Protein AF-A0A2D9VFM7-F1 (afdb_monomer)

Mean predicted aligned error: 14.96 Å

Structure (mmCIF, N/CA/C/O backbone):
data_AF-A0A2D9VFM7-F1
#
_entry.id   AF-A0A2D9VFM7-F1
#
loop_
_atom_site.group_PDB
_atom_site.id
_atom_site.type_symbol
_atom_site.label_atom_id
_atom_site.label_alt_id
_atom_site.label_comp_id
_atom_site.label_asym_id
_atom_site.label_entity_id
_atom_site.label_seq_id
_atom_site.pdbx_PDB_ins_code
_atom_site.Cartn_x
_atom_site.Cartn_y
_atom_site.Cartn_z
_atom_site.occupancy
_atom_site.B_iso_or_equiv
_atom_site.auth_seq_id
_atom_site.auth_comp_id
_atom_site.auth_asym_id
_atom_site.auth_atom_id
_atom_site.pdbx_PDB_model_num
ATOM 1 N N . MET A 1 1 ? 10.237 21.895 -49.133 1.00 39.94 1 MET A N 1
ATOM 2 C CA . MET A 1 1 ? 9.086 21.066 -49.578 1.00 39.94 1 MET A CA 1
ATOM 3 C C . MET A 1 1 ? 8.939 19.703 -48.883 1.00 39.94 1 MET A C 1
ATOM 5 O O . MET A 1 1 ? 8.059 19.627 -48.043 1.00 39.94 1 MET A O 1
ATOM 9 N N . LYS A 1 2 ? 9.729 18.634 -49.138 1.00 44.25 2 LYS A N 1
ATOM 10 C CA . LYS A 1 2 ? 9.473 17.294 -48.516 1.00 44.25 2 LYS A CA 1
ATOM 11 C C . LYS A 1 2 ? 9.601 17.239 -46.975 1.00 44.25 2 LYS A C 1
ATOM 13 O O . LYS A 1 2 ? 8.920 16.441 -46.334 1.00 44.25 2 LYS A O 1
ATOM 18 N N . ILE A 1 3 ? 10.465 18.066 -46.377 1.00 48.69 3 ILE A N 1
ATOM 19 C CA . ILE A 1 3 ? 10.690 18.108 -44.916 1.00 48.69 3 ILE A CA 1
ATOM 20 C C . ILE A 1 3 ? 9.579 18.901 -44.200 1.00 48.69 3 ILE A C 1
ATOM 22 O O . ILE A 1 3 ? 9.076 18.453 -43.172 1.00 48.69 3 ILE A O 1
ATOM 26 N N . GLU A 1 4 ? 9.126 20.020 -44.778 1.00 44.84 4 GLU A N 1
ATOM 27 C CA . GLU A 1 4 ? 8.030 20.842 -44.231 1.00 44.84 4 GLU A CA 1
ATOM 28 C C . GLU A 1 4 ? 6.695 20.091 -44.225 1.00 44.84 4 GLU A C 1
ATOM 30 O O . GLU A 1 4 ? 5.994 20.101 -43.215 1.00 44.84 4 GLU A O 1
ATOM 35 N N . SER A 1 5 ? 6.384 19.343 -45.293 1.00 57.31 5 SER A N 1
ATOM 36 C CA . SER A 1 5 ? 5.177 18.510 -45.335 1.00 57.31 5 SER A CA 1
ATOM 37 C C . SER A 1 5 ? 5.210 17.402 -44.273 1.00 57.31 5 SER A C 1
ATOM 39 O O . SER A 1 5 ? 4.208 17.148 -43.617 1.00 57.31 5 SER A O 1
ATOM 41 N N . SER A 1 6 ? 6.371 16.775 -44.036 1.00 69.75 6 SER A N 1
ATOM 42 C CA . SER A 1 6 ? 6.540 15.713 -43.026 1.00 69.75 6 SER A CA 1
ATOM 43 C C . SER A 1 6 ? 6.332 16.208 -41.589 1.00 69.75 6 SER A C 1
ATOM 45 O O . SER A 1 6 ? 5.852 15.452 -40.738 1.00 69.75 6 SER A O 1
ATOM 47 N N . ASN A 1 7 ? 6.703 17.455 -41.290 1.00 76.69 7 ASN A N 1
ATOM 48 C CA . ASN A 1 7 ? 6.483 18.052 -39.971 1.00 76.69 7 ASN A CA 1
ATOM 49 C C . ASN A 1 7 ? 5.026 18.469 -39.769 1.00 76.69 7 ASN A C 1
ATOM 51 O O . ASN A 1 7 ? 4.488 18.230 -38.692 1.00 76.69 7 ASN A O 1
ATOM 55 N N . LEU A 1 8 ? 4.365 18.968 -40.818 1.00 80.94 8 LEU A N 1
ATOM 56 C CA . LEU A 1 8 ? 2.936 19.272 -40.778 1.00 80.94 8 LEU A CA 1
ATOM 57 C C . LEU A 1 8 ? 2.084 18.016 -40.532 1.00 80.94 8 LEU A C 1
ATOM 59 O O . LEU A 1 8 ? 1.259 18.016 -39.625 1.00 80.94 8 LEU A O 1
ATOM 63 N N . TYR A 1 9 ? 2.325 16.915 -41.258 1.00 83.81 9 TYR A N 1
ATOM 64 C CA . TYR A 1 9 ? 1.589 15.657 -41.039 1.00 83.81 9 TYR A CA 1
ATOM 65 C C . TYR A 1 9 ? 1.772 15.098 -39.627 1.00 83.81 9 TYR A C 1
ATOM 67 O O . TYR A 1 9 ? 0.853 14.511 -39.067 1.00 83.81 9 TYR A O 1
ATOM 75 N N . PHE A 1 10 ? 2.951 15.289 -39.036 1.00 83.81 10 PHE A N 1
ATOM 76 C CA . PHE A 1 10 ? 3.193 14.866 -37.663 1.00 83.81 10 PHE A CA 1
ATOM 77 C C . PHE A 1 10 ? 2.495 15.754 -36.647 1.00 83.81 10 PHE A C 1
ATOM 79 O O . PHE A 1 10 ? 1.909 15.232 -35.713 1.00 83.81 10 PHE A O 1
ATOM 86 N N . ALA A 1 11 ? 2.516 17.071 -36.844 1.00 86.19 11 ALA A N 1
ATOM 87 C CA . ALA A 1 11 ? 1.771 17.989 -35.994 1.00 86.19 11 ALA A CA 1
ATOM 88 C C . ALA A 1 11 ? 0.264 17.682 -36.039 1.00 86.19 11 ALA A C 1
ATOM 90 O O . ALA A 1 11 ? -0.370 17.605 -34.993 1.00 86.19 11 ALA A O 1
ATOM 91 N N . ILE A 1 12 ? -0.287 17.408 -37.228 1.00 90.31 12 ILE A N 1
ATOM 92 C CA . ILE A 1 12 ? -1.682 16.972 -37.392 1.00 90.31 12 ILE A CA 1
ATOM 93 C C . ILE A 1 12 ? -1.929 15.654 -36.651 1.00 90.31 12 ILE A C 1
ATOM 95 O O . ILE A 1 12 ? -2.897 15.556 -35.903 1.00 90.31 12 ILE A O 1
ATOM 99 N N . LEU A 1 13 ? -1.046 14.660 -36.806 1.00 89.19 13 LEU A N 1
ATOM 100 C CA . LEU A 1 13 ? -1.147 13.394 -36.076 1.00 89.19 13 LEU A CA 1
ATOM 101 C C . LEU A 1 13 ? -1.164 13.619 -34.559 1.00 89.19 13 LEU A C 1
ATOM 103 O O . LEU A 1 13 ? -1.989 13.026 -33.877 1.00 89.19 13 LEU A O 1
ATOM 107 N N . LEU A 1 14 ? -0.292 14.484 -34.035 1.00 91.19 14 LEU A N 1
ATOM 108 C CA . LEU A 1 14 ? -0.255 14.800 -32.608 1.00 91.19 14 LEU A CA 1
ATOM 109 C C . LEU A 1 14 ? -1.547 15.462 -32.138 1.00 91.19 14 LEU A C 1
ATOM 111 O O . LEU A 1 14 ? -2.058 15.075 -31.098 1.00 91.19 14 LEU A O 1
ATOM 115 N N . ILE A 1 15 ? -2.104 16.403 -32.903 1.00 92.31 15 ILE A N 1
ATOM 116 C CA . ILE A 1 15 ? -3.386 17.038 -32.565 1.00 92.31 15 ILE A CA 1
ATOM 117 C C . ILE A 1 15 ? -4.499 15.989 -32.511 1.00 92.31 15 ILE A C 1
ATOM 119 O O . ILE A 1 15 ? -5.258 15.951 -31.546 1.00 92.31 15 ILE A O 1
ATOM 123 N N . VAL A 1 16 ? -4.572 15.109 -33.512 1.00 94.81 16 VAL A N 1
ATOM 124 C CA . VAL A 1 16 ? -5.567 14.028 -33.552 1.00 94.81 16 VAL A CA 1
ATOM 125 C C . VAL A 1 16 ? -5.402 13.090 -32.356 1.00 94.81 16 VAL A C 1
ATOM 127 O O . VAL A 1 16 ? -6.385 12.790 -31.684 1.00 94.81 16 VAL A O 1
ATOM 130 N N . LEU A 1 17 ? -4.172 12.671 -32.046 1.00 94.12 17 LEU A N 1
ATOM 131 C CA . LEU A 1 17 ? -3.891 11.826 -30.886 1.00 94.12 17 LEU A CA 1
ATOM 132 C C . LEU A 1 17 ? -4.250 12.527 -29.572 1.00 94.12 17 LEU A C 1
ATOM 134 O O . LEU A 1 17 ? -4.884 11.904 -28.733 1.00 94.12 17 LEU A O 1
ATOM 138 N N . SER A 1 18 ? -3.938 13.816 -29.411 1.00 93.31 18 SER A N 1
ATOM 139 C CA . SER A 1 18 ? -4.338 14.597 -28.233 1.00 93.31 18 SER A CA 1
ATOM 140 C C . SER A 1 18 ? -5.856 14.634 -28.057 1.00 93.31 18 SER A C 1
ATOM 142 O O . SER A 1 18 ? -6.344 14.432 -26.949 1.00 93.31 18 SER A O 1
ATOM 144 N N . VAL A 1 19 ? -6.610 14.857 -29.140 1.00 95.00 19 VAL A N 1
ATOM 145 C CA . VAL A 1 19 ? -8.082 14.866 -29.102 1.00 95.00 19 VAL A CA 1
ATOM 146 C C . VAL A 1 19 ? -8.626 13.492 -28.715 1.00 95.00 19 VAL A C 1
ATOM 148 O O . VAL A 1 19 ? -9.512 13.409 -27.867 1.00 95.00 19 VAL A O 1
ATOM 151 N N . ILE A 1 20 ? -8.069 12.415 -29.278 1.00 95.75 20 ILE A N 1
ATOM 152 C CA . ILE A 1 20 ? -8.439 11.042 -28.912 1.00 95.75 20 ILE A CA 1
ATOM 153 C C . ILE A 1 20 ? -8.141 10.793 -27.431 1.00 95.75 20 ILE A C 1
ATOM 155 O O . ILE A 1 20 ? -9.039 10.375 -26.708 1.00 95.75 20 ILE A O 1
ATOM 159 N N . CYS A 1 21 ? -6.925 11.097 -26.963 1.00 95.38 21 CYS A N 1
ATOM 160 C CA . CYS A 1 21 ? -6.521 10.923 -25.566 1.00 95.38 21 CYS A CA 1
ATOM 161 C C . CYS A 1 21 ? -7.458 11.668 -24.607 1.00 95.38 21 CYS A C 1
ATOM 163 O O . CYS A 1 21 ? -7.840 11.119 -23.579 1.00 95.38 21 CYS A O 1
ATOM 165 N N . TRP A 1 22 ? -7.855 12.897 -24.950 1.00 94.31 22 TRP A N 1
ATOM 166 C CA . TRP A 1 22 ? -8.789 13.688 -24.148 1.00 94.31 22 TRP A CA 1
ATOM 167 C C . TRP A 1 22 ? -10.191 13.076 -24.107 1.00 94.31 22 TRP A C 1
ATOM 169 O O . TRP A 1 22 ? -10.782 12.987 -23.035 1.00 94.31 22 TRP A O 1
ATOM 179 N N . PHE A 1 23 ? -10.697 12.598 -25.246 1.00 96.00 23 PHE A N 1
ATOM 180 C CA . PHE A 1 23 ? -12.027 11.999 -25.327 1.00 96.00 23 PHE A CA 1
ATOM 181 C C . PHE A 1 23 ? -12.121 10.652 -24.602 1.00 96.00 23 PHE A C 1
ATOM 183 O O . PHE A 1 23 ? -13.140 10.369 -23.978 1.00 96.00 23 PHE A O 1
ATOM 190 N N . VAL A 1 24 ? -11.081 9.814 -24.677 1.00 96.06 24 VAL A N 1
ATOM 191 C CA . VAL A 1 24 ? -11.113 8.473 -24.070 1.00 96.06 24 VAL A CA 1
ATOM 192 C C . VAL A 1 24 ? -10.755 8.468 -22.587 1.00 96.06 24 VAL A C 1
ATOM 194 O O . VAL A 1 24 ? -11.152 7.530 -21.909 1.00 96.06 24 VAL A O 1
ATOM 197 N N . ALA A 1 25 ? -10.041 9.480 -22.073 1.00 91.62 25 ALA A N 1
ATOM 198 C CA . ALA A 1 25 ? -9.560 9.505 -20.685 1.00 91.62 25 ALA A CA 1
ATOM 199 C C . ALA A 1 25 ? -10.635 9.217 -19.615 1.00 91.62 25 ALA A C 1
ATOM 201 O O . ALA A 1 25 ? -10.344 8.431 -18.717 1.00 91.62 25 ALA A O 1
ATOM 202 N N . PRO A 1 26 ? -11.877 9.738 -19.713 1.00 91.31 26 PRO A N 1
ATOM 203 C CA . PRO A 1 26 ? -12.927 9.436 -18.736 1.00 91.31 26 PRO A CA 1
ATOM 204 C C . PRO A 1 26 ? -13.456 7.991 -18.788 1.00 91.31 26 PRO A C 1
ATOM 206 O O . PRO A 1 26 ? -14.150 7.560 -17.872 1.00 91.31 26 PRO A O 1
ATOM 209 N N . TYR A 1 27 ? -13.177 7.242 -19.859 1.00 93.25 27 TYR A N 1
ATOM 210 C CA . TYR A 1 27 ? -13.724 5.906 -20.097 1.00 93.25 27 TYR A CA 1
ATOM 211 C C . TYR A 1 27 ? -12.651 4.840 -19.875 1.00 93.25 27 TYR A C 1
ATOM 213 O O . TYR A 1 27 ? -11.853 4.570 -20.772 1.00 93.25 27 TYR A O 1
ATOM 221 N N . LYS A 1 28 ? -12.667 4.198 -18.701 1.00 91.00 28 LYS A N 1
ATOM 222 C CA . LYS A 1 28 ? -11.655 3.225 -18.246 1.00 91.00 28 LYS A CA 1
ATOM 223 C C . LYS A 1 28 ? -11.170 2.259 -19.334 1.00 91.00 28 LYS A C 1
ATOM 225 O O . LYS A 1 28 ? -9.981 2.244 -19.643 1.00 91.00 28 LYS A O 1
ATOM 230 N N . ASP A 1 29 ? -12.068 1.479 -19.935 1.00 92.38 29 ASP A N 1
ATOM 231 C CA . ASP A 1 29 ? -11.676 0.437 -20.895 1.00 92.38 29 ASP A CA 1
ATOM 232 C C . ASP A 1 29 ? -11.105 1.024 -22.193 1.00 92.38 29 ASP A C 1
ATOM 234 O O . ASP A 1 29 ? -10.117 0.520 -22.732 1.00 92.38 29 ASP A O 1
ATOM 238 N N . LEU A 1 30 ? -11.689 2.123 -22.685 1.00 95.06 30 LEU A N 1
ATOM 239 C CA . LEU A 1 30 ? -11.201 2.803 -23.887 1.00 95.06 30 LEU A CA 1
ATOM 240 C C . LEU A 1 30 ? -9.838 3.455 -23.640 1.00 95.06 30 LEU A C 1
ATOM 242 O O . LEU A 1 30 ? -8.954 3.346 -24.492 1.00 95.06 30 LEU A O 1
ATOM 246 N N . ALA A 1 31 ? -9.648 4.096 -22.486 1.00 95.31 31 ALA A N 1
ATOM 247 C CA . ALA A 1 31 ? -8.376 4.674 -22.072 1.00 95.31 31 ALA A CA 1
ATOM 248 C C . ALA A 1 31 ? -7.296 3.595 -21.945 1.00 95.31 31 ALA A C 1
ATOM 250 O O . ALA A 1 31 ? -6.233 3.734 -22.549 1.00 95.31 31 ALA A O 1
ATOM 251 N N . MET A 1 32 ? -7.594 2.494 -21.250 1.00 95.81 32 MET A N 1
ATOM 252 C CA . MET A 1 32 ? -6.690 1.357 -21.071 1.00 95.81 32 MET A CA 1
ATOM 253 C C . MET A 1 32 ? -6.195 0.810 -22.415 1.00 95.81 32 MET A C 1
ATOM 255 O O . MET A 1 32 ? -4.986 0.740 -22.647 1.00 95.81 32 MET A O 1
ATOM 259 N N . TRP A 1 33 ? -7.106 0.459 -23.328 1.00 96.12 33 TRP A N 1
ATOM 260 C CA . TRP A 1 33 ? -6.722 -0.084 -24.634 1.00 96.12 33 TRP A CA 1
ATOM 261 C C . TRP A 1 33 ? -6.000 0.947 -25.503 1.00 96.12 33 TRP A C 1
ATOM 263 O O . TRP A 1 33 ? -5.027 0.606 -26.177 1.00 96.12 33 TRP A O 1
ATOM 273 N N . THR A 1 34 ? -6.414 2.216 -25.455 1.00 96.31 34 THR A N 1
ATOM 274 C CA . THR A 1 34 ? -5.726 3.300 -26.173 1.00 96.31 34 THR A CA 1
ATOM 275 C C . THR A 1 34 ? -4.287 3.450 -25.688 1.00 96.31 34 THR A C 1
ATOM 277 O O . THR A 1 34 ? -3.368 3.501 -26.509 1.00 96.31 34 THR A O 1
ATOM 280 N N . ILE A 1 35 ? -4.070 3.459 -24.369 1.00 95.75 35 ILE A N 1
ATOM 281 C CA . ILE A 1 35 ? -2.730 3.501 -23.780 1.00 95.75 35 ILE A CA 1
ATOM 282 C C . ILE A 1 35 ? -1.927 2.289 -24.225 1.00 95.75 35 ILE A C 1
ATOM 284 O O . ILE A 1 35 ? -0.814 2.467 -24.710 1.00 95.75 35 ILE A O 1
ATOM 288 N N . PHE A 1 36 ? -2.486 1.082 -24.109 1.00 96.44 36 PHE A N 1
ATOM 289 C CA . PHE A 1 36 ? -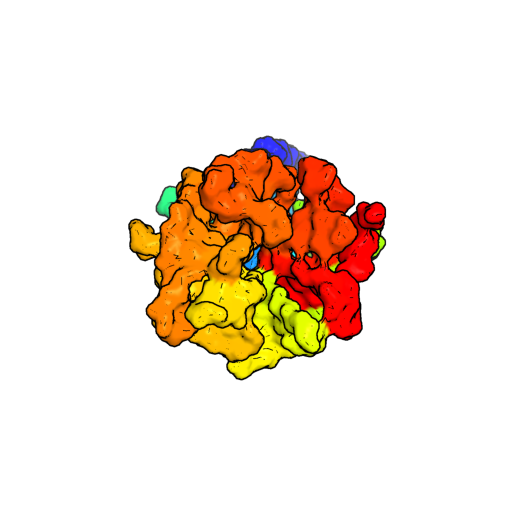1.805 -0.148 -24.502 1.00 96.44 36 PHE A CA 1
ATOM 290 C C . PHE A 1 36 ? -1.327 -0.092 -25.961 1.00 96.44 36 PHE A C 1
ATOM 292 O O . PHE A 1 36 ? -0.147 -0.318 -26.223 1.00 96.44 36 PHE A O 1
ATOM 299 N N . PHE A 1 37 ? -2.196 0.259 -26.916 1.00 95.75 37 PHE A N 1
ATOM 300 C CA . PHE A 1 37 ? -1.814 0.302 -28.333 1.00 95.75 37 PHE A CA 1
ATOM 301 C C . PHE A 1 37 ? -0.767 1.378 -28.625 1.00 95.75 37 PHE A C 1
ATOM 303 O O . PHE A 1 37 ? 0.187 1.131 -29.372 1.00 95.75 37 PHE A O 1
ATOM 310 N N . LEU A 1 38 ? -0.913 2.563 -28.024 1.00 94.44 38 LEU A N 1
ATOM 311 C CA . LEU A 1 38 ? 0.053 3.641 -28.201 1.00 94.44 38 LEU A CA 1
ATOM 312 C C . LEU A 1 38 ? 1.399 3.298 -27.557 1.00 94.44 38 LEU A C 1
ATOM 314 O O . LEU A 1 38 ? 2.429 3.534 -28.184 1.00 94.44 38 LEU A O 1
ATOM 318 N N . ALA A 1 39 ? 1.401 2.719 -26.353 1.00 94.12 39 ALA A N 1
ATOM 319 C CA . ALA A 1 39 ? 2.595 2.287 -25.628 1.00 94.12 39 ALA A CA 1
ATOM 320 C C . ALA A 1 39 ? 3.305 1.138 -26.348 1.00 94.12 39 ALA A C 1
ATOM 322 O O . ALA A 1 39 ? 4.520 1.184 -26.516 1.00 94.12 39 ALA A O 1
ATOM 323 N N . ALA A 1 40 ? 2.559 0.149 -26.846 1.00 93.19 40 ALA A N 1
ATOM 324 C CA . ALA A 1 40 ? 3.105 -0.956 -27.626 1.00 93.19 40 ALA A CA 1
ATOM 325 C C . ALA A 1 40 ? 3.865 -0.444 -28.853 1.00 93.19 40 ALA A C 1
ATOM 327 O O . ALA A 1 40 ? 5.007 -0.836 -29.090 1.00 93.19 40 ALA A O 1
ATOM 328 N N . TYR A 1 41 ? 3.267 0.474 -29.618 1.00 89.69 41 TYR A N 1
ATOM 329 C CA . TYR A 1 41 ? 3.939 1.047 -30.778 1.00 89.69 41 TYR A CA 1
ATOM 330 C C . TYR A 1 41 ? 5.113 1.951 -30.380 1.00 89.69 41 TYR A C 1
ATOM 332 O O . TYR A 1 41 ? 6.195 1.825 -30.952 1.00 89.69 41 TYR A O 1
ATOM 340 N N . SER A 1 42 ? 4.928 2.853 -29.413 1.00 88.31 42 SER A N 1
ATOM 341 C CA . SER A 1 42 ? 5.931 3.860 -29.051 1.00 88.31 42 SER A CA 1
ATOM 342 C C . SER A 1 42 ? 7.145 3.268 -28.339 1.00 88.31 42 SER A C 1
ATOM 344 O O . SER A 1 42 ? 8.268 3.575 -28.736 1.00 88.31 42 SER A O 1
ATOM 346 N N . ALA A 1 43 ? 6.949 2.364 -27.376 1.00 88.50 43 ALA A N 1
ATOM 347 C CA . ALA A 1 43 ? 8.032 1.702 -26.653 1.00 88.50 43 ALA A CA 1
ATOM 348 C C . ALA A 1 43 ? 8.859 0.808 -27.582 1.00 88.50 43 ALA A C 1
ATOM 350 O O . ALA A 1 43 ? 10.076 0.968 -27.666 1.00 88.50 43 ALA A O 1
ATOM 351 N N . ILE A 1 44 ? 8.205 -0.052 -28.374 1.00 87.62 44 ILE A N 1
ATOM 352 C CA . ILE A 1 44 ? 8.909 -0.898 -29.348 1.00 87.62 44 ILE A CA 1
ATOM 353 C C . ILE A 1 44 ? 9.608 -0.025 -30.392 1.00 87.62 44 ILE A C 1
ATOM 355 O O . ILE A 1 44 ? 10.751 -0.291 -30.751 1.00 87.62 44 ILE A O 1
ATOM 359 N N . ALA A 1 45 ? 8.978 1.044 -30.888 1.00 82.44 45 ALA A N 1
ATOM 360 C CA . ALA A 1 45 ? 9.624 1.932 -31.848 1.00 82.44 45 ALA A CA 1
ATOM 361 C C . ALA A 1 45 ? 10.856 2.640 -31.266 1.00 82.44 45 ALA A C 1
ATOM 363 O O . ALA A 1 45 ? 11.847 2.754 -31.991 1.00 82.44 45 ALA A O 1
ATOM 364 N N . ASN A 1 46 ? 10.801 3.087 -30.010 1.00 82.69 46 ASN A N 1
ATOM 365 C CA . ASN A 1 46 ? 11.903 3.744 -29.310 1.00 82.69 46 ASN A CA 1
ATOM 366 C C . ASN A 1 46 ? 13.081 2.788 -29.087 1.00 82.69 46 ASN A C 1
ATOM 368 O O . ASN A 1 46 ? 14.211 3.080 -29.483 1.00 82.69 46 ASN A O 1
ATOM 372 N N . ASP A 1 47 ? 12.793 1.607 -28.545 1.00 84.81 47 ASP A N 1
ATOM 373 C CA . ASP A 1 47 ? 13.817 0.653 -28.115 1.00 84.81 47 ASP A CA 1
ATOM 374 C C . ASP A 1 47 ? 14.253 -0.290 -29.246 1.00 84.81 47 ASP A C 1
ATOM 376 O O . ASP A 1 47 ? 15.288 -0.954 -29.147 1.00 84.81 47 ASP A O 1
ATOM 380 N N . SER A 1 48 ? 13.540 -0.287 -30.383 1.00 79.38 48 SER A N 1
ATOM 381 C CA . SER A 1 48 ? 13.921 -1.051 -31.578 1.00 79.38 48 SER A CA 1
ATOM 382 C C . SER A 1 48 ? 15.322 -0.711 -32.066 1.00 79.38 48 SER A C 1
ATOM 384 O O . SER A 1 48 ? 15.977 -1.590 -32.603 1.00 79.38 48 SER A O 1
ATOM 386 N N . ILE A 1 49 ? 15.818 0.514 -31.856 1.00 75.00 49 ILE A N 1
ATOM 387 C CA . ILE A 1 49 ? 17.191 0.891 -32.230 1.00 75.00 49 ILE A CA 1
ATOM 388 C C . ILE A 1 49 ? 18.222 0.062 -31.445 1.00 75.00 49 ILE A C 1
ATOM 390 O O . ILE A 1 49 ? 19.247 -0.316 -32.006 1.00 75.00 49 ILE A O 1
ATOM 394 N N . GLN A 1 50 ? 17.941 -0.228 -30.172 1.00 78.19 50 GLN A N 1
ATOM 395 C CA . GLN A 1 50 ? 18.868 -0.869 -29.230 1.00 78.19 50 GLN A CA 1
ATOM 396 C C . GLN A 1 50 ? 18.793 -2.402 -29.276 1.00 78.19 50 GLN A C 1
ATOM 398 O O . GLN A 1 50 ? 19.737 -3.072 -28.871 1.00 78.19 50 GLN A O 1
ATOM 403 N N . THR A 1 51 ? 17.679 -2.952 -29.764 1.00 84.62 51 THR A N 1
ATOM 404 C CA . THR A 1 51 ? 17.370 -4.390 -29.696 1.00 84.62 51 THR A CA 1
ATOM 405 C C . THR A 1 51 ? 17.335 -5.053 -31.069 1.00 84.62 51 THR A C 1
ATOM 407 O O . THR A 1 51 ? 18.092 -5.976 -31.345 1.00 84.62 51 THR A O 1
ATOM 410 N N . ILE A 1 52 ? 16.467 -4.572 -31.961 1.00 86.19 52 ILE A N 1
ATOM 411 C CA . ILE A 1 52 ? 16.241 -5.155 -33.293 1.00 86.19 52 ILE A CA 1
ATOM 412 C C . ILE A 1 52 ? 17.015 -4.384 -34.383 1.00 86.19 52 ILE A C 1
ATOM 414 O O . ILE A 1 52 ? 17.161 -4.847 -35.512 1.00 86.19 52 ILE A O 1
ATOM 418 N N . GLY A 1 53 ? 17.532 -3.195 -34.077 1.00 80.25 53 GLY A N 1
ATOM 419 C CA . GLY A 1 53 ? 18.110 -2.263 -35.044 1.00 80.25 53 GLY A CA 1
ATOM 420 C C . GLY A 1 53 ? 19.366 -2.813 -35.711 1.00 80.25 53 GLY A C 1
ATOM 421 O O . GLY A 1 53 ? 19.480 -2.773 -36.937 1.00 80.25 53 GLY A O 1
ATOM 422 N N . THR A 1 54 ? 20.269 -3.403 -34.922 1.00 78.38 54 THR A N 1
ATOM 423 C CA . THR A 1 54 ? 21.471 -4.105 -35.410 1.00 78.38 54 THR A CA 1
ATOM 424 C C . THR A 1 54 ? 21.103 -5.303 -36.288 1.00 78.38 54 THR A C 1
ATOM 426 O O . THR A 1 54 ? 21.723 -5.520 -37.335 1.00 78.38 54 THR A O 1
ATOM 429 N N . PHE A 1 55 ? 20.046 -6.036 -35.920 1.00 86.06 55 PHE A N 1
ATOM 430 C CA . PHE A 1 55 ? 19.515 -7.163 -36.685 1.00 86.06 55 PHE A CA 1
ATOM 431 C C . PHE A 1 55 ? 18.932 -6.736 -38.035 1.00 86.06 55 PHE A C 1
ATOM 433 O O . PHE A 1 55 ? 19.274 -7.339 -39.056 1.00 86.06 55 PHE A O 1
ATOM 440 N N . ILE A 1 56 ? 18.118 -5.675 -38.061 1.00 81.38 56 ILE A N 1
ATOM 441 C CA . ILE A 1 56 ? 17.554 -5.095 -39.289 1.00 81.38 56 ILE A CA 1
ATOM 442 C C . ILE A 1 56 ? 18.677 -4.603 -40.204 1.00 81.38 56 ILE A C 1
ATOM 444 O O . ILE A 1 56 ? 18.712 -4.972 -41.376 1.00 81.38 56 ILE A O 1
ATOM 448 N N . ALA A 1 57 ? 19.626 -3.824 -39.677 1.00 77.06 57 ALA A N 1
ATOM 449 C CA . ALA A 1 57 ? 20.711 -3.251 -40.470 1.00 77.06 57 ALA A CA 1
ATOM 450 C C . ALA A 1 57 ? 21.594 -4.337 -41.111 1.00 77.06 57 ALA A C 1
ATOM 452 O O . ALA A 1 57 ? 21.841 -4.304 -42.321 1.00 77.06 57 ALA A O 1
ATOM 453 N N . SER A 1 58 ? 21.993 -5.345 -40.328 1.00 78.56 58 SER A N 1
ATOM 454 C CA . SER A 1 58 ? 22.843 -6.457 -40.785 1.00 78.56 58 SER A CA 1
ATOM 455 C C . SER A 1 58 ? 22.145 -7.379 -41.793 1.00 78.56 58 SER A C 1
ATOM 457 O O . SER A 1 58 ? 22.800 -8.049 -42.595 1.00 78.56 58 SER A O 1
ATOM 459 N N . ASN A 1 59 ? 20.809 -7.421 -41.776 1.00 84.31 59 ASN A N 1
ATOM 460 C CA . ASN A 1 59 ? 20.000 -8.293 -42.624 1.00 84.31 59 ASN A CA 1
ATOM 461 C C . ASN A 1 59 ? 19.121 -7.527 -43.627 1.00 84.31 59 ASN A C 1
ATOM 463 O O . ASN A 1 59 ? 18.215 -8.121 -44.203 1.00 84.31 59 ASN A O 1
ATOM 467 N N . SER A 1 60 ? 19.416 -6.252 -43.894 1.00 79.19 60 SER A N 1
ATOM 468 C CA . SER A 1 60 ? 18.663 -5.377 -44.816 1.00 79.19 60 SER A CA 1
ATOM 469 C C . SER A 1 60 ? 18.525 -5.932 -46.241 1.00 79.19 60 SER A C 1
ATOM 471 O O . SER A 1 60 ? 17.541 -5.678 -46.926 1.00 79.19 60 SER A O 1
ATOM 473 N N . HIS A 1 61 ? 19.476 -6.761 -46.675 1.00 81.44 61 HIS A N 1
ATOM 474 C CA . HIS A 1 61 ? 19.427 -7.480 -47.952 1.00 81.44 61 HIS A CA 1
ATOM 475 C C . HIS A 1 61 ? 18.364 -8.596 -48.004 1.00 81.44 61 HIS A C 1
ATOM 477 O O . HIS A 1 61 ? 18.087 -9.143 -49.073 1.00 81.44 61 HIS A O 1
ATOM 483 N N . ARG A 1 62 ? 17.803 -9.000 -46.859 1.00 88.00 62 ARG A N 1
ATOM 484 C CA . ARG A 1 62 ? 16.766 -10.031 -46.756 1.00 88.00 62 ARG A CA 1
ATOM 485 C C . ARG A 1 62 ? 15.389 -9.384 -46.782 1.00 88.00 62 ARG A C 1
ATOM 487 O O . ARG A 1 62 ? 15.195 -8.256 -46.347 1.00 88.00 62 ARG A O 1
ATOM 494 N N . LYS A 1 63 ? 14.396 -10.137 -47.251 1.00 90.75 63 LYS A N 1
ATOM 495 C CA . LYS A 1 63 ? 13.012 -9.661 -47.275 1.00 90.75 63 LYS A CA 1
ATOM 496 C C . LYS A 1 63 ? 12.484 -9.480 -45.849 1.00 90.75 63 LYS A C 1
ATOM 498 O O . LYS A 1 63 ? 12.633 -10.378 -45.018 1.00 90.75 63 LYS A O 1
ATOM 503 N N . TRP A 1 64 ? 11.830 -8.346 -45.604 1.00 89.44 64 TRP A N 1
ATOM 504 C CA . TRP A 1 64 ? 11.355 -7.914 -44.285 1.00 89.44 64 TRP A CA 1
ATOM 505 C C . TRP A 1 64 ? 10.501 -8.968 -43.566 1.00 89.44 64 TRP A C 1
ATOM 507 O O . TRP A 1 64 ? 10.633 -9.135 -42.358 1.00 89.44 64 TRP A O 1
ATOM 517 N N . TYR A 1 65 ? 9.683 -9.734 -44.297 1.00 92.88 65 TYR A N 1
ATOM 518 C CA . TYR A 1 65 ? 8.785 -10.720 -43.696 1.00 92.88 65 TYR A CA 1
ATOM 519 C C . TYR A 1 65 ? 9.524 -11.903 -43.053 1.00 92.88 65 TYR A C 1
ATOM 521 O O . TYR A 1 65 ? 9.026 -12.461 -42.084 1.00 92.88 65 TYR A O 1
ATOM 529 N N . TYR A 1 66 ? 10.726 -12.272 -43.520 1.00 93.75 66 TYR A N 1
ATOM 530 C CA . TYR A 1 66 ? 11.533 -13.300 -42.843 1.00 93.75 66 TYR A CA 1
ATOM 531 C C . TYR A 1 66 ? 12.064 -12.800 -41.499 1.00 93.75 66 TYR A C 1
ATOM 533 O O . TYR A 1 66 ? 12.108 -13.551 -40.528 1.00 93.75 66 TYR A O 1
ATOM 541 N N . LEU A 1 67 ? 12.458 -11.527 -41.450 1.00 92.12 67 LEU A N 1
ATOM 542 C CA . LEU A 1 67 ? 12.953 -10.880 -40.238 1.00 92.12 67 LEU A CA 1
ATOM 543 C C . LEU A 1 67 ? 11.820 -10.687 -39.225 1.00 92.12 67 LEU A C 1
ATOM 545 O O . LEU A 1 67 ? 11.987 -10.982 -38.043 1.00 92.12 67 LEU A O 1
ATOM 549 N N . TRP A 1 68 ? 10.651 -10.271 -39.716 1.00 94.12 68 TRP A N 1
ATOM 550 C CA . TRP A 1 68 ? 9.431 -10.157 -38.929 1.00 94.12 68 TRP A CA 1
ATOM 551 C C . TRP A 1 68 ? 8.992 -11.500 -38.348 1.00 94.12 68 TRP A C 1
ATOM 553 O O . TRP A 1 68 ? 8.802 -11.580 -37.142 1.00 94.12 68 TRP A O 1
ATOM 563 N N . LEU A 1 69 ? 8.872 -12.557 -39.159 1.00 96.69 69 LEU A N 1
ATOM 564 C CA . LEU A 1 69 ? 8.445 -13.868 -38.660 1.00 96.69 69 LEU A CA 1
ATOM 565 C C . LEU A 1 69 ? 9.402 -14.407 -37.594 1.00 96.69 69 LEU A C 1
ATOM 567 O O . LEU A 1 69 ? 8.944 -14.976 -36.609 1.00 96.69 69 LEU A O 1
ATOM 571 N N . PHE A 1 70 ? 10.710 -14.188 -37.745 1.00 96.38 70 PHE A N 1
ATOM 572 C CA . PHE A 1 70 ? 11.690 -14.590 -36.739 1.00 96.38 70 PHE A CA 1
ATOM 573 C C . PHE A 1 70 ? 11.489 -13.850 -35.405 1.00 96.38 70 PHE A C 1
ATOM 575 O O . PHE A 1 70 ? 11.247 -14.486 -34.380 1.00 96.38 70 PHE A O 1
ATOM 582 N N . MET A 1 71 ? 11.513 -12.513 -35.413 1.00 95.12 71 MET A N 1
ATOM 583 C CA . MET A 1 71 ? 11.397 -11.716 -34.179 1.00 95.12 71 MET A CA 1
ATOM 584 C C . MET A 1 71 ? 9.989 -11.771 -33.574 1.00 95.12 71 MET A C 1
ATOM 586 O O . MET A 1 71 ? 9.830 -11.784 -32.354 1.00 95.12 71 MET A O 1
ATOM 590 N N . GLY A 1 72 ? 8.964 -11.853 -34.419 1.00 96.50 72 GLY A N 1
ATOM 591 C CA . GLY A 1 72 ? 7.574 -12.029 -34.018 1.00 96.50 72 GLY A CA 1
ATOM 592 C C . GLY A 1 72 ? 7.329 -13.387 -33.361 1.00 96.50 72 GLY A C 1
ATOM 593 O O . GLY A 1 72 ? 6.642 -13.445 -32.348 1.00 96.50 72 GLY A O 1
ATOM 594 N N . SER A 1 73 ? 7.930 -14.470 -33.868 1.00 97.75 73 SER A N 1
ATOM 595 C CA . SER A 1 73 ? 7.810 -15.792 -33.231 1.00 97.75 73 SER A CA 1
ATOM 596 C C . SER A 1 73 ? 8.472 -15.814 -31.856 1.00 97.75 73 SER A C 1
ATOM 598 O O . SER A 1 73 ? 7.901 -16.357 -30.917 1.00 97.75 73 SER A O 1
ATOM 600 N N . ILE A 1 74 ? 9.642 -15.181 -31.712 1.00 97.88 74 ILE A N 1
ATOM 601 C CA . ILE A 1 74 ? 10.299 -15.031 -30.405 1.00 97.88 74 ILE A CA 1
ATOM 602 C C . ILE A 1 74 ? 9.403 -14.242 -29.451 1.00 97.88 74 ILE A C 1
ATOM 604 O O . ILE A 1 74 ? 9.199 -14.676 -28.326 1.00 97.88 74 ILE A O 1
ATOM 608 N N . PHE A 1 75 ? 8.809 -13.138 -29.914 1.00 97.38 75 PHE A N 1
ATOM 609 C CA . PHE A 1 75 ? 7.857 -12.373 -29.112 1.00 97.38 75 PHE A CA 1
ATOM 610 C C . PHE A 1 75 ? 6.695 -13.236 -28.603 1.00 97.38 75 PHE A C 1
ATOM 612 O O . PHE A 1 75 ? 6.438 -13.265 -27.399 1.00 97.38 75 PHE A O 1
ATOM 619 N N . LEU A 1 76 ? 6.042 -13.983 -29.500 1.00 98.12 76 LEU A N 1
ATOM 620 C CA . LEU A 1 76 ? 4.936 -14.864 -29.131 1.00 98.12 76 LEU A CA 1
ATOM 621 C C . LEU A 1 76 ? 5.378 -15.920 -28.115 1.00 98.12 76 LEU A C 1
ATOM 623 O O . LEU A 1 76 ? 4.698 -16.103 -27.110 1.00 98.12 76 LEU A O 1
ATOM 627 N N . LEU A 1 77 ? 6.523 -16.573 -28.326 1.00 98.25 77 LEU A N 1
ATOM 628 C CA . LEU A 1 77 ? 7.047 -17.581 -27.401 1.00 98.25 77 LEU A CA 1
ATOM 629 C C . LEU A 1 77 ? 7.357 -16.991 -26.020 1.00 98.25 77 LEU A C 1
ATOM 631 O O . LEU A 1 77 ? 6.938 -17.553 -25.011 1.00 98.25 77 LEU A O 1
ATOM 635 N N . THR A 1 78 ? 8.047 -15.850 -25.959 1.00 97.62 78 THR A N 1
ATOM 636 C CA . THR A 1 78 ? 8.454 -15.216 -24.697 1.00 97.62 78 THR A CA 1
ATOM 637 C C . THR A 1 78 ? 7.257 -14.730 -23.879 1.00 97.62 78 THR A C 1
ATOM 639 O O . THR A 1 78 ? 7.247 -14.892 -22.657 1.00 97.62 78 THR A O 1
ATOM 642 N N . VAL A 1 79 ? 6.241 -14.156 -24.529 1.00 97.44 79 VAL A N 1
ATOM 643 C CA . VAL A 1 79 ? 5.026 -13.671 -23.854 1.00 97.44 79 VAL A CA 1
ATOM 644 C C . VAL A 1 79 ? 4.098 -14.823 -23.467 1.00 97.44 79 VAL A C 1
ATOM 646 O O . VAL A 1 79 ? 3.577 -14.831 -22.356 1.00 97.44 79 VAL A O 1
ATOM 649 N N . THR A 1 80 ? 3.959 -15.842 -24.322 1.00 98.06 80 THR A N 1
ATOM 650 C CA . THR A 1 80 ? 3.188 -17.056 -23.991 1.00 98.06 80 THR A CA 1
ATOM 651 C C . THR A 1 80 ? 3.804 -17.796 -22.810 1.00 98.06 80 THR A C 1
ATOM 653 O O . THR A 1 80 ? 3.083 -18.235 -21.920 1.00 98.06 80 THR A O 1
ATOM 656 N N . TYR A 1 81 ? 5.137 -17.894 -22.756 1.00 97.81 81 TYR A N 1
ATOM 657 C CA . TYR A 1 81 ? 5.824 -18.473 -21.603 1.00 97.81 81 TYR A CA 1
ATOM 658 C C . TYR A 1 81 ? 5.480 -17.728 -20.309 1.00 97.81 81 TYR A C 1
ATOM 660 O O . TYR A 1 81 ? 5.211 -18.375 -19.302 1.00 97.81 81 TYR A O 1
ATOM 668 N N . SER A 1 82 ? 5.458 -16.390 -20.335 1.00 96.50 82 SER A N 1
ATOM 669 C CA . SER A 1 82 ? 5.054 -15.593 -19.170 1.00 96.50 82 SER A CA 1
ATOM 670 C C . SER A 1 82 ? 3.624 -15.925 -18.752 1.00 96.50 82 SER A C 1
ATOM 672 O O . SER A 1 82 ? 3.392 -16.327 -17.618 1.00 96.50 82 SER A O 1
ATOM 674 N N . TRP A 1 83 ? 2.690 -15.848 -19.702 1.00 97.50 83 TRP A N 1
ATOM 675 C CA . TRP A 1 83 ? 1.262 -16.021 -19.449 1.00 97.50 83 TRP A CA 1
ATOM 676 C C . TRP A 1 83 ? 0.938 -17.383 -18.820 1.00 97.50 83 TRP A C 1
ATOM 678 O O . TRP A 1 83 ? 0.124 -17.460 -17.905 1.00 97.50 83 TRP A O 1
ATOM 688 N N . LEU A 1 84 ? 1.630 -18.443 -19.252 1.00 96.75 84 LEU A N 1
ATOM 689 C CA . LEU A 1 84 ? 1.453 -19.797 -18.718 1.00 96.75 84 LEU A CA 1
ATOM 690 C C . LEU A 1 84 ? 2.120 -20.033 -17.352 1.00 96.75 84 LEU A C 1
ATOM 692 O O . LEU A 1 84 ? 1.649 -20.883 -16.607 1.00 96.75 84 LEU A O 1
ATOM 696 N N . ASN A 1 85 ? 3.227 -19.349 -17.040 1.00 96.12 85 ASN A N 1
ATOM 697 C CA . ASN A 1 85 ? 4.012 -19.606 -15.819 1.00 96.12 85 ASN A CA 1
ATOM 698 C C . ASN A 1 85 ? 3.769 -18.586 -14.696 1.00 96.12 85 ASN A C 1
ATOM 700 O O . ASN A 1 85 ? 4.250 -18.794 -13.586 1.00 96.12 85 ASN A O 1
ATOM 704 N N . TYR A 1 86 ? 3.069 -17.488 -14.983 1.00 92.69 86 TYR A N 1
ATOM 705 C CA . TYR A 1 86 ? 2.799 -16.399 -14.041 1.00 92.69 86 TYR A CA 1
ATOM 706 C C . TYR A 1 86 ? 1.297 -16.071 -13.975 1.00 92.69 86 TYR A C 1
ATOM 708 O O . TYR A 1 86 ? 0.917 -14.904 -13.973 1.00 92.69 86 TYR A O 1
ATOM 716 N N . ASP A 1 87 ? 0.440 -17.098 -13.976 1.00 92.12 87 ASP A N 1
ATOM 717 C CA . ASP A 1 87 ? -1.016 -16.985 -13.770 1.00 92.12 87 ASP A CA 1
ATOM 718 C C . ASP A 1 87 ? -1.709 -15.918 -14.636 1.00 92.12 87 ASP A C 1
ATOM 720 O O . ASP A 1 87 ? -2.568 -15.159 -14.185 1.00 92.12 87 ASP A O 1
ATOM 724 N N . GLY A 1 88 ? -1.340 -15.847 -15.915 1.00 92.31 88 GLY A N 1
ATOM 725 C CA . GLY A 1 88 ? -1.908 -14.897 -16.866 1.00 92.31 88 GLY A CA 1
ATOM 726 C C . GLY A 1 88 ? -1.149 -13.568 -17.005 1.00 92.31 88 GLY A C 1
ATOM 727 O O . GLY A 1 88 ? -1.579 -12.720 -17.791 1.00 92.31 88 GLY A O 1
ATOM 728 N N . ASP A 1 89 ? -0.027 -13.371 -16.306 1.00 94.44 89 ASP A N 1
ATOM 729 C CA . ASP A 1 89 ? 0.848 -12.200 -16.467 1.00 94.44 89 ASP A CA 1
ATOM 730 C C . ASP A 1 89 ? 1.739 -12.307 -17.715 1.00 94.44 89 ASP A C 1
ATOM 732 O O . ASP A 1 89 ? 2.343 -13.339 -18.008 1.00 94.44 89 ASP A O 1
ATOM 736 N N . ILE A 1 90 ? 1.898 -11.196 -18.431 1.00 96.06 90 ILE A N 1
ATOM 737 C CA . ILE A 1 90 ? 2.760 -11.096 -19.621 1.00 96.06 90 ILE A CA 1
ATOM 738 C C . ILE A 1 90 ? 4.052 -10.309 -19.373 1.00 96.06 90 ILE A C 1
ATOM 740 O O . ILE A 1 90 ? 4.854 -10.134 -20.291 1.00 96.06 90 ILE A O 1
ATOM 744 N N . SER A 1 91 ? 4.253 -9.813 -18.153 1.00 94.12 91 SER A N 1
ATOM 745 C CA . SER A 1 91 ? 5.375 -8.962 -17.771 1.00 94.12 91 SER A CA 1
ATOM 746 C C . SER A 1 91 ? 6.520 -9.718 -17.096 1.00 94.12 91 SER A C 1
ATOM 748 O O . SER A 1 91 ? 7.433 -9.070 -16.606 1.00 94.12 91 SER A O 1
ATOM 750 N N . HIS A 1 92 ? 6.524 -11.058 -17.062 1.00 93.31 92 HIS A N 1
ATOM 751 C CA . HIS A 1 92 ? 7.521 -11.874 -16.340 1.00 93.31 92 HIS A CA 1
ATOM 752 C C . HIS A 1 92 ? 7.644 -11.489 -14.852 1.00 93.31 92 HIS A C 1
ATOM 754 O O . HIS A 1 92 ? 8.747 -11.434 -14.285 1.00 93.31 92 HIS A O 1
ATOM 760 N N . GLY A 1 93 ? 6.505 -11.178 -14.231 1.00 89.19 93 GLY A N 1
ATOM 761 C CA . GLY A 1 93 ? 6.372 -10.811 -12.823 1.00 89.19 93 GLY A CA 1
ATOM 762 C C . GLY A 1 93 ? 6.932 -9.437 -12.455 1.00 89.19 93 GLY A C 1
ATOM 763 O O . GLY A 1 93 ? 7.062 -9.122 -11.274 1.00 89.19 93 GLY A O 1
ATOM 764 N N . ARG A 1 94 ? 7.282 -8.608 -13.446 1.00 89.31 94 ARG A N 1
ATOM 765 C CA . ARG A 1 94 ? 7.796 -7.246 -13.230 1.00 89.31 94 ARG A CA 1
ATOM 766 C C . ARG A 1 94 ? 6.749 -6.316 -12.623 1.00 89.31 94 ARG A C 1
ATOM 768 O O . ARG A 1 94 ? 7.099 -5.415 -11.870 1.00 89.31 94 ARG A O 1
ATOM 775 N N . LEU A 1 95 ? 5.475 -6.533 -12.948 1.00 88.19 95 LEU A N 1
ATOM 776 C CA . LEU A 1 95 ? 4.374 -5.725 -12.430 1.00 88.19 95 LEU A CA 1
ATOM 777 C C . LEU A 1 95 ? 3.898 -6.165 -11.040 1.00 88.19 95 LEU A C 1
ATOM 779 O O . LEU A 1 95 ? 3.055 -5.487 -10.484 1.00 88.19 95 LEU A O 1
ATOM 783 N N . PHE A 1 96 ? 4.450 -7.222 -10.433 1.00 84.50 96 PHE A N 1
ATOM 784 C CA . PHE A 1 96 ? 4.119 -7.604 -9.049 1.00 84.50 96 PHE A CA 1
ATOM 785 C C . PHE A 1 96 ? 4.863 -6.780 -7.984 1.00 84.50 96 PHE A C 1
ATOM 787 O O . PHE A 1 96 ? 4.668 -6.987 -6.790 1.00 84.50 96 PHE A O 1
ATOM 794 N N . SER A 1 97 ? 5.735 -5.850 -8.382 1.00 75.12 97 SER A N 1
ATOM 795 C CA . SER A 1 97 ? 6.424 -4.959 -7.443 1.00 75.12 97 SER A CA 1
ATOM 796 C C . SER A 1 97 ? 5.470 -3.938 -6.808 1.00 75.12 97 SER A C 1
ATOM 798 O O . SER A 1 97 ? 4.574 -3.431 -7.487 1.00 75.12 97 SER A O 1
ATOM 800 N N . LYS A 1 98 ? 5.723 -3.569 -5.543 1.00 65.44 98 LYS A N 1
ATOM 801 C CA . LYS A 1 98 ? 4.944 -2.573 -4.784 1.00 65.44 98 LYS A CA 1
ATOM 802 C C . LYS A 1 98 ? 4.747 -1.268 -5.581 1.00 65.44 98 LYS A C 1
ATOM 804 O O . LYS A 1 98 ? 5.705 -0.715 -6.134 1.00 65.44 98 LYS A O 1
ATOM 809 N N . GLY A 1 99 ? 3.498 -0.808 -5.672 1.00 69.94 99 GLY A N 1
ATOM 810 C CA . GLY A 1 99 ? 3.098 0.395 -6.416 1.00 69.94 99 GLY A CA 1
ATOM 811 C C . GLY A 1 99 ? 2.842 0.181 -7.916 1.00 69.94 99 GLY A C 1
ATOM 812 O O . GLY A 1 99 ? 2.511 1.137 -8.615 1.00 69.94 99 GLY A O 1
ATOM 813 N N . LEU A 1 100 ? 3.002 -1.052 -8.417 1.00 79.44 100 LEU A N 1
ATOM 814 C CA . LEU A 1 100 ? 2.619 -1.486 -9.770 1.00 79.44 100 LEU A CA 1
ATOM 815 C C . LEU A 1 100 ? 1.764 -2.767 -9.757 1.00 79.44 100 LEU A C 1
ATOM 817 O O . LEU A 1 100 ? 1.239 -3.153 -10.799 1.00 79.44 100 LEU A O 1
ATOM 821 N N . ASN A 1 101 ? 1.599 -3.410 -8.599 1.00 79.50 101 ASN A N 1
ATOM 822 C CA . ASN A 1 101 ? 0.882 -4.674 -8.397 1.00 79.50 101 ASN A CA 1
ATOM 823 C C . ASN A 1 101 ? -0.617 -4.602 -8.692 1.00 79.50 101 ASN A C 1
ATOM 825 O O . ASN A 1 101 ? -1.241 -5.643 -8.865 1.00 79.50 101 ASN A O 1
ATOM 829 N N . GLU A 1 102 ? -1.166 -3.403 -8.855 1.00 80.50 102 GLU A N 1
ATOM 830 C CA . GLU A 1 102 ? -2.555 -3.187 -9.240 1.00 80.50 102 GLU A CA 1
ATOM 831 C C . GLU A 1 102 ? -2.643 -2.426 -10.560 1.00 80.50 102 GLU A C 1
ATOM 833 O O . GLU A 1 102 ? -1.815 -1.565 -10.870 1.00 80.50 102 GLU A O 1
ATOM 838 N N . ALA A 1 103 ? -3.627 -2.793 -11.381 1.00 83.94 103 ALA A N 1
ATOM 839 C CA . ALA A 1 103 ? -3.900 -2.091 -12.626 1.00 83.94 103 ALA A CA 1
ATOM 840 C C . ALA A 1 103 ? -4.694 -0.804 -12.331 1.00 83.94 103 ALA A C 1
ATOM 842 O O . ALA A 1 103 ? -5.623 -0.853 -11.523 1.00 83.94 103 ALA A O 1
ATOM 843 N N . PRO A 1 104 ? -4.395 0.327 -12.997 1.00 83.44 104 PRO A N 1
ATOM 844 C CA . PRO A 1 104 ? -5.113 1.578 -12.768 1.00 83.44 104 PRO A CA 1
ATOM 845 C C . PRO A 1 104 ? -6.630 1.441 -12.974 1.00 83.44 104 PRO A C 1
ATOM 847 O O . PRO A 1 104 ? -7.094 0.890 -13.976 1.00 83.44 104 PRO A O 1
ATOM 850 N N . SER A 1 105 ? -7.413 1.970 -12.031 1.00 80.12 105 SER A N 1
ATOM 851 C CA . SER A 1 105 ? -8.881 1.977 -12.090 1.00 80.12 105 SER A CA 1
ATOM 852 C C . SER A 1 105 ? -9.441 3.193 -12.832 1.00 80.12 105 SER A C 1
ATOM 854 O O . SER A 1 105 ? -10.482 3.075 -13.477 1.00 80.12 105 SER A O 1
ATOM 856 N N . ASN A 1 106 ? -8.721 4.318 -12.800 1.00 84.12 106 ASN A N 1
ATOM 857 C CA . ASN A 1 106 ? -9.066 5.584 -13.441 1.00 84.12 106 ASN A CA 1
ATOM 858 C C . ASN A 1 106 ? -7.860 6.146 -14.206 1.00 84.12 106 ASN A C 1
ATOM 860 O O . ASN A 1 106 ? -6.713 5.884 -13.842 1.00 84.12 106 ASN A O 1
ATOM 864 N N . PHE A 1 107 ? -8.122 6.939 -15.249 1.00 88.81 107 PHE A N 1
ATOM 865 C CA . PHE A 1 107 ? -7.080 7.557 -16.068 1.00 88.81 107 PHE A CA 1
ATOM 866 C C . PHE A 1 107 ? -7.284 9.065 -16.185 1.00 88.81 107 PHE A C 1
ATOM 868 O O . PHE A 1 107 ? -8.377 9.539 -16.487 1.00 88.81 107 PHE A O 1
ATOM 875 N N . VAL A 1 108 ? -6.202 9.826 -16.026 1.00 89.44 108 VAL A N 1
ATOM 876 C CA . VAL A 1 108 ? -6.179 11.253 -16.379 1.00 89.44 108 VAL A CA 1
ATOM 877 C C . VAL A 1 108 ? -5.632 11.454 -17.789 1.00 89.44 108 VAL A C 1
ATOM 879 O O . VAL A 1 108 ? -4.871 10.634 -18.304 1.00 89.44 108 VAL A O 1
ATOM 882 N N . PHE A 1 109 ? -5.961 12.585 -18.419 1.00 92.00 109 PHE A N 1
ATOM 883 C CA . PHE A 1 109 ? -5.497 12.915 -19.773 1.00 92.00 109 PHE A CA 1
ATOM 884 C C . PHE A 1 109 ? -3.987 12.696 -19.960 1.00 92.00 109 PHE A C 1
ATOM 886 O O . PHE A 1 109 ? -3.572 12.070 -20.933 1.00 92.00 109 PHE A O 1
ATOM 893 N N . LEU A 1 110 ? -3.166 13.166 -19.014 1.00 90.00 110 LEU A N 1
ATOM 894 C CA . LEU A 1 110 ? -1.708 13.059 -19.101 1.00 90.00 110 LEU A CA 1
ATOM 895 C C . LEU A 1 110 ? -1.201 11.609 -19.069 1.00 90.00 110 LEU A C 1
ATOM 897 O O . LEU A 1 110 ? -0.193 11.321 -19.708 1.00 90.00 110 LEU A O 1
ATOM 901 N N . GLN A 1 111 ? -1.909 10.690 -18.406 1.00 91.75 111 GLN A N 1
ATOM 902 C CA . GLN A 1 111 ? -1.589 9.258 -18.431 1.00 91.75 111 GLN A CA 1
ATOM 903 C C . GLN A 1 111 ? -1.887 8.650 -19.799 1.00 91.75 111 GLN A C 1
ATOM 905 O O . GLN A 1 111 ? -1.047 7.952 -20.367 1.00 91.75 111 GLN A O 1
ATOM 910 N N . VAL A 1 112 ? -3.047 8.980 -20.375 1.00 94.56 112 VAL A N 1
ATOM 911 C CA . VAL A 1 112 ? -3.416 8.542 -21.731 1.00 94.56 112 VAL A CA 1
ATOM 912 C C . VAL A 1 112 ? -2.477 9.131 -22.785 1.00 94.56 112 VAL A C 1
ATOM 914 O O . VAL A 1 112 ? -2.178 8.499 -23.798 1.00 94.56 112 VAL A O 1
ATOM 917 N N . PHE A 1 113 ? -1.977 10.338 -22.532 1.00 94.50 113 PHE A N 1
ATOM 918 C CA . PHE A 1 113 ? -1.076 11.066 -23.414 1.00 94.50 113 PHE A CA 1
ATOM 919 C C . PHE A 1 113 ? 0.407 10.683 -23.242 1.00 94.50 113 PHE A C 1
ATOM 921 O O . PHE A 1 113 ? 1.211 10.957 -24.135 1.00 94.50 113 PHE A O 1
ATOM 928 N N . ALA A 1 114 ? 0.801 10.014 -22.153 1.00 92.94 114 ALA A N 1
ATOM 929 C CA . ALA A 1 114 ? 2.199 9.659 -21.881 1.00 92.94 114 ALA A CA 1
ATOM 930 C C . ALA A 1 114 ? 2.876 8.863 -23.025 1.00 92.94 114 ALA A C 1
ATOM 932 O O . ALA A 1 114 ? 3.981 9.232 -23.438 1.00 92.94 114 ALA A O 1
ATOM 933 N N . PRO A 1 115 ? 2.231 7.857 -23.652 1.00 93.75 115 PRO A N 1
ATOM 934 C CA . PRO A 1 115 ? 2.793 7.193 -24.830 1.00 93.75 115 PRO A CA 1
ATOM 935 C C . PRO A 1 115 ? 2.989 8.115 -26.044 1.00 93.75 115 PRO A C 1
ATOM 937 O O . PRO A 1 115 ? 3.87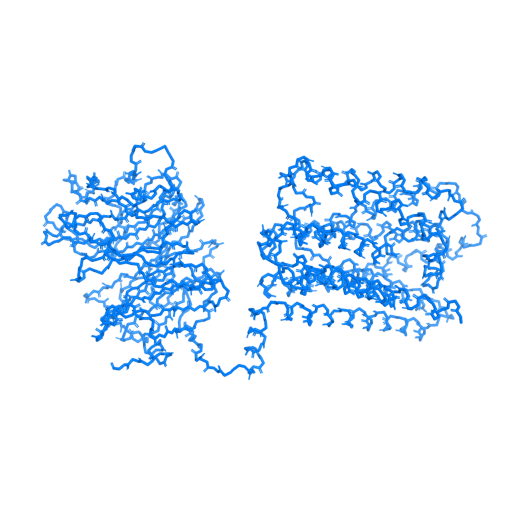6 7.874 -26.864 1.00 93.75 115 PRO A O 1
ATOM 940 N N . VAL A 1 116 ? 2.184 9.176 -26.175 1.00 92.94 116 VAL A N 1
ATOM 941 C CA . VAL A 1 116 ? 2.328 10.184 -27.237 1.00 92.94 116 VAL A CA 1
ATOM 942 C C . VAL A 1 116 ? 3.549 11.065 -26.975 1.00 92.94 116 VAL A C 1
ATOM 944 O O . VAL A 1 116 ? 4.298 11.354 -27.907 1.00 92.94 116 VAL A O 1
ATOM 947 N N . VAL A 1 117 ? 3.815 11.421 -25.712 1.00 90.19 117 VAL A N 1
ATOM 948 C CA . VAL A 1 117 ? 5.058 12.109 -25.315 1.00 90.19 117 VAL A CA 1
ATOM 949 C C . VAL A 1 117 ? 6.275 11.284 -25.729 1.00 90.19 117 VAL A C 1
ATOM 951 O O . VAL A 1 117 ? 7.198 11.817 -26.349 1.00 90.19 117 VAL A O 1
ATOM 954 N N . LEU A 1 118 ? 6.243 9.971 -25.485 1.00 87.38 118 LEU A N 1
ATOM 955 C CA . LEU A 1 118 ? 7.298 9.069 -25.937 1.00 87.38 118 LEU A CA 1
ATOM 956 C C . LEU A 1 118 ? 7.457 9.100 -27.468 1.00 87.38 118 LEU A C 1
ATOM 958 O O . LEU A 1 118 ? 8.575 9.249 -27.948 1.00 87.38 118 LEU A O 1
ATOM 962 N N . LEU A 1 119 ? 6.367 9.078 -28.248 1.00 86.06 119 LEU A N 1
ATOM 963 C CA . LEU A 1 119 ? 6.438 9.201 -29.716 1.00 86.06 119 LEU A CA 1
ATOM 964 C C . LEU A 1 119 ? 7.097 10.501 -30.195 1.00 86.06 119 LEU A C 1
ATOM 966 O O . LEU A 1 119 ? 7.865 10.480 -31.163 1.00 86.06 119 LEU A O 1
ATOM 970 N N . ILE A 1 120 ? 6.798 11.628 -29.543 1.00 85.62 120 ILE A N 1
ATOM 971 C CA . ILE A 1 120 ? 7.407 12.931 -29.855 1.00 85.62 120 ILE A CA 1
ATOM 972 C C . ILE A 1 120 ? 8.918 12.849 -29.650 1.00 85.62 120 ILE A C 1
ATOM 974 O O . ILE A 1 120 ? 9.693 13.179 -30.549 1.00 85.62 120 ILE A O 1
ATOM 978 N N . ILE A 1 121 ? 9.330 12.351 -28.490 1.00 79.88 121 ILE A N 1
ATOM 979 C CA . ILE A 1 121 ? 10.731 12.217 -28.101 1.00 79.88 121 ILE A CA 1
ATOM 980 C C . ILE A 1 121 ? 11.480 11.251 -29.029 1.00 79.88 121 ILE A C 1
ATOM 982 O O . ILE A 1 121 ? 12.568 11.576 -29.513 1.00 79.88 121 ILE A O 1
ATOM 986 N N . THR A 1 122 ? 10.884 10.101 -29.355 1.00 78.12 122 THR A N 1
ATOM 987 C CA . THR A 1 122 ? 11.466 9.131 -30.290 1.00 78.12 122 THR A CA 1
ATOM 988 C C . THR A 1 122 ? 11.708 9.766 -31.663 1.00 78.12 122 THR A C 1
ATOM 990 O O . THR A 1 122 ? 12.739 9.515 -32.292 1.00 78.12 122 THR A O 1
ATOM 993 N N . ARG A 1 123 ? 10.815 10.652 -32.136 1.00 79.19 123 ARG A N 1
ATOM 994 C CA . ARG A 1 123 ? 11.017 11.387 -33.398 1.00 79.19 123 ARG A CA 1
ATOM 995 C C . ARG A 1 123 ? 12.182 12.377 -33.327 1.00 79.19 123 ARG A C 1
ATOM 997 O O . ARG A 1 123 ? 12.858 12.572 -34.337 1.00 79.19 123 ARG A O 1
ATOM 1004 N N . LEU A 1 124 ? 12.447 12.965 -32.161 1.00 74.12 124 LEU A N 1
ATOM 1005 C CA . LEU A 1 124 ? 13.596 13.851 -31.932 1.00 74.12 124 LEU A CA 1
ATOM 1006 C C . LEU A 1 124 ? 14.940 13.098 -31.889 1.00 74.12 124 LEU A C 1
ATOM 1008 O O . LEU A 1 124 ? 15.980 13.725 -31.702 1.00 74.12 124 LEU A O 1
ATOM 1012 N N . LYS A 1 125 ? 14.945 11.770 -32.101 1.00 73.12 125 LYS A N 1
ATOM 1013 C CA . LYS A 1 125 ? 16.133 10.898 -32.050 1.00 73.12 125 LYS A CA 1
ATOM 1014 C C . LYS A 1 125 ? 16.875 10.972 -30.700 1.00 73.12 125 LYS A C 1
ATOM 1016 O O . LYS A 1 125 ? 18.086 10.743 -30.643 1.00 73.12 125 LYS A O 1
ATOM 1021 N N . MET A 1 126 ? 16.163 11.288 -29.618 1.00 70.50 126 MET A N 1
ATOM 1022 C CA . MET A 1 126 ? 16.715 11.328 -28.263 1.00 70.50 126 MET A CA 1
ATOM 1023 C C . MET A 1 126 ? 16.477 9.977 -27.572 1.00 70.50 126 MET A C 1
ATOM 1025 O O . MET A 1 126 ? 15.328 9.545 -27.508 1.00 70.50 126 MET A O 1
ATOM 1029 N N . PRO A 1 127 ? 17.521 9.287 -27.071 1.00 67.94 127 PRO A N 1
ATOM 1030 C CA . PRO A 1 127 ? 17.339 8.053 -26.315 1.00 67.94 127 PRO A CA 1
ATOM 1031 C C . PRO A 1 127 ? 16.694 8.378 -24.966 1.00 67.94 127 PRO A C 1
ATOM 1033 O O . PRO A 1 127 ? 17.295 9.067 -24.142 1.00 67.94 127 PRO A O 1
ATOM 1036 N N . VAL A 1 128 ? 15.471 7.899 -24.747 1.00 76.69 128 VAL A N 1
ATOM 1037 C CA . VAL A 1 128 ? 14.731 8.120 -23.501 1.00 76.69 128 VAL A CA 1
ATOM 1038 C C . VAL A 1 128 ? 14.280 6.800 -22.918 1.00 76.69 128 VAL A C 1
ATOM 1040 O O . VAL A 1 128 ? 13.902 5.882 -23.639 1.00 76.69 128 VAL A O 1
ATOM 1043 N N . SER A 1 129 ? 14.360 6.731 -21.592 1.00 87.31 129 SER A N 1
ATOM 1044 C CA . SER A 1 129 ? 13.941 5.581 -20.811 1.00 87.31 129 SER A CA 1
ATOM 1045 C C . SER A 1 129 ? 12.429 5.399 -20.899 1.00 87.31 129 SER A C 1
ATOM 1047 O O . SER A 1 129 ? 11.671 6.125 -20.255 1.00 87.31 129 SER A O 1
ATOM 1049 N N . THR A 1 130 ? 12.008 4.406 -21.675 1.00 86.38 130 THR A N 1
ATOM 1050 C CA . THR A 1 130 ? 10.612 3.972 -21.789 1.00 86.38 130 THR A CA 1
ATOM 1051 C C . THR A 1 130 ? 10.057 3.549 -20.436 1.00 86.38 130 THR A C 1
ATOM 1053 O O . THR A 1 130 ? 8.976 3.999 -20.063 1.00 86.38 130 THR A O 1
ATOM 1056 N N . SER A 1 131 ? 10.828 2.788 -19.657 1.00 86.88 131 SER A N 1
ATOM 1057 C CA . SER A 1 131 ? 10.422 2.311 -18.335 1.00 86.88 131 SER A CA 1
ATOM 1058 C C . SER A 1 131 ? 10.245 3.455 -17.340 1.00 86.88 131 SER A C 1
ATOM 1060 O O . SER A 1 131 ? 9.246 3.501 -16.637 1.00 86.88 131 SER A O 1
ATOM 1062 N N . ILE A 1 132 ? 11.149 4.442 -17.319 1.00 85.31 132 ILE A N 1
ATOM 1063 C CA . ILE A 1 132 ? 10.996 5.589 -16.407 1.00 85.31 132 ILE A CA 1
ATOM 1064 C C . ILE A 1 132 ? 9.845 6.496 -16.857 1.00 85.31 132 ILE A C 1
ATOM 1066 O O . ILE A 1 132 ? 9.137 7.013 -16.005 1.00 85.31 132 ILE A O 1
ATOM 1070 N N . LEU A 1 133 ? 9.614 6.683 -18.158 1.00 89.00 133 LEU A N 1
ATOM 1071 C CA . LEU A 1 133 ? 8.519 7.532 -18.636 1.00 89.00 133 LEU A CA 1
ATOM 1072 C C . LEU A 1 133 ? 7.150 6.890 -18.408 1.00 89.00 133 LEU A C 1
ATOM 1074 O O . LEU A 1 133 ? 6.267 7.519 -17.831 1.00 89.00 133 LEU A O 1
ATOM 1078 N N . LEU A 1 134 ? 6.968 5.655 -18.879 1.00 89.62 134 LEU A N 1
ATOM 1079 C CA . LEU A 1 134 ? 5.672 4.989 -18.852 1.00 89.62 134 LEU A CA 1
ATOM 1080 C C . LEU A 1 134 ? 5.346 4.483 -17.454 1.00 89.62 134 LEU A C 1
ATOM 1082 O O . LEU A 1 134 ? 4.273 4.795 -16.962 1.00 89.62 134 LEU A O 1
ATOM 1086 N N . LEU A 1 135 ? 6.251 3.779 -16.768 1.00 88.19 135 LEU A N 1
ATOM 1087 C CA . LEU A 1 135 ? 5.914 3.240 -15.448 1.00 88.19 135 LEU A CA 1
ATOM 1088 C C . LEU A 1 135 ? 5.680 4.357 -14.435 1.00 88.19 135 LEU A C 1
ATOM 1090 O O . LEU A 1 135 ? 4.676 4.312 -13.737 1.00 88.19 135 LEU A O 1
ATOM 1094 N N . SER A 1 136 ? 6.516 5.403 -14.417 1.00 83.62 136 SER A N 1
ATOM 1095 C CA . SER A 1 136 ? 6.330 6.520 -13.474 1.00 83.62 136 SER A CA 1
ATOM 1096 C C . SER A 1 136 ? 5.023 7.291 -13.698 1.00 83.62 136 SER A C 1
ATOM 1098 O O . SER A 1 136 ? 4.522 7.923 -12.774 1.00 83.62 136 SER A O 1
ATOM 1100 N N . ALA A 1 137 ? 4.448 7.246 -14.908 1.00 86.94 137 ALA A N 1
ATOM 1101 C CA . ALA A 1 137 ? 3.133 7.827 -15.185 1.00 86.94 137 ALA A CA 1
ATOM 1102 C C . ALA A 1 137 ? 1.981 7.040 -14.525 1.00 86.94 137 ALA A C 1
ATOM 1104 O O . ALA A 1 137 ? 0.898 7.588 -14.323 1.00 86.94 137 ALA A O 1
ATOM 1105 N N . PHE A 1 138 ? 2.203 5.768 -14.183 1.00 86.31 138 PHE A N 1
ATOM 1106 C CA . PHE A 1 138 ? 1.201 4.879 -13.586 1.00 86.31 138 PHE A CA 1
ATOM 1107 C C . PHE A 1 138 ? 1.554 4.421 -12.164 1.00 86.31 138 PHE A C 1
ATOM 1109 O O . PHE A 1 138 ? 0.748 3.739 -11.542 1.00 86.31 138 PHE A O 1
ATOM 1116 N N . THR A 1 139 ? 2.716 4.800 -11.623 1.00 77.06 139 THR A N 1
ATOM 1117 C CA . THR A 1 139 ? 3.054 4.554 -10.215 1.00 77.06 139 THR A CA 1
ATOM 1118 C C . THR A 1 139 ? 2.304 5.510 -9.297 1.00 77.06 139 THR A C 1
ATOM 1120 O O . THR A 1 139 ? 2.335 6.729 -9.494 1.00 77.06 139 THR A O 1
ATOM 1123 N N . THR A 1 140 ? 1.718 4.967 -8.236 1.00 66.06 140 THR A N 1
ATOM 1124 C CA . THR A 1 140 ? 1.053 5.740 -7.177 1.00 66.06 140 THR A CA 1
ATOM 1125 C C . THR A 1 140 ? 2.018 6.189 -6.075 1.00 66.06 140 THR A C 1
ATOM 1127 O O . THR A 1 140 ? 1.769 7.207 -5.434 1.00 66.06 140 THR A O 1
ATOM 1130 N N . GLN A 1 141 ? 3.158 5.504 -5.915 1.00 65.88 141 GLN A N 1
ATOM 1131 C CA . GLN A 1 141 ? 4.137 5.731 -4.846 1.00 65.88 141 GLN A CA 1
ATOM 1132 C C . GLN A 1 141 ? 5.453 6.348 -5.362 1.00 65.88 141 GLN A C 1
ATOM 1134 O O . GLN A 1 141 ? 6.069 5.843 -6.306 1.00 65.88 141 GLN A O 1
ATOM 1139 N N . ALA A 1 142 ? 5.945 7.401 -4.697 1.00 67.12 142 ALA A N 1
ATOM 1140 C CA . ALA A 1 142 ? 7.216 8.057 -5.045 1.00 67.12 142 ALA A CA 1
ATOM 1141 C C . ALA A 1 142 ? 8.451 7.164 -4.794 1.00 67.12 142 ALA A C 1
ATOM 1143 O O . ALA A 1 142 ? 9.466 7.245 -5.502 1.00 67.12 142 ALA A O 1
ATOM 1144 N N . SER A 1 143 ? 8.362 6.265 -3.810 1.00 67.38 143 SER A N 1
ATOM 1145 C CA . SER A 1 143 ? 9.397 5.272 -3.499 1.00 67.38 143 SER A CA 1
ATOM 1146 C C . SER A 1 143 ? 9.640 4.312 -4.672 1.00 67.38 143 SER A C 1
ATOM 1148 O O . SER A 1 143 ? 10.796 4.005 -4.985 1.00 67.38 143 SER A O 1
ATOM 1150 N N . SER A 1 144 ? 8.586 3.913 -5.396 1.00 72.00 144 SER A N 1
ATOM 1151 C CA . SER A 1 144 ? 8.683 3.045 -6.575 1.00 72.00 144 SER A CA 1
ATOM 1152 C C . SER A 1 144 ? 9.491 3.704 -7.698 1.00 72.00 144 SER A C 1
ATOM 1154 O O . SER A 1 144 ? 10.404 3.074 -8.233 1.00 72.00 144 SER A O 1
ATOM 1156 N N . ILE A 1 145 ? 9.267 4.989 -7.996 1.00 76.06 145 ILE A N 1
ATOM 1157 C CA . ILE A 1 145 ? 10.043 5.733 -9.010 1.00 76.06 145 ILE A CA 1
ATOM 1158 C C . ILE A 1 145 ? 11.517 5.816 -8.613 1.00 76.06 145 ILE A C 1
ATOM 1160 O O . ILE A 1 145 ? 12.403 5.524 -9.420 1.00 76.06 145 ILE A O 1
ATOM 1164 N N . THR A 1 146 ? 11.786 6.161 -7.352 1.00 79.50 146 THR A N 1
ATOM 1165 C CA . THR A 1 146 ? 13.155 6.244 -6.822 1.00 79.50 146 THR A CA 1
ATOM 1166 C C . THR A 1 146 ? 13.876 4.902 -6.959 1.00 79.50 146 THR A C 1
ATOM 1168 O O . THR A 1 146 ? 15.043 4.855 -7.360 1.00 79.50 146 THR A O 1
ATOM 1171 N N . SER A 1 147 ? 13.171 3.795 -6.712 1.00 80.88 147 SER A N 1
ATOM 1172 C CA . SER A 1 147 ? 13.711 2.446 -6.882 1.00 80.88 147 SER A CA 1
ATOM 1173 C C . SER A 1 147 ? 14.021 2.112 -8.351 1.00 80.88 147 SER A C 1
ATOM 1175 O O . SER A 1 147 ? 15.120 1.632 -8.636 1.00 80.88 147 SER A O 1
ATOM 1177 N N . ILE A 1 148 ? 13.128 2.449 -9.294 1.00 84.50 148 ILE A N 1
ATOM 1178 C CA . ILE A 1 148 ? 13.327 2.247 -10.742 1.00 84.50 148 ILE A CA 1
ATOM 1179 C C . ILE A 1 148 ? 14.534 3.061 -11.226 1.00 84.50 148 ILE A C 1
ATOM 1181 O O . ILE A 1 148 ? 15.394 2.540 -11.943 1.00 84.50 148 ILE A O 1
ATOM 1185 N N . ILE A 1 149 ? 14.642 4.326 -10.807 1.00 86.44 149 ILE A N 1
ATOM 1186 C CA . ILE A 1 149 ? 15.765 5.208 -11.150 1.00 86.44 149 ILE A CA 1
ATOM 1187 C C . ILE A 1 149 ? 17.077 4.646 -10.586 1.00 86.44 149 ILE A C 1
ATOM 1189 O O . ILE A 1 149 ? 18.042 4.472 -11.332 1.00 86.44 149 ILE A O 1
ATOM 1193 N N . SER A 1 150 ? 17.113 4.302 -9.296 1.00 85.69 150 SER A N 1
ATOM 1194 C CA . SER A 1 150 ? 18.308 3.769 -8.630 1.00 85.69 150 SER A CA 1
ATOM 1195 C C . SER A 1 150 ? 18.797 2.467 -9.276 1.00 85.69 150 SER A C 1
ATOM 1197 O O . SER A 1 150 ? 19.973 2.342 -9.632 1.00 85.69 150 SER A O 1
ATOM 1199 N N . LYS A 1 151 ? 17.888 1.517 -9.538 1.00 87.19 151 LYS A N 1
ATOM 1200 C CA . LYS A 1 151 ? 18.223 0.260 -10.227 1.00 87.19 151 LYS A CA 1
ATOM 1201 C C . LYS A 1 151 ? 18.679 0.493 -11.671 1.00 87.19 151 LYS A C 1
ATOM 1203 O O . LYS A 1 151 ? 19.575 -0.209 -12.138 1.00 87.19 151 LYS A O 1
ATOM 1208 N N . SER A 1 152 ? 18.139 1.504 -12.353 1.00 89.44 152 SER A N 1
ATOM 1209 C CA . SER A 1 152 ? 18.584 1.914 -13.694 1.00 89.44 152 SER A CA 1
ATOM 1210 C C . SER A 1 152 ? 20.011 2.465 -13.701 1.00 89.44 152 SER A C 1
ATOM 1212 O O . SER A 1 152 ? 20.809 2.068 -14.551 1.00 89.44 152 SER A O 1
ATOM 1214 N N . PHE A 1 153 ? 20.374 3.308 -12.731 1.00 89.12 153 PHE A N 1
ATOM 1215 C CA . PHE A 1 153 ? 21.751 3.794 -12.578 1.00 89.12 153 PHE A CA 1
ATOM 1216 C C . PHE A 1 153 ? 22.730 2.676 -12.206 1.00 89.12 153 PHE A C 1
ATOM 1218 O O . PHE A 1 153 ? 23.840 2.617 -12.740 1.00 89.12 153 PHE A O 1
ATOM 1225 N N . PHE A 1 154 ? 22.311 1.748 -11.345 1.00 88.44 154 PHE A N 1
ATOM 1226 C CA . PHE A 1 154 ? 23.096 0.555 -11.034 1.00 88.44 154 PHE A CA 1
ATOM 1227 C C . PHE A 1 154 ? 23.344 -0.302 -12.286 1.00 88.44 154 PHE A C 1
ATOM 1229 O O . PHE A 1 154 ? 24.482 -0.684 -12.569 1.00 88.44 154 PHE A O 1
ATOM 1236 N N . GLY A 1 155 ? 22.297 -0.536 -13.084 1.00 88.25 155 GLY A N 1
ATOM 1237 C CA . GLY A 1 155 ? 22.392 -1.226 -14.368 1.00 88.25 155 GLY A CA 1
ATOM 1238 C C . GLY A 1 155 ? 23.342 -0.531 -15.349 1.00 88.25 155 GLY A C 1
ATOM 1239 O O . GLY A 1 155 ? 24.183 -1.200 -15.949 1.00 88.25 155 GLY A O 1
ATOM 1240 N N . TYR A 1 156 ? 23.271 0.802 -15.463 1.00 90.62 156 TYR A N 1
ATOM 1241 C CA . TYR A 1 156 ? 24.202 1.612 -16.261 1.00 90.62 156 TYR A CA 1
ATOM 1242 C C . TYR A 1 156 ? 25.663 1.372 -15.855 1.00 90.62 156 TYR A C 1
ATOM 1244 O O . TYR A 1 156 ? 26.506 1.118 -16.717 1.00 90.62 156 TYR A O 1
ATOM 1252 N N . PHE A 1 157 ? 25.972 1.424 -14.554 1.00 91.31 157 PHE A N 1
ATOM 1253 C CA . PHE A 1 157 ? 27.350 1.305 -14.070 1.00 91.31 157 PHE A CA 1
ATOM 1254 C C . PHE A 1 157 ? 27.937 -0.082 -14.351 1.00 91.31 157 PHE A C 1
ATOM 1256 O O . PHE A 1 157 ? 29.048 -0.197 -14.873 1.00 91.31 157 PHE A O 1
ATOM 1263 N N . ILE A 1 158 ? 27.162 -1.140 -14.090 1.00 91.75 158 ILE A N 1
ATOM 1264 C CA . ILE A 1 158 ? 27.567 -2.512 -14.417 1.00 91.75 158 ILE A CA 1
ATOM 1265 C C . ILE A 1 158 ? 27.794 -2.661 -15.924 1.00 91.75 158 ILE A C 1
ATOM 1267 O O . ILE A 1 158 ? 28.827 -3.194 -16.337 1.00 91.75 158 ILE A O 1
ATOM 1271 N N . ALA A 1 159 ? 26.861 -2.168 -16.747 1.00 90.25 159 ALA A N 1
ATOM 1272 C CA . ALA A 1 159 ? 26.968 -2.228 -18.202 1.00 90.25 159 ALA A CA 1
ATOM 1273 C C . ALA A 1 159 ? 28.252 -1.568 -18.704 1.00 90.25 159 ALA A C 1
ATOM 1275 O O . ALA A 1 159 ? 28.966 -2.131 -19.533 1.00 90.25 159 ALA A O 1
ATOM 1276 N N . PHE A 1 160 ? 28.558 -0.391 -18.162 1.00 90.56 160 PHE A N 1
ATOM 1277 C CA . PHE A 1 160 ? 29.732 0.393 -18.505 1.00 90.56 160 PHE A CA 1
ATOM 1278 C C . PHE A 1 160 ? 31.035 -0.346 -18.182 1.00 90.56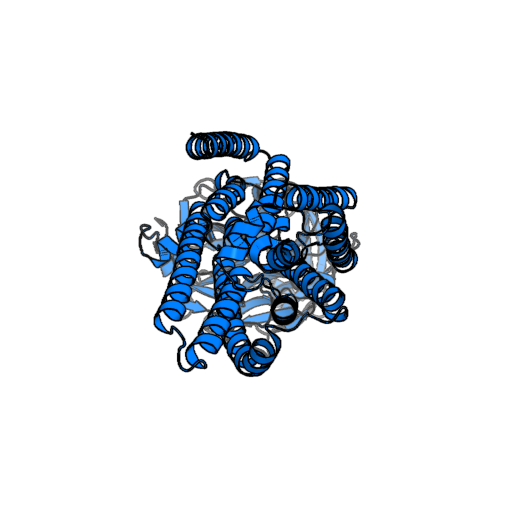 160 PHE A C 1
ATOM 1280 O O . PHE A 1 160 ? 31.899 -0.487 -19.052 1.00 90.56 160 PHE A O 1
ATOM 1287 N N . CYS A 1 161 ? 31.166 -0.889 -16.969 1.00 90.88 161 CYS A N 1
ATOM 1288 C CA . CYS A 1 161 ? 32.357 -1.633 -16.556 1.00 90.88 161 CYS A CA 1
ATOM 1289 C C . CYS A 1 161 ? 32.549 -2.929 -17.359 1.00 90.88 161 CYS A C 1
ATOM 1291 O O . CYS A 1 161 ? 33.655 -3.205 -17.834 1.00 90.88 161 CYS A O 1
ATOM 1293 N N . ILE A 1 162 ? 31.479 -3.707 -17.555 1.00 89.50 162 ILE A N 1
ATOM 1294 C CA . ILE A 1 162 ? 31.529 -4.948 -18.342 1.00 89.50 162 ILE A CA 1
ATOM 1295 C C . ILE A 1 162 ? 31.894 -4.641 -19.793 1.00 89.50 162 ILE A C 1
ATOM 1297 O O . ILE A 1 162 ? 32.749 -5.317 -20.367 1.00 89.50 162 ILE A O 1
ATOM 1301 N N . ALA A 1 163 ? 31.299 -3.602 -20.383 1.00 86.62 163 ALA A N 1
ATOM 1302 C CA . ALA A 1 163 ? 31.610 -3.206 -21.747 1.00 86.62 163 ALA A CA 1
ATOM 1303 C C . ALA A 1 163 ? 33.091 -2.840 -21.904 1.00 86.62 163 ALA A C 1
ATOM 1305 O O . ALA A 1 163 ? 33.715 -3.305 -22.856 1.00 86.62 163 ALA A O 1
ATOM 1306 N N . ILE A 1 164 ? 33.683 -2.093 -20.963 1.00 87.06 164 ILE A N 1
ATOM 1307 C CA . ILE A 1 164 ? 35.123 -1.791 -20.995 1.00 87.06 164 ILE A CA 1
ATOM 1308 C C . ILE A 1 164 ? 35.946 -3.078 -21.017 1.00 87.06 164 ILE A C 1
ATOM 1310 O O . ILE A 1 164 ? 36.795 -3.255 -21.893 1.00 87.06 164 ILE A O 1
ATOM 1314 N N . PHE A 1 165 ? 35.677 -3.990 -20.083 1.00 87.81 165 PHE A N 1
ATOM 1315 C CA . PHE A 1 165 ? 36.422 -5.239 -19.964 1.00 87.81 165 PHE A CA 1
ATOM 1316 C C . PHE A 1 165 ? 36.336 -6.078 -21.244 1.00 87.81 165 PHE A C 1
ATOM 1318 O O . PHE A 1 165 ? 37.357 -6.472 -21.816 1.00 87.81 165 PHE A O 1
ATOM 1325 N N . VAL A 1 166 ? 35.120 -6.296 -21.752 1.00 84.75 166 VAL A N 1
ATOM 1326 C CA . VAL A 1 166 ? 34.914 -7.131 -22.936 1.00 84.75 166 VAL A CA 1
ATOM 1327 C C . VAL A 1 166 ? 35.510 -6.486 -24.187 1.00 84.75 166 VAL A C 1
ATOM 1329 O O . VAL A 1 166 ? 36.142 -7.177 -24.992 1.00 84.75 166 VAL A O 1
ATOM 1332 N N . TRP A 1 167 ? 35.385 -5.169 -24.361 1.00 82.00 167 TRP A N 1
ATOM 1333 C CA . TRP A 1 167 ? 35.958 -4.486 -25.521 1.00 82.00 167 TRP A CA 1
ATOM 1334 C C . TRP A 1 167 ? 37.483 -4.406 -25.469 1.00 82.00 167 TRP A C 1
ATOM 1336 O O . TRP A 1 167 ? 38.127 -4.552 -26.511 1.00 82.00 167 TRP A O 1
ATOM 1346 N N . ILE A 1 168 ? 38.103 -4.288 -24.293 1.00 83.25 168 ILE A N 1
ATOM 1347 C CA . ILE A 1 168 ? 39.564 -4.413 -24.166 1.00 83.25 168 ILE A CA 1
ATOM 1348 C C . ILE A 1 168 ? 40.038 -5.798 -24.624 1.00 83.25 168 ILE A C 1
ATOM 1350 O O . ILE A 1 168 ? 41.067 -5.904 -25.288 1.00 83.25 168 ILE A O 1
ATOM 1354 N N . ILE A 1 169 ? 39.294 -6.866 -24.358 1.00 83.00 169 ILE A N 1
ATOM 1355 C CA . ILE A 1 169 ? 39.697 -8.212 -24.792 1.00 83.00 169 ILE A CA 1
ATOM 1356 C C . ILE A 1 169 ? 39.452 -8.399 -26.296 1.00 83.00 169 ILE A C 1
ATOM 1358 O O . ILE A 1 169 ? 40.322 -8.868 -27.031 1.00 83.00 169 ILE A O 1
ATOM 1362 N N . THR A 1 170 ? 38.284 -7.983 -26.782 1.00 77.81 170 THR A N 1
ATOM 1363 C CA . THR A 1 170 ? 37.799 -8.343 -28.123 1.00 77.81 170 THR A CA 1
ATOM 1364 C C . THR A 1 170 ? 38.248 -7.398 -29.242 1.00 77.81 170 THR A C 1
ATOM 1366 O O . THR A 1 170 ? 38.377 -7.840 -30.385 1.00 77.81 170 THR A O 1
ATOM 1369 N N . THR A 1 171 ? 38.560 -6.124 -28.958 1.00 75.19 171 THR A N 1
ATOM 1370 C CA . THR A 1 171 ? 38.899 -5.128 -30.005 1.00 75.19 171 THR A CA 1
ATOM 1371 C C . THR A 1 171 ? 40.071 -5.574 -30.885 1.00 75.19 171 THR A C 1
ATOM 1373 O O . THR A 1 171 ? 40.015 -5.434 -32.105 1.00 75.19 171 THR A O 1
ATOM 1376 N N . GLY A 1 172 ? 41.116 -6.166 -30.294 1.00 71.94 172 GLY A N 1
ATOM 1377 C CA . GLY A 1 172 ? 42.279 -6.648 -31.049 1.00 71.94 172 GLY A CA 1
ATOM 1378 C C . GLY A 1 172 ? 41.938 -7.766 -32.043 1.00 71.94 172 GLY A C 1
ATOM 1379 O O . GLY A 1 172 ? 42.512 -7.826 -33.130 1.00 71.94 172 GLY A O 1
ATOM 1380 N N . PHE A 1 173 ? 40.967 -8.618 -31.704 1.00 75.69 173 PHE A N 1
ATOM 1381 C CA . PHE A 1 173 ? 40.470 -9.664 -32.595 1.00 75.69 173 PHE A CA 1
ATOM 1382 C C . PHE A 1 173 ? 39.679 -9.061 -33.763 1.00 75.69 173 PHE A C 1
ATOM 1384 O O . PHE A 1 173 ? 39.942 -9.390 -34.918 1.00 75.69 173 PHE A O 1
ATOM 1391 N N . PHE A 1 174 ? 38.757 -8.135 -33.491 1.00 74.06 174 PHE A N 1
ATOM 1392 C CA . PHE A 1 174 ? 37.934 -7.532 -34.542 1.00 74.06 174 PHE A CA 1
ATOM 1393 C C . PHE A 1 174 ? 38.742 -6.702 -35.539 1.00 74.06 174 PHE A C 1
ATOM 1395 O O . PHE A 1 174 ? 38.533 -6.844 -36.742 1.00 74.06 174 PHE A O 1
ATOM 1402 N N . GLU A 1 175 ? 39.706 -5.904 -35.076 1.00 71.00 175 GLU A N 1
ATOM 1403 C CA . GLU A 1 175 ? 40.569 -5.114 -35.967 1.00 71.00 175 GLU A CA 1
ATOM 1404 C C . GLU A 1 175 ? 41.403 -6.010 -36.896 1.00 71.00 175 GLU A C 1
ATOM 1406 O O . GLU A 1 175 ? 41.501 -5.742 -38.095 1.00 71.00 175 GLU A O 1
ATOM 1411 N N . LYS A 1 176 ? 41.919 -7.140 -36.387 1.00 73.12 176 LYS A N 1
ATOM 1412 C CA . LYS A 1 176 ? 42.676 -8.118 -37.187 1.00 73.12 176 LYS A CA 1
ATOM 1413 C C . LYS A 1 176 ? 41.850 -8.705 -38.335 1.00 73.12 176 LYS A C 1
ATOM 1415 O O . LYS A 1 176 ? 42.387 -8.963 -39.411 1.00 73.12 176 LYS A O 1
ATOM 1420 N N . TYR A 1 177 ? 40.553 -8.914 -38.122 1.00 71.88 177 TYR A N 1
ATOM 1421 C CA . TYR A 1 177 ? 39.676 -9.567 -39.093 1.00 71.88 177 TYR A CA 1
ATOM 1422 C C . TYR A 1 177 ? 38.728 -8.607 -39.829 1.00 71.88 177 TYR A C 1
ATOM 1424 O O . TYR A 1 177 ? 38.006 -9.069 -40.716 1.00 71.88 177 TYR A O 1
ATOM 1432 N N . LYS A 1 178 ? 38.761 -7.291 -39.566 1.00 69.00 178 LYS A N 1
ATOM 1433 C CA . LYS A 1 178 ? 37.836 -6.285 -40.138 1.00 69.00 178 LYS A CA 1
ATOM 1434 C C . LYS A 1 178 ? 37.739 -6.341 -41.670 1.00 69.00 178 LYS A C 1
ATOM 1436 O O . LYS A 1 178 ? 36.654 -6.211 -42.219 1.00 69.00 178 LYS A O 1
ATOM 1441 N N . LYS A 1 179 ? 38.849 -6.616 -42.368 1.00 70.75 179 LYS A N 1
ATOM 1442 C CA . LYS A 1 179 ? 38.909 -6.702 -43.846 1.00 70.75 179 LYS A CA 1
ATOM 1443 C C . LYS A 1 179 ? 38.612 -8.094 -44.427 1.00 70.75 179 LYS A C 1
ATOM 1445 O O . LYS A 1 179 ? 38.604 -8.263 -45.641 1.00 70.75 179 LYS A O 1
ATOM 1450 N N . THR A 1 180 ? 38.400 -9.103 -43.583 1.00 77.31 180 THR A N 1
ATOM 1451 C CA . THR A 1 180 ? 38.136 -10.482 -44.026 1.00 77.31 180 THR A CA 1
ATOM 1452 C C . THR A 1 180 ? 36.642 -10.735 -44.169 1.00 77.31 180 THR A C 1
ATOM 1454 O O . THR A 1 180 ? 35.850 -10.281 -43.342 1.00 77.31 180 THR A O 1
ATOM 1457 N N . LYS A 1 181 ? 36.256 -11.496 -45.201 1.00 77.31 181 LYS A N 1
ATOM 1458 C CA . LYS A 1 181 ? 34.865 -11.915 -45.395 1.00 77.31 181 LYS A CA 1
ATOM 1459 C C . LYS A 1 181 ? 34.434 -12.811 -44.219 1.00 77.31 181 LYS A C 1
ATOM 1461 O O . LYS A 1 181 ? 35.103 -13.818 -43.975 1.00 77.31 181 LYS A O 1
ATOM 1466 N N . PRO A 1 182 ? 33.344 -12.491 -43.497 1.00 77.69 182 PRO A N 1
ATOM 1467 C CA . PRO A 1 182 ? 32.874 -13.320 -42.392 1.00 77.69 182 PRO A CA 1
ATOM 1468 C C . PRO A 1 182 ? 32.523 -14.739 -42.857 1.00 77.69 182 PRO A C 1
ATOM 1470 O O . PRO A 1 182 ? 31.926 -14.930 -43.919 1.00 77.69 182 PRO A O 1
ATOM 1473 N N . SER A 1 183 ? 32.870 -15.743 -42.045 1.00 83.25 183 SER A N 1
ATOM 1474 C CA . SER A 1 183 ? 32.409 -17.122 -42.250 1.00 83.25 183 SER A CA 1
ATOM 1475 C C . SER A 1 183 ? 30.879 -17.201 -42.196 1.00 83.25 183 SER A C 1
ATOM 1477 O O . SER A 1 183 ? 30.236 -16.448 -41.462 1.00 83.25 183 SER A O 1
ATOM 1479 N N . LYS A 1 184 ? 30.294 -18.163 -42.922 1.00 85.69 184 LYS A N 1
ATOM 1480 C CA . LYS A 1 184 ? 28.839 -18.389 -42.960 1.00 85.69 184 LYS A CA 1
ATOM 1481 C C . LYS A 1 184 ? 28.229 -18.663 -41.577 1.00 85.69 184 LYS A C 1
ATOM 1483 O O . LYS A 1 184 ? 27.042 -18.418 -41.407 1.00 85.69 184 LYS A O 1
ATOM 1488 N N . ILE A 1 185 ? 29.023 -19.115 -40.598 1.00 87.81 185 ILE A N 1
ATOM 1489 C CA . ILE A 1 185 ? 28.570 -19.394 -39.224 1.00 87.81 185 ILE A CA 1
ATOM 1490 C C . ILE A 1 185 ? 28.180 -18.136 -38.433 1.00 87.81 185 ILE A C 1
ATOM 1492 O O . ILE A 1 185 ? 27.402 -18.218 -37.491 1.00 87.81 185 ILE A O 1
ATOM 1496 N N . TRP A 1 186 ? 28.667 -16.958 -38.828 1.00 86.69 186 TRP A N 1
ATOM 1497 C CA . TRP A 1 186 ? 28.346 -15.714 -38.126 1.00 86.69 186 TRP A CA 1
ATOM 1498 C C . TRP A 1 186 ? 26.899 -15.272 -38.320 1.00 86.69 186 TRP A C 1
ATOM 1500 O O . TRP A 1 186 ? 26.359 -14.593 -37.459 1.00 86.69 186 TRP A O 1
ATOM 1510 N N . VAL A 1 187 ? 26.253 -15.690 -39.410 1.00 86.44 187 VAL A N 1
ATOM 1511 C CA . VAL A 1 187 ? 24.837 -15.388 -39.651 1.00 86.44 187 VAL A CA 1
ATOM 1512 C C . VAL A 1 187 ? 23.930 -16.079 -38.621 1.00 86.44 187 VAL A C 1
ATOM 1514 O O . VAL A 1 187 ? 23.196 -15.365 -37.945 1.00 86.44 187 VAL A O 1
ATOM 1517 N N . PRO A 1 188 ? 23.965 -17.417 -38.433 1.00 90.88 188 PRO A N 1
ATOM 1518 C CA . PRO A 1 188 ? 23.141 -18.055 -37.408 1.00 90.88 188 PRO A CA 1
ATOM 1519 C C . PRO A 1 188 ? 23.513 -17.608 -35.989 1.00 90.88 188 PRO A C 1
ATOM 1521 O O . PRO A 1 188 ? 22.614 -17.428 -35.177 1.00 90.88 188 PRO A O 1
ATOM 1524 N N . LEU A 1 189 ? 24.797 -17.359 -35.692 1.00 91.88 189 LEU A N 1
ATOM 1525 C CA . LEU A 1 189 ? 25.204 -16.824 -34.385 1.00 91.88 189 LEU A CA 1
ATOM 1526 C C . LEU A 1 189 ? 24.588 -15.449 -34.110 1.00 91.88 189 LEU A C 1
ATOM 1528 O O . LEU A 1 189 ? 24.064 -15.233 -33.022 1.00 91.88 189 LEU A O 1
ATOM 1532 N N . GLN A 1 190 ? 24.598 -14.559 -35.104 1.00 90.56 190 GLN A N 1
ATOM 1533 C CA . GLN A 1 190 ? 23.981 -13.242 -34.993 1.00 90.56 190 GLN A CA 1
ATOM 1534 C C . GLN A 1 190 ? 22.466 -13.338 -34.797 1.00 90.56 190 GLN A C 1
ATOM 1536 O O . GLN A 1 190 ? 21.906 -12.628 -33.972 1.00 90.56 190 GLN A O 1
ATOM 1541 N N . TRP A 1 191 ? 21.790 -14.231 -35.522 1.00 93.50 191 TRP A N 1
ATOM 1542 C CA . TRP A 1 191 ? 20.348 -14.433 -35.359 1.00 93.50 191 TRP A CA 1
ATOM 1543 C C . TRP A 1 191 ? 20.005 -14.931 -33.953 1.00 93.50 191 TRP A C 1
ATOM 1545 O O . TRP A 1 191 ? 19.078 -14.415 -33.334 1.00 93.50 191 TRP A O 1
ATOM 1555 N N . VAL A 1 192 ? 20.776 -15.885 -33.425 1.00 95.12 192 VAL A N 1
ATOM 1556 C CA . VAL A 1 192 ? 20.598 -16.386 -32.056 1.00 95.12 192 VAL A CA 1
ATOM 1557 C C . VAL A 1 192 ? 20.865 -15.286 -31.027 1.00 95.12 192 VAL A C 1
ATOM 1559 O O . VAL A 1 192 ? 20.057 -15.118 -30.118 1.00 95.12 192 VAL A O 1
ATOM 1562 N N . SER A 1 193 ? 21.941 -14.504 -31.170 1.00 94.06 193 SER A N 1
ATOM 1563 C CA . SER A 1 193 ? 22.253 -13.424 -30.225 1.00 94.06 193 SER A CA 1
ATOM 1564 C C . SER A 1 193 ? 21.212 -12.305 -30.253 1.00 94.06 193 SER A C 1
ATOM 1566 O O . SER A 1 193 ? 20.762 -11.879 -29.193 1.00 94.06 193 SER A O 1
ATOM 1568 N N . SER A 1 194 ? 20.778 -11.861 -31.438 1.00 92.88 194 SER A N 1
ATOM 1569 C CA . SER A 1 194 ? 19.732 -10.836 -31.561 1.00 92.88 194 SER A CA 1
ATOM 1570 C C . SER A 1 194 ? 18.378 -11.350 -31.066 1.00 92.88 194 SER A C 1
ATOM 1572 O O . SER A 1 194 ? 17.628 -10.606 -30.440 1.00 92.88 194 SER A O 1
ATOM 1574 N N . GLY A 1 195 ? 18.069 -12.628 -31.304 1.00 95.81 195 GLY A N 1
ATOM 1575 C CA . GLY A 1 195 ? 16.865 -13.269 -30.782 1.00 95.81 195 GLY A CA 1
ATOM 1576 C C . GLY A 1 195 ? 16.863 -13.374 -29.255 1.00 95.81 195 GLY A C 1
ATOM 1577 O O . GLY A 1 195 ? 15.855 -13.071 -28.618 1.00 95.81 195 GLY A O 1
ATOM 1578 N N . ALA A 1 196 ? 18.003 -13.733 -28.657 1.00 96.38 196 ALA A N 1
ATOM 1579 C CA . ALA A 1 196 ? 18.177 -13.744 -27.208 1.00 96.38 196 ALA A CA 1
ATOM 1580 C C . ALA A 1 196 ? 18.021 -12.337 -26.619 1.00 96.38 196 ALA A C 1
ATOM 1582 O O . ALA A 1 196 ? 17.258 -12.163 -25.671 1.00 96.38 196 ALA A O 1
ATOM 1583 N N . LEU A 1 197 ? 18.667 -11.330 -27.222 1.00 94.56 197 LEU A N 1
ATOM 1584 C CA . LEU A 1 197 ? 18.523 -9.935 -26.808 1.00 94.56 197 LEU A CA 1
ATOM 1585 C C . LEU A 1 197 ? 17.057 -9.501 -26.844 1.00 94.56 197 LEU A C 1
ATOM 1587 O O . LEU A 1 197 ? 16.547 -8.988 -25.850 1.00 94.56 197 LEU A O 1
ATOM 1591 N N . TRP A 1 198 ? 16.363 -9.774 -27.949 1.00 95.56 198 TRP A N 1
ATOM 1592 C CA . TRP A 1 198 ? 14.949 -9.450 -28.098 1.00 95.56 198 TRP A CA 1
ATOM 1593 C C . TRP A 1 198 ? 14.077 -10.120 -27.035 1.00 95.56 198 TRP A C 1
ATOM 1595 O O . TRP A 1 198 ? 13.286 -9.444 -26.382 1.00 95.56 198 TRP A O 1
ATOM 1605 N N . SER A 1 199 ? 14.277 -11.416 -26.781 1.00 96.44 199 SER A N 1
ATOM 1606 C CA . SER A 1 199 ? 13.568 -12.122 -25.710 1.00 96.44 199 SER A CA 1
ATOM 1607 C C . SER A 1 199 ? 13.833 -11.496 -24.338 1.00 96.44 199 SER A C 1
ATOM 1609 O O . SER A 1 199 ? 12.900 -11.278 -23.573 1.00 96.44 199 SER A O 1
ATOM 1611 N N . THR A 1 200 ? 15.091 -11.194 -24.005 1.00 95.00 200 THR A N 1
ATOM 1612 C CA . THR A 1 200 ? 15.438 -10.606 -22.698 1.00 95.00 200 THR A CA 1
ATOM 1613 C C . THR A 1 200 ? 14.928 -9.179 -22.531 1.00 95.00 200 THR A C 1
ATOM 1615 O O . THR A 1 200 ? 14.574 -8.793 -21.422 1.00 95.00 200 THR A O 1
ATOM 1618 N N . TRP A 1 201 ? 14.837 -8.413 -23.621 1.00 93.94 201 TRP A N 1
ATOM 1619 C CA . TRP A 1 201 ? 14.209 -7.098 -23.611 1.00 93.94 201 TRP A CA 1
ATOM 1620 C C . TRP A 1 201 ? 12.708 -7.210 -23.337 1.00 93.94 201 TRP A C 1
ATOM 1622 O O . TRP A 1 201 ? 12.214 -6.527 -22.449 1.00 93.94 201 TRP A O 1
ATOM 1632 N N . ILE A 1 202 ? 11.999 -8.135 -24.000 1.00 95.50 202 ILE A N 1
ATOM 1633 C CA . ILE A 1 202 ? 10.572 -8.385 -23.728 1.00 95.50 202 ILE A CA 1
ATOM 1634 C C . ILE A 1 202 ? 10.364 -8.729 -22.247 1.00 95.50 202 ILE A C 1
ATOM 1636 O O . ILE A 1 202 ? 9.479 -8.174 -21.608 1.00 95.50 202 ILE A O 1
ATOM 1640 N N . MET A 1 203 ? 11.209 -9.589 -21.671 1.00 94.94 203 MET A N 1
ATOM 1641 C CA . MET A 1 203 ? 11.125 -9.959 -20.249 1.00 94.94 203 MET A CA 1
ATOM 1642 C C . MET A 1 203 ? 11.265 -8.770 -19.283 1.00 94.94 203 MET A C 1
ATOM 1644 O O . MET A 1 203 ? 10.821 -8.871 -18.144 1.00 94.94 203 MET A O 1
ATOM 1648 N N . GLN A 1 204 ? 11.912 -7.680 -19.702 1.00 91.19 204 GLN A N 1
ATOM 1649 C CA . GLN A 1 204 ? 12.134 -6.491 -18.876 1.00 91.19 204 GLN A CA 1
ATOM 1650 C C . GLN A 1 204 ? 11.097 -5.398 -19.157 1.00 91.19 204 GLN A C 1
ATOM 1652 O O . GLN A 1 204 ? 10.461 -4.893 -18.236 1.00 91.19 204 GLN A O 1
ATOM 1657 N N . ASP A 1 205 ? 10.909 -5.044 -20.428 1.00 92.44 205 ASP A N 1
ATOM 1658 C CA . ASP A 1 205 ? 10.157 -3.859 -20.842 1.00 92.44 205 ASP A CA 1
ATOM 1659 C C . ASP A 1 205 ? 8.714 -4.152 -21.266 1.00 92.44 205 ASP A C 1
ATOM 1661 O O . ASP A 1 205 ? 7.947 -3.208 -21.472 1.00 92.44 205 ASP A O 1
ATOM 1665 N N . MET A 1 206 ? 8.279 -5.421 -21.325 1.00 94.12 206 MET A N 1
ATOM 1666 C CA . MET A 1 206 ? 6.851 -5.719 -21.520 1.00 94.12 206 MET A CA 1
ATOM 1667 C C . MET A 1 206 ? 5.997 -5.127 -20.391 1.00 94.12 206 MET A C 1
ATOM 1669 O O . MET A 1 206 ? 4.854 -4.743 -20.628 1.00 94.12 206 MET A O 1
ATOM 1673 N N . ALA A 1 207 ? 6.575 -4.942 -19.198 1.00 92.81 207 ALA A N 1
ATOM 1674 C CA . ALA A 1 207 ? 5.962 -4.209 -18.094 1.00 92.81 207 ALA A CA 1
ATOM 1675 C C . ALA A 1 207 ? 5.513 -2.794 -18.495 1.00 92.81 207 ALA A C 1
ATOM 1677 O O . ALA A 1 207 ? 4.417 -2.380 -18.136 1.00 92.81 207 ALA A O 1
ATOM 1678 N N . ASN A 1 208 ? 6.301 -2.073 -19.299 1.00 92.38 208 ASN A N 1
ATOM 1679 C CA . ASN A 1 208 ? 5.988 -0.700 -19.717 1.00 92.38 208 ASN A CA 1
ATOM 1680 C C . ASN A 1 208 ? 4.739 -0.637 -20.602 1.00 92.38 208 ASN A C 1
ATOM 1682 O O . ASN A 1 208 ? 4.030 0.365 -20.616 1.00 92.38 208 ASN A O 1
ATOM 1686 N N . ILE A 1 209 ? 4.500 -1.703 -21.368 1.00 92.88 209 ILE A N 1
ATOM 1687 C CA . ILE A 1 209 ? 3.366 -1.829 -22.285 1.00 92.88 209 ILE A CA 1
ATOM 1688 C C . ILE A 1 209 ? 2.144 -2.376 -21.531 1.00 92.88 209 ILE A C 1
ATOM 1690 O O . ILE A 1 209 ? 1.022 -1.926 -21.752 1.00 92.88 209 ILE A O 1
ATOM 1694 N N . ALA A 1 210 ? 2.363 -3.336 -20.630 1.00 94.88 210 ALA A N 1
ATOM 1695 C CA . ALA A 1 210 ? 1.319 -4.045 -19.897 1.00 94.88 210 ALA A CA 1
ATOM 1696 C C . ALA A 1 210 ? 0.863 -3.341 -18.608 1.00 94.88 210 ALA A C 1
ATOM 1698 O O . ALA A 1 210 ? -0.102 -3.788 -17.997 1.00 94.88 210 ALA A O 1
ATOM 1699 N N . VAL A 1 211 ? 1.510 -2.245 -18.193 1.00 92.81 211 VAL A N 1
ATOM 1700 C CA . VAL A 1 211 ? 1.238 -1.555 -16.915 1.00 92.81 211 VAL A CA 1
ATOM 1701 C C . VAL A 1 211 ? -0.238 -1.198 -16.712 1.00 92.81 211 VAL A C 1
ATOM 1703 O O . VAL A 1 211 ? -0.735 -1.274 -15.589 1.00 92.81 211 VAL A O 1
ATOM 1706 N N . VAL A 1 212 ? -0.960 -0.895 -17.793 1.00 93.12 212 VAL A N 1
ATOM 1707 C CA . VAL A 1 212 ? -2.391 -0.551 -17.757 1.00 93.12 212 VAL A CA 1
ATOM 1708 C C . VAL A 1 212 ? -3.335 -1.748 -17.821 1.00 93.12 212 VAL A C 1
ATOM 1710 O O . VAL A 1 212 ? -4.520 -1.595 -17.557 1.00 93.12 212 VAL A O 1
ATOM 1713 N N . LEU A 1 213 ? -2.836 -2.922 -18.201 1.00 95.00 213 LEU A N 1
ATOM 1714 C CA . LEU A 1 213 ? -3.652 -4.114 -18.394 1.00 95.00 213 LEU A CA 1
ATOM 1715 C C . LEU A 1 213 ? -3.926 -4.833 -17.063 1.00 95.00 213 LEU A C 1
ATOM 1717 O O . LEU A 1 213 ? -3.140 -4.694 -16.119 1.00 95.00 213 LEU A O 1
ATOM 1721 N N . PRO A 1 214 ? -4.985 -5.663 -16.987 1.00 92.50 214 PRO A N 1
ATOM 1722 C CA . PRO A 1 214 ? -5.190 -6.562 -15.858 1.00 92.50 214 PRO A CA 1
ATOM 1723 C C . PRO A 1 214 ? -3.946 -7.418 -15.594 1.00 92.50 214 PRO A C 1
ATOM 1725 O O . PRO A 1 214 ? -3.289 -7.878 -16.528 1.00 92.50 214 PRO A O 1
ATOM 1728 N N . ARG A 1 215 ? -3.624 -7.645 -14.316 1.00 91.31 215 ARG A N 1
ATOM 1729 C CA . ARG A 1 215 ? -2.434 -8.417 -13.908 1.00 91.31 215 ARG A CA 1
ATOM 1730 C C . ARG A 1 215 ? -2.527 -9.905 -14.254 1.00 91.31 215 ARG A C 1
ATOM 1732 O O . ARG A 1 215 ? -1.502 -10.565 -14.351 1.00 91.31 215 ARG A O 1
ATOM 1739 N N . SER A 1 216 ? -3.740 -10.392 -14.502 1.00 93.75 216 SER A N 1
ATOM 1740 C CA . SER A 1 216 ? -4.012 -11.704 -15.078 1.00 93.75 216 SER A CA 1
ATOM 1741 C C . SER A 1 216 ? -4.912 -11.525 -16.298 1.00 93.75 216 SER A C 1
ATOM 1743 O O . SER A 1 216 ? -6.049 -11.061 -16.177 1.00 93.75 216 SER A O 1
ATOM 1745 N N . LEU A 1 217 ? -4.387 -11.829 -17.486 1.00 95.06 217 LEU A N 1
ATOM 1746 C CA . LEU A 1 217 ? -5.139 -11.734 -18.733 1.00 95.06 217 LEU A CA 1
ATOM 1747 C C . LEU A 1 217 ? -5.926 -13.011 -18.992 1.00 95.06 217 LEU A C 1
ATOM 1749 O O . LEU A 1 217 ? -5.370 -14.111 -18.978 1.00 95.06 217 LEU A O 1
ATOM 1753 N N . ASN A 1 218 ? -7.197 -12.855 -19.355 1.00 95.88 218 ASN A N 1
ATOM 1754 C CA . ASN A 1 218 ? -7.952 -13.961 -19.931 1.00 95.88 218 ASN A CA 1
ATOM 1755 C C . ASN A 1 218 ? -7.475 -14.273 -21.365 1.00 95.88 218 ASN A C 1
ATOM 1757 O O . ASN A 1 218 ? -6.692 -13.530 -21.966 1.00 95.88 218 ASN A O 1
ATOM 1761 N N . THR A 1 219 ? -7.954 -15.381 -21.931 1.00 96.56 219 THR A N 1
ATOM 1762 C CA . THR A 1 219 ? -7.534 -15.847 -23.261 1.00 96.56 219 THR A CA 1
ATOM 1763 C C . THR A 1 219 ? -7.804 -14.822 -24.366 1.00 96.56 219 THR A C 1
ATOM 1765 O O . THR A 1 219 ? -6.940 -14.609 -25.215 1.00 96.56 219 THR A O 1
ATOM 1768 N N . ASP A 1 220 ? -8.947 -14.136 -24.341 1.00 96.50 220 ASP A N 1
ATOM 1769 C CA . ASP A 1 220 ? -9.320 -13.169 -25.381 1.00 96.50 220 ASP A CA 1
ATOM 1770 C C . ASP A 1 220 ? -8.431 -11.919 -25.338 1.00 96.50 220 ASP A C 1
ATOM 1772 O O . ASP A 1 220 ? -7.916 -11.466 -26.364 1.00 96.50 220 ASP A O 1
ATOM 1776 N N . GLN A 1 221 ? -8.187 -11.393 -24.135 1.00 96.25 221 GLN A N 1
ATOM 1777 C CA . GLN A 1 221 ? -7.279 -10.271 -23.908 1.00 96.25 221 GLN A CA 1
ATOM 1778 C C . GLN A 1 221 ? -5.849 -10.631 -24.314 1.00 96.25 221 GLN A C 1
ATOM 1780 O O . GLN A 1 221 ? -5.179 -9.841 -24.980 1.00 96.25 221 GLN A 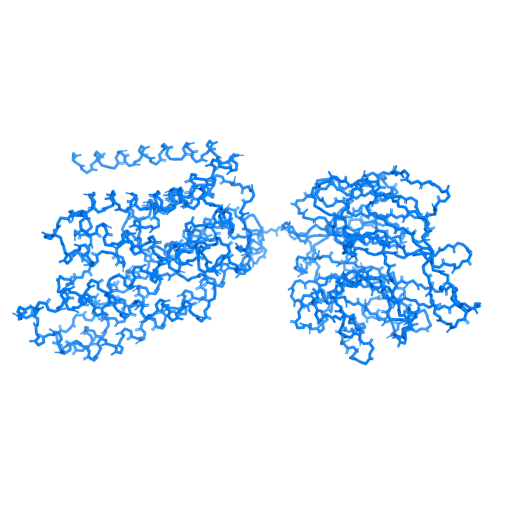O 1
ATOM 1785 N N . PHE A 1 222 ? -5.393 -11.837 -23.967 1.00 97.75 222 PHE A N 1
ATOM 1786 C CA . PHE A 1 222 ? -4.078 -12.336 -24.350 1.00 97.75 222 PHE A CA 1
ATOM 1787 C C . PHE A 1 222 ? -3.917 -12.420 -25.876 1.00 97.75 222 PHE A C 1
ATOM 1789 O O . PHE A 1 222 ? -2.918 -11.941 -26.424 1.00 97.75 222 PHE A O 1
ATOM 1796 N N . VAL A 1 223 ? -4.910 -12.966 -26.586 1.00 97.94 223 VAL A N 1
ATOM 1797 C CA . VAL A 1 223 ? -4.908 -13.042 -28.058 1.00 97.94 223 VAL A CA 1
ATOM 1798 C C . VAL A 1 223 ? -4.902 -11.648 -28.681 1.00 97.94 223 VAL A C 1
ATOM 1800 O O . VAL A 1 223 ? -4.145 -11.406 -29.625 1.00 97.94 223 VAL A O 1
ATOM 1803 N N . LEU A 1 224 ? -5.689 -10.710 -28.146 1.00 97.31 224 LEU A N 1
ATOM 1804 C CA . LEU A 1 224 ? -5.724 -9.331 -28.631 1.00 97.31 224 LEU A CA 1
ATOM 1805 C C . LEU A 1 224 ? -4.366 -8.639 -28.460 1.00 97.31 224 LEU A C 1
ATOM 1807 O O . LEU A 1 224 ? -3.842 -8.063 -29.416 1.00 97.31 224 LEU A O 1
ATOM 1811 N N . VAL A 1 225 ? -3.768 -8.735 -27.272 1.00 96.94 225 VAL A N 1
ATOM 1812 C CA . VAL A 1 225 ? -2.457 -8.149 -26.952 1.00 96.94 225 VAL A CA 1
ATOM 1813 C C . VAL A 1 225 ? -1.368 -8.710 -27.863 1.00 96.94 225 VAL A C 1
ATOM 1815 O O . VAL A 1 225 ? -0.648 -7.953 -28.522 1.00 96.94 225 VAL A O 1
ATOM 1818 N N . THR A 1 226 ? -1.264 -10.037 -27.940 1.00 97.19 226 THR A N 1
ATOM 1819 C CA . THR A 1 226 ? -0.208 -10.710 -28.706 1.00 97.19 226 THR A CA 1
ATOM 1820 C C . THR A 1 226 ? -0.347 -10.475 -30.205 1.00 97.19 226 THR A C 1
ATOM 1822 O O . THR A 1 226 ? 0.642 -10.139 -30.859 1.00 97.19 226 THR A O 1
ATOM 1825 N N . SER A 1 227 ? -1.563 -10.554 -30.751 1.00 96.75 227 SER A N 1
ATOM 1826 C CA . SER A 1 227 ? -1.817 -10.277 -32.170 1.00 96.75 227 SER A CA 1
ATOM 1827 C C . SER A 1 227 ? -1.461 -8.835 -32.525 1.00 96.75 227 SER A C 1
ATOM 1829 O O . SER A 1 227 ? -0.780 -8.587 -33.521 1.00 96.75 227 SER A O 1
ATOM 1831 N N . SER A 1 228 ? -1.855 -7.877 -31.684 1.00 95.25 228 SER A N 1
ATOM 1832 C CA . SER A 1 228 ? -1.624 -6.451 -31.934 1.00 95.25 228 SER A CA 1
ATOM 1833 C C . SER A 1 228 ? -0.138 -6.108 -31.982 1.00 95.25 228 SER A C 1
ATOM 1835 O O . SER A 1 228 ? 0.316 -5.448 -32.919 1.00 95.25 228 SER A O 1
ATOM 1837 N N . VAL A 1 229 ? 0.646 -6.609 -31.024 1.00 95.25 229 VAL A N 1
ATOM 1838 C CA . VAL A 1 229 ? 2.100 -6.404 -31.018 1.00 95.25 229 VAL A CA 1
ATOM 1839 C C . VAL A 1 229 ? 2.768 -7.153 -32.175 1.00 95.25 229 VAL A C 1
ATOM 1841 O O . VAL A 1 229 ? 3.626 -6.588 -32.854 1.00 95.25 229 VAL A O 1
ATOM 1844 N N . PHE A 1 230 ? 2.355 -8.391 -32.466 1.00 96.12 230 PHE A N 1
ATOM 1845 C CA . PHE A 1 230 ? 2.919 -9.192 -33.555 1.00 96.12 230 PHE A CA 1
ATOM 1846 C C . PHE A 1 230 ? 2.733 -8.532 -34.930 1.00 96.12 230 PHE A C 1
ATOM 1848 O O . PHE A 1 230 ? 3.693 -8.422 -35.699 1.00 96.12 230 PHE A O 1
ATOM 1855 N N . PHE A 1 231 ? 1.531 -8.039 -35.244 1.00 94.50 231 PHE A N 1
ATOM 1856 C CA . PHE A 1 231 ? 1.281 -7.309 -36.491 1.00 94.50 231 PHE A CA 1
ATOM 1857 C C . PHE A 1 231 ? 1.911 -5.910 -36.484 1.00 94.50 231 PHE A C 1
ATOM 1859 O O . PHE A 1 231 ? 2.424 -5.471 -37.516 1.00 94.50 231 PHE A O 1
ATOM 1866 N N . GLY A 1 232 ? 1.961 -5.240 -35.327 1.00 90.62 232 GLY A N 1
ATOM 1867 C CA . GLY A 1 232 ? 2.683 -3.978 -35.150 1.00 90.62 232 GLY A CA 1
ATOM 1868 C C . GLY A 1 232 ? 4.178 -4.102 -35.467 1.00 90.62 232 GLY A C 1
ATOM 1869 O O . GLY A 1 232 ? 4.738 -3.250 -36.162 1.00 90.62 232 GLY A O 1
ATOM 1870 N N . LEU A 1 233 ? 4.816 -5.204 -35.057 1.00 90.56 233 LEU A N 1
ATOM 1871 C CA . LEU A 1 233 ? 6.180 -5.547 -35.468 1.00 90.56 233 LEU A CA 1
ATOM 1872 C C . LEU A 1 233 ? 6.272 -5.727 -36.987 1.00 90.56 233 LEU A C 1
ATOM 1874 O O . LEU A 1 233 ? 7.198 -5.209 -37.605 1.00 90.56 233 LEU A O 1
ATOM 1878 N N . GLY A 1 234 ? 5.303 -6.400 -37.611 1.00 90.81 234 GLY A N 1
ATOM 1879 C CA . GLY A 1 234 ? 5.256 -6.564 -39.068 1.00 90.81 234 GLY A CA 1
ATOM 1880 C C . GLY A 1 234 ? 5.254 -5.227 -39.804 1.00 90.81 234 GLY A C 1
ATOM 1881 O O . GLY A 1 234 ? 6.062 -5.015 -40.712 1.00 90.81 234 GLY A O 1
ATOM 1882 N N . LEU A 1 235 ? 4.424 -4.286 -39.345 1.00 86.94 235 LEU A N 1
ATOM 1883 C CA . LEU A 1 235 ? 4.399 -2.917 -39.858 1.00 86.94 235 LEU A CA 1
ATOM 1884 C C . LEU A 1 235 ? 5.745 -2.205 -39.651 1.00 86.94 235 LEU A C 1
ATOM 1886 O O . LEU A 1 235 ? 6.224 -1.525 -40.557 1.00 86.94 235 LEU A O 1
ATOM 1890 N N . LEU A 1 236 ? 6.381 -2.377 -38.488 1.00 84.75 236 LEU A N 1
ATOM 1891 C CA . LEU A 1 236 ? 7.695 -1.802 -38.196 1.00 84.75 236 LEU A CA 1
ATOM 1892 C C . LEU A 1 236 ? 8.756 -2.299 -39.189 1.00 84.75 236 LEU A C 1
ATOM 1894 O O . LEU A 1 236 ? 9.469 -1.480 -39.769 1.00 84.75 236 LEU A O 1
ATOM 1898 N N . PHE A 1 237 ? 8.837 -3.610 -39.424 1.00 86.44 237 PHE A N 1
ATOM 1899 C CA . PHE A 1 237 ? 9.773 -4.202 -40.387 1.00 86.44 237 PHE A CA 1
ATOM 1900 C C . PHE A 1 237 ? 9.488 -3.767 -41.830 1.00 86.44 237 PHE A C 1
ATOM 1902 O O . PHE A 1 237 ? 10.429 -3.555 -42.594 1.00 86.44 237 PHE A O 1
ATOM 1909 N N . TYR A 1 238 ? 8.215 -3.600 -42.197 1.00 85.81 238 TYR A N 1
ATOM 1910 C CA . TYR A 1 238 ? 7.812 -3.112 -43.516 1.00 85.81 238 TYR A CA 1
ATOM 1911 C C . TYR A 1 238 ? 8.191 -1.637 -43.742 1.00 85.81 238 TYR A C 1
ATOM 1913 O O . TYR A 1 238 ? 8.747 -1.295 -44.782 1.00 85.81 238 TYR A O 1
ATOM 1921 N N . LEU A 1 239 ? 7.921 -0.759 -42.767 1.00 76.25 239 LEU A N 1
ATOM 1922 C CA . LEU A 1 239 ? 8.110 0.692 -42.902 1.00 76.25 239 LEU A CA 1
ATOM 1923 C C . LEU A 1 239 ? 9.558 1.159 -42.718 1.00 76.25 239 LEU A C 1
ATOM 1925 O O . LEU A 1 239 ? 9.930 2.217 -43.229 1.00 76.25 239 LEU A O 1
ATOM 1929 N N . LYS A 1 240 ? 10.359 0.450 -41.916 1.00 66.12 240 LYS A N 1
ATOM 1930 C CA . LYS A 1 240 ? 11.626 0.987 -41.398 1.00 66.12 240 LYS A CA 1
ATOM 1931 C C . LYS A 1 240 ? 12.890 0.467 -42.092 1.00 66.12 240 LYS A C 1
ATOM 1933 O O . LYS A 1 240 ? 13.975 0.804 -41.621 1.00 66.12 240 LYS A O 1
ATOM 1938 N N . GLY A 1 241 ? 12.766 -0.251 -43.214 1.00 53.75 241 GLY A N 1
ATOM 1939 C CA . GLY A 1 241 ? 13.904 -0.713 -44.026 1.00 53.75 241 GLY A CA 1
ATOM 1940 C C . GLY A 1 241 ? 14.938 0.388 -44.301 1.00 53.75 241 GLY A C 1
ATOM 1941 O O . GLY A 1 241 ? 16.089 0.229 -43.916 1.00 53.75 241 GLY A O 1
ATOM 1942 N N . ASP A 1 242 ? 14.508 1.543 -44.826 1.00 46.66 242 ASP A N 1
ATOM 1943 C CA . ASP A 1 242 ? 15.422 2.644 -45.191 1.00 46.66 242 ASP A CA 1
ATOM 1944 C C . ASP A 1 242 ? 15.681 3.649 -44.041 1.00 46.66 242 ASP A C 1
ATOM 1946 O O . ASP A 1 242 ? 16.777 4.184 -43.895 1.00 46.66 242 ASP A O 1
ATOM 1950 N N . ARG A 1 243 ? 14.693 3.898 -43.165 1.00 54.56 243 ARG A N 1
ATOM 1951 C CA . ARG A 1 243 ? 14.749 4.961 -42.129 1.00 54.56 243 ARG A CA 1
ATOM 1952 C C . ARG A 1 243 ? 15.479 4.567 -40.837 1.00 54.56 243 ARG A C 1
ATOM 1954 O O . ARG A 1 243 ? 16.127 5.416 -40.230 1.00 54.56 243 ARG A O 1
ATOM 1961 N N . ILE A 1 244 ? 15.365 3.311 -40.380 1.00 50.31 244 ILE A N 1
ATOM 1962 C CA . ILE A 1 244 ? 16.173 2.815 -39.243 1.00 50.31 244 ILE A CA 1
ATOM 1963 C C . ILE A 1 244 ? 17.623 2.640 -39.673 1.00 50.31 244 ILE A C 1
ATOM 1965 O O . ILE A 1 244 ? 18.522 2.893 -38.875 1.00 50.31 244 ILE A O 1
ATOM 1969 N N . GLN A 1 245 ? 17.850 2.251 -40.928 1.00 45.28 245 GLN A N 1
ATOM 1970 C CA . GLN A 1 245 ? 19.186 2.072 -41.471 1.00 45.28 245 GLN A CA 1
ATOM 1971 C C . GLN A 1 245 ? 19.983 3.379 -41.408 1.00 45.28 245 GLN A C 1
ATOM 1973 O O . GLN A 1 245 ? 21.081 3.345 -40.871 1.00 45.28 245 GLN A O 1
ATOM 1978 N N . GLU A 1 246 ? 19.428 4.532 -41.801 1.00 51.31 246 GLU A N 1
ATOM 1979 C CA . GLU A 1 246 ? 20.075 5.852 -41.621 1.00 51.31 246 GLU A CA 1
ATOM 1980 C C . GLU A 1 246 ? 20.429 6.158 -40.150 1.00 51.31 246 GLU A C 1
ATOM 1982 O O . GLU A 1 246 ? 21.527 6.616 -39.853 1.00 51.31 246 GLU A O 1
ATOM 1987 N N . ILE A 1 247 ? 19.538 5.854 -39.201 1.00 49.25 247 ILE A N 1
ATOM 1988 C CA . ILE A 1 247 ? 19.745 6.155 -37.770 1.00 49.25 247 ILE A CA 1
ATOM 1989 C C . ILE A 1 247 ? 20.786 5.224 -37.117 1.00 49.25 247 ILE A C 1
ATOM 1991 O O . ILE A 1 247 ? 21.583 5.666 -36.288 1.00 49.25 247 ILE A O 1
ATOM 1995 N N . VAL A 1 248 ? 20.793 3.937 -37.477 1.00 49.91 248 VAL A N 1
ATOM 1996 C CA . VAL A 1 248 ? 21.732 2.932 -36.941 1.00 49.91 248 VAL A CA 1
ATOM 1997 C C . VAL A 1 248 ? 23.117 3.073 -37.586 1.00 49.91 248 VAL A C 1
ATOM 1999 O O . VAL A 1 248 ? 24.130 2.934 -36.897 1.00 49.91 248 VAL A O 1
ATOM 2002 N N . THR A 1 249 ? 23.171 3.422 -38.877 1.00 47.50 249 THR A N 1
ATOM 2003 C CA . THR A 1 249 ? 24.426 3.692 -39.604 1.00 47.50 249 THR A CA 1
ATOM 2004 C C . THR A 1 249 ? 25.087 5.011 -39.185 1.00 47.50 249 THR A C 1
ATOM 2006 O O . THR A 1 249 ? 26.313 5.082 -39.191 1.00 47.50 249 THR A O 1
ATOM 2009 N N . GLU A 1 250 ? 24.329 6.023 -38.730 1.00 46.41 250 GLU A N 1
ATOM 2010 C CA . GLU A 1 250 ? 24.883 7.265 -38.152 1.00 46.41 250 GLU A CA 1
ATOM 2011 C C . GLU A 1 250 ? 25.599 7.044 -36.806 1.00 46.41 250 GLU A C 1
ATOM 2013 O O . GLU A 1 250 ? 26.553 7.760 -36.488 1.00 46.41 250 GLU A O 1
ATOM 2018 N N . LYS A 1 251 ? 25.136 6.086 -35.987 1.00 44.66 251 LYS A N 1
ATOM 2019 C CA . LYS A 1 251 ? 25.619 5.908 -34.606 1.00 44.66 251 LYS A CA 1
ATOM 2020 C C . LYS A 1 251 ? 26.696 4.843 -34.427 1.00 44.66 251 LYS A C 1
ATOM 2022 O O . LYS A 1 251 ? 27.314 4.820 -33.364 1.00 44.66 251 LYS A O 1
ATOM 2027 N N . SER A 1 252 ? 26.977 3.985 -35.408 1.00 42.22 252 SER A N 1
ATOM 2028 C CA . SER A 1 252 ? 28.034 2.992 -35.226 1.00 42.22 252 SER A CA 1
ATOM 2029 C C . SER A 1 252 ? 28.537 2.369 -36.529 1.00 42.22 252 SER A C 1
ATOM 2031 O O . SER A 1 252 ? 27.767 2.011 -37.412 1.00 42.22 252 SER A O 1
ATOM 2033 N N . ASP A 1 253 ? 29.848 2.140 -36.588 1.00 47.09 253 ASP A N 1
ATOM 2034 C CA . ASP A 1 253 ? 30.574 1.349 -37.597 1.00 47.09 253 ASP A CA 1
ATOM 2035 C C . ASP A 1 253 ? 30.173 -0.163 -37.568 1.00 47.09 253 ASP A C 1
ATOM 2037 O O . ASP A 1 253 ? 30.952 -1.035 -37.955 1.00 47.09 253 ASP A O 1
ATOM 2041 N N . ILE A 1 254 ? 28.980 -0.512 -37.052 1.00 52.28 254 ILE A N 1
ATOM 2042 C CA . ILE A 1 254 ? 28.479 -1.879 -36.793 1.00 52.28 254 ILE A CA 1
ATOM 2043 C C . ILE A 1 254 ? 27.640 -2.364 -37.986 1.00 52.28 254 ILE A C 1
ATOM 2045 O O . ILE A 1 254 ? 26.491 -2.774 -37.866 1.00 52.28 254 ILE A O 1
ATOM 2049 N N . ILE A 1 255 ? 28.225 -2.320 -39.180 1.00 54.22 255 ILE A N 1
ATOM 2050 C CA . ILE A 1 255 ? 27.716 -3.100 -40.322 1.00 54.22 255 ILE A CA 1
ATOM 2051 C C . ILE A 1 255 ? 28.316 -4.524 -40.279 1.00 54.22 255 ILE A C 1
ATOM 2053 O O . ILE A 1 255 ? 27.822 -5.452 -40.919 1.00 54.22 255 ILE A O 1
ATOM 2057 N N . ASP A 1 256 ? 29.376 -4.731 -39.487 1.00 70.38 256 ASP A N 1
ATOM 2058 C CA . ASP A 1 256 ? 30.001 -6.041 -39.313 1.00 70.38 256 ASP A CA 1
ATOM 2059 C C . ASP A 1 256 ? 29.176 -6.945 -38.382 1.00 70.38 256 ASP A C 1
ATOM 2061 O O . ASP A 1 256 ? 29.104 -6.735 -37.166 1.00 70.38 256 ASP A O 1
ATOM 2065 N N . VAL A 1 257 ? 28.627 -8.011 -38.969 1.00 75.44 257 VAL A N 1
ATOM 2066 C CA . VAL A 1 257 ? 27.855 -9.075 -38.306 1.00 75.44 257 VAL A CA 1
ATOM 2067 C C . VAL A 1 257 ? 28.564 -9.626 -37.062 1.00 75.44 257 VAL A C 1
ATOM 2069 O O . VAL A 1 257 ? 27.907 -9.975 -36.085 1.00 75.44 257 VAL A O 1
ATOM 2072 N N . ARG A 1 258 ? 29.902 -9.685 -37.047 1.00 80.50 258 ARG A N 1
ATOM 2073 C CA . ARG A 1 258 ? 30.678 -10.244 -35.926 1.00 80.50 258 ARG A CA 1
ATOM 2074 C C . ARG A 1 258 ? 30.640 -9.344 -34.695 1.00 80.50 258 ARG A C 1
ATOM 2076 O O . ARG A 1 258 ? 30.461 -9.831 -33.582 1.00 80.50 258 ARG A O 1
ATOM 2083 N N . ALA A 1 259 ? 30.797 -8.038 -34.905 1.00 74.44 259 ALA A N 1
ATOM 2084 C CA . ALA A 1 259 ? 30.726 -7.052 -33.835 1.00 74.44 259 ALA A CA 1
ATOM 2085 C C . ALA A 1 259 ? 29.293 -6.945 -33.296 1.00 74.44 259 ALA A C 1
ATOM 2087 O O . ALA A 1 259 ? 29.109 -6.939 -32.081 1.00 74.44 259 ALA A O 1
ATOM 2088 N N . ALA A 1 260 ? 28.292 -6.957 -34.187 1.00 76.50 260 ALA A N 1
ATOM 2089 C CA . ALA A 1 260 ? 26.876 -6.982 -33.811 1.00 76.50 260 ALA A CA 1
ATOM 2090 C C . ALA A 1 260 ? 26.539 -8.200 -32.934 1.00 76.50 260 ALA A C 1
ATOM 2092 O O . ALA A 1 260 ? 25.959 -8.043 -31.867 1.00 76.50 260 ALA A O 1
ATOM 2093 N N . THR A 1 261 ? 26.997 -9.397 -33.327 1.00 86.62 261 THR A N 1
ATOM 2094 C CA . THR A 1 261 ? 26.767 -10.645 -32.571 1.00 86.62 261 THR A CA 1
ATOM 2095 C C . THR A 1 261 ? 27.252 -10.538 -31.124 1.00 86.62 261 THR A C 1
ATOM 2097 O O . THR A 1 261 ? 26.558 -10.942 -30.195 1.00 86.62 261 THR A O 1
ATOM 2100 N N . VAL A 1 262 ? 28.456 -9.993 -30.918 1.00 82.12 262 VAL A N 1
ATOM 2101 C CA . VAL A 1 262 ? 29.049 -9.885 -29.579 1.00 82.12 262 VAL A CA 1
ATOM 2102 C C . VAL A 1 262 ? 28.345 -8.826 -28.737 1.00 82.12 262 VAL A C 1
ATOM 2104 O O . VAL A 1 262 ? 28.085 -9.079 -27.564 1.00 82.12 262 VAL A O 1
ATOM 2107 N N . VAL A 1 263 ? 27.994 -7.678 -29.323 1.00 78.56 263 VAL A N 1
ATOM 2108 C CA . VAL A 1 263 ? 27.220 -6.638 -28.627 1.00 78.56 263 VAL A CA 1
ATOM 2109 C C . VAL A 1 263 ? 25.873 -7.184 -28.176 1.00 78.56 263 VAL A C 1
ATOM 2111 O O . VAL A 1 263 ? 25.559 -7.097 -26.990 1.00 78.56 263 VAL A O 1
ATOM 2114 N N . ASP A 1 264 ? 25.126 -7.796 -29.096 1.00 86.88 264 ASP A N 1
ATOM 2115 C CA . ASP A 1 264 ? 23.798 -8.326 -28.807 1.00 86.88 264 ASP A CA 1
ATOM 2116 C C . ASP A 1 264 ? 23.867 -9.407 -27.719 1.00 86.88 264 ASP A C 1
ATOM 2118 O O . ASP A 1 264 ? 23.068 -9.402 -26.787 1.00 86.88 264 ASP A O 1
ATOM 2122 N N . PHE A 1 265 ? 24.863 -10.299 -27.784 1.00 89.50 265 PHE A N 1
ATOM 2123 C CA . PHE A 1 265 ? 25.042 -11.363 -26.797 1.00 89.50 265 PHE A CA 1
ATOM 2124 C C . PHE A 1 265 ? 25.385 -10.834 -25.397 1.00 89.50 265 PHE A C 1
ATOM 2126 O O . PHE A 1 265 ? 24.776 -11.258 -24.416 1.00 89.50 265 PHE A O 1
ATOM 2133 N N . ILE A 1 266 ? 26.334 -9.896 -25.283 1.00 87.19 266 ILE A N 1
ATOM 2134 C CA . ILE A 1 266 ? 26.688 -9.284 -23.988 1.00 87.19 266 ILE A CA 1
ATOM 2135 C C . ILE A 1 266 ? 25.472 -8.574 -23.407 1.00 87.19 266 ILE A C 1
ATOM 2137 O O . ILE A 1 266 ? 25.194 -8.701 -22.215 1.00 87.19 266 ILE A O 1
ATOM 2141 N N . TYR A 1 267 ? 24.751 -7.837 -24.250 1.00 88.44 267 TYR A N 1
ATOM 2142 C CA . TYR A 1 267 ? 23.603 -7.077 -23.799 1.00 88.44 267 TYR A CA 1
ATOM 2143 C C . TYR A 1 267 ? 22.466 -8.003 -23.344 1.00 88.44 267 TYR A C 1
ATOM 2145 O O . TYR A 1 267 ? 21.920 -7.790 -22.265 1.00 88.44 267 TYR A O 1
ATOM 2153 N N . ALA A 1 268 ? 22.200 -9.095 -24.069 1.00 93.38 268 ALA A N 1
ATOM 2154 C CA . ALA A 1 268 ? 21.239 -10.121 -23.664 1.00 93.38 268 ALA A CA 1
ATOM 2155 C C . ALA A 1 268 ? 21.592 -10.739 -22.300 1.00 93.38 268 ALA A C 1
ATOM 2157 O O . ALA A 1 268 ? 20.752 -10.799 -21.402 1.00 93.38 268 ALA A O 1
ATOM 2158 N N . CYS A 1 269 ? 22.853 -11.147 -22.110 1.00 92.44 269 CYS A N 1
ATOM 2159 C CA . CYS A 1 269 ? 23.333 -11.705 -20.843 1.00 92.44 269 CYS A CA 1
ATOM 2160 C C . CYS A 1 269 ? 23.179 -10.713 -19.684 1.00 92.44 269 CYS A C 1
ATOM 2162 O O . CYS A 1 269 ? 22.757 -11.092 -18.592 1.00 92.44 269 CYS A O 1
ATOM 2164 N N . LEU A 1 270 ? 23.491 -9.438 -19.923 1.00 90.19 270 LEU A N 1
ATOM 2165 C CA . LEU A 1 270 ? 23.370 -8.388 -18.922 1.00 90.19 270 LEU A CA 1
ATOM 2166 C C . LEU A 1 270 ? 21.909 -8.127 -18.538 1.00 90.19 270 LEU A C 1
ATOM 2168 O O . LEU A 1 270 ? 21.596 -8.070 -17.350 1.00 90.19 270 LEU A O 1
ATOM 2172 N N . LEU A 1 271 ? 21.009 -8.003 -19.518 1.00 91.62 271 LEU A N 1
ATOM 2173 C CA . LEU A 1 271 ? 19.580 -7.815 -19.256 1.00 91.62 271 LEU A CA 1
ATOM 2174 C C . LEU A 1 271 ? 18.982 -9.006 -18.508 1.00 91.62 271 LEU A C 1
ATOM 2176 O O . LEU A 1 271 ? 18.197 -8.807 -17.580 1.00 91.62 271 LEU A O 1
ATOM 2180 N N . TYR A 1 272 ? 19.391 -10.227 -18.855 1.00 93.56 272 TYR A N 1
ATOM 2181 C CA . TYR A 1 272 ? 18.968 -11.441 -18.163 1.00 93.56 272 TYR A CA 1
ATOM 2182 C C . TYR A 1 272 ? 19.491 -11.512 -16.719 1.00 93.56 272 TYR A C 1
ATOM 2184 O O . TYR A 1 272 ? 18.745 -11.843 -15.800 1.00 93.56 272 TYR A O 1
ATOM 2192 N N . TYR A 1 273 ? 20.751 -11.141 -16.487 1.00 91.75 273 TYR A N 1
ATOM 2193 C CA . TYR A 1 273 ? 21.318 -11.047 -15.140 1.00 91.75 273 TYR A CA 1
ATOM 2194 C C . TYR A 1 273 ? 20.556 -10.036 -14.273 1.00 91.75 273 TYR A C 1
ATOM 2196 O O . TYR A 1 273 ? 20.126 -10.356 -13.163 1.00 91.75 273 TYR A O 1
ATOM 2204 N N . LEU A 1 274 ? 20.316 -8.835 -14.808 1.00 89.00 274 LEU A N 1
ATOM 2205 C CA . LEU A 1 274 ? 19.538 -7.799 -14.128 1.00 89.00 274 LEU A CA 1
ATOM 2206 C C . LEU A 1 274 ? 18.091 -8.251 -13.866 1.00 89.00 274 LEU A C 1
ATOM 2208 O O . LEU A 1 274 ? 17.529 -7.913 -12.826 1.00 89.00 274 LEU A O 1
ATOM 2212 N N . LYS A 1 275 ? 17.512 -9.067 -14.760 1.00 89.62 275 LYS A N 1
ATOM 2213 C CA . LYS A 1 275 ? 16.180 -9.673 -14.593 1.00 89.62 275 LYS A CA 1
ATOM 2214 C C . LYS A 1 275 ? 16.131 -10.602 -13.386 1.00 89.62 275 LYS A C 1
ATOM 2216 O O . LYS A 1 275 ? 15.128 -10.623 -12.681 1.00 89.62 275 LYS A O 1
ATOM 2221 N N . ILE A 1 276 ? 17.175 -11.394 -13.153 1.00 88.62 276 ILE A N 1
ATOM 2222 C CA . ILE A 1 276 ? 17.204 -12.366 -12.050 1.00 88.62 276 ILE A CA 1
ATOM 2223 C C . ILE A 1 276 ? 17.368 -11.672 -10.695 1.00 88.62 276 ILE A C 1
ATOM 2225 O O . ILE A 1 276 ? 16.743 -12.080 -9.723 1.00 88.62 276 ILE A O 1
ATOM 2229 N N . ILE A 1 277 ? 18.195 -10.629 -10.622 1.00 85.06 277 ILE A N 1
ATOM 2230 C CA . ILE A 1 277 ? 18.589 -10.020 -9.341 1.00 85.06 277 ILE A CA 1
ATOM 2231 C C . ILE A 1 277 ? 17.552 -9.057 -8.777 1.00 85.06 277 ILE A C 1
ATOM 2233 O O . ILE A 1 277 ? 17.514 -8.817 -7.571 1.00 85.06 277 ILE A O 1
ATOM 2237 N N . SER A 1 278 ? 16.726 -8.466 -9.629 1.00 83.06 278 SER A N 1
ATOM 2238 C CA . SER A 1 278 ? 15.684 -7.550 -9.190 1.00 83.06 278 SER A CA 1
ATOM 2239 C C . SER A 1 278 ? 14.397 -7.890 -9.898 1.00 83.06 278 SER A C 1
ATOM 2241 O O . SER A 1 278 ? 14.430 -8.160 -11.087 1.00 83.06 278 SER A O 1
ATOM 2243 N N . THR A 1 279 ? 13.276 -7.867 -9.187 1.00 83.19 279 THR A N 1
ATOM 2244 C CA . THR A 1 279 ? 11.927 -7.918 -9.768 1.00 83.19 279 THR A CA 1
ATOM 2245 C C . THR A 1 279 ? 11.446 -6.543 -10.231 1.00 83.19 279 THR A C 1
ATOM 2247 O O . THR A 1 279 ? 10.547 -6.470 -11.059 1.00 83.19 279 THR A O 1
ATOM 2250 N N . ILE A 1 280 ? 12.078 -5.464 -9.754 1.00 83.31 280 ILE A N 1
ATOM 2251 C CA . ILE A 1 280 ? 11.756 -4.082 -10.118 1.00 83.31 280 ILE A CA 1
ATOM 2252 C C . ILE A 1 280 ? 12.145 -3.846 -11.588 1.00 83.31 280 ILE A C 1
ATOM 2254 O O . ILE A 1 280 ? 13.261 -4.213 -11.977 1.00 83.31 280 ILE A O 1
ATOM 2258 N N . PRO A 1 281 ? 11.271 -3.232 -12.405 1.00 85.50 281 PRO A N 1
ATOM 2259 C CA . PRO A 1 281 ? 11.603 -2.843 -13.772 1.00 85.50 281 PRO A CA 1
ATOM 2260 C C . PRO A 1 281 ? 12.826 -1.916 -13.840 1.00 85.50 281 PRO A C 1
ATOM 2262 O O . PRO A 1 281 ? 12.976 -0.991 -13.042 1.00 85.50 281 PRO A O 1
ATOM 2265 N N . ILE A 1 282 ? 13.699 -2.145 -14.820 1.00 88.81 282 ILE A N 1
ATOM 2266 C CA . ILE A 1 282 ? 14.939 -1.382 -15.023 1.00 88.81 282 ILE A CA 1
ATOM 2267 C C . ILE A 1 282 ? 14.899 -0.722 -16.396 1.00 88.81 282 ILE A C 1
ATOM 2269 O O . ILE A 1 282 ? 14.462 -1.331 -17.365 1.00 88.81 282 ILE A O 1
ATOM 2273 N N . SER A 1 283 ? 15.435 0.495 -16.504 1.00 90.75 283 SER A N 1
ATOM 2274 C CA . SER A 1 283 ? 15.610 1.146 -17.797 1.00 90.75 283 SER A CA 1
ATOM 2275 C C . SER A 1 283 ? 16.687 0.477 -18.640 1.00 90.75 283 SER A C 1
ATOM 2277 O O . SER A 1 283 ? 17.890 0.671 -18.429 1.00 90.75 283 SER A O 1
ATOM 2279 N N . THR A 1 284 ? 16.259 -0.239 -19.672 1.00 89.44 284 THR A N 1
ATOM 2280 C CA . THR A 1 284 ? 17.160 -0.832 -20.664 1.00 89.44 284 THR A CA 1
ATOM 2281 C C . THR A 1 284 ? 17.929 0.224 -21.456 1.00 89.44 284 THR A C 1
ATOM 2283 O O . THR A 1 284 ? 19.101 0.001 -21.761 1.00 89.44 284 THR A O 1
ATOM 2286 N N . THR A 1 285 ? 17.353 1.415 -21.658 1.00 86.94 285 THR A N 1
ATOM 2287 C CA . THR A 1 285 ? 18.037 2.564 -22.275 1.00 86.94 285 THR A CA 1
ATOM 2288 C C . THR A 1 285 ? 19.263 3.013 -21.477 1.00 86.94 285 THR A C 1
ATOM 2290 O O . THR A 1 285 ? 20.328 3.210 -22.062 1.00 86.94 285 THR A O 1
ATOM 2293 N N . TRP A 1 286 ? 19.166 3.139 -20.149 1.00 88.56 286 TRP A N 1
ATOM 2294 C CA . TRP A 1 286 ? 20.328 3.499 -19.323 1.00 88.56 286 TRP A CA 1
ATOM 2295 C C . TRP A 1 286 ? 21.404 2.408 -19.369 1.00 88.56 286 TRP A C 1
ATOM 2297 O O . TRP A 1 286 ? 22.583 2.711 -19.541 1.00 88.56 286 TRP A O 1
ATOM 2307 N N . VAL A 1 287 ? 21.010 1.134 -19.322 1.00 90.12 287 VAL A N 1
ATOM 2308 C CA . VAL A 1 287 ? 21.942 0.004 -19.483 1.00 90.12 287 VAL A CA 1
ATOM 2309 C C . VAL A 1 287 ? 22.661 0.069 -20.842 1.00 90.12 287 VAL A C 1
ATOM 2311 O O . VAL A 1 287 ? 23.881 -0.087 -20.906 1.00 90.12 287 VAL A O 1
ATOM 2314 N N . PHE A 1 288 ? 21.941 0.364 -21.926 1.00 86.19 288 PHE A N 1
ATOM 2315 C CA . PHE A 1 288 ? 22.511 0.479 -23.270 1.00 86.19 288 PHE A CA 1
ATOM 2316 C C . PHE A 1 288 ? 23.497 1.644 -23.405 1.00 86.19 288 PHE A C 1
ATOM 2318 O O . PHE A 1 288 ? 24.575 1.478 -23.978 1.00 86.19 288 PHE A O 1
ATOM 2325 N N . ILE A 1 289 ? 23.170 2.815 -22.850 1.00 85.06 289 ILE A N 1
ATOM 2326 C CA . ILE A 1 289 ? 24.073 3.976 -22.856 1.00 85.06 289 ILE A CA 1
ATOM 2327 C C . ILE A 1 289 ? 25.351 3.660 -22.075 1.00 85.06 289 ILE A C 1
ATOM 2329 O O . ILE A 1 289 ? 26.441 3.987 -22.545 1.00 85.06 289 ILE A O 1
ATOM 2333 N N . GLY A 1 290 ? 25.242 2.965 -20.938 1.00 88.62 290 GLY A N 1
ATOM 2334 C CA . GLY A 1 290 ? 26.404 2.471 -20.198 1.00 88.62 290 GLY A CA 1
ATOM 2335 C C . GLY A 1 290 ? 27.277 1.560 -21.064 1.00 88.62 290 GLY A C 1
ATOM 2336 O O . GLY A 1 290 ? 28.485 1.776 -21.175 1.00 88.62 290 GLY A O 1
ATOM 2337 N N . LEU A 1 291 ? 26.662 0.603 -21.764 1.00 87.12 291 LEU A N 1
ATOM 2338 C CA . LEU A 1 291 ? 27.358 -0.323 -22.658 1.00 87.12 291 LEU A CA 1
ATOM 2339 C C . LEU A 1 291 ? 28.072 0.392 -23.824 1.00 87.12 291 LEU A C 1
ATOM 2341 O O . LEU A 1 291 ? 29.234 0.096 -24.115 1.00 87.12 291 LEU A O 1
ATOM 2345 N N . LEU A 1 292 ? 27.416 1.360 -24.473 1.00 81.62 292 LEU A N 1
ATOM 2346 C CA . LEU A 1 292 ? 28.026 2.167 -25.535 1.00 81.62 292 LEU A CA 1
ATOM 2347 C C . LEU A 1 292 ? 29.160 3.050 -25.008 1.00 81.62 292 LEU A C 1
ATOM 2349 O O . LEU A 1 292 ? 30.225 3.107 -25.624 1.00 81.62 292 LEU A O 1
ATOM 2353 N N . GLY A 1 293 ? 28.961 3.699 -23.862 1.00 83.44 293 GLY A N 1
ATOM 2354 C CA . GLY A 1 293 ? 29.969 4.548 -23.241 1.00 83.44 293 GLY A CA 1
ATOM 2355 C C . GLY A 1 293 ? 31.236 3.784 -22.879 1.00 83.44 293 GLY A C 1
ATOM 2356 O O . GLY A 1 293 ? 32.342 4.216 -23.215 1.00 83.44 293 GLY A O 1
ATOM 2357 N N . GLY A 1 294 ? 31.076 2.609 -22.266 1.00 86.31 294 GLY A N 1
ATOM 2358 C CA . GLY A 1 294 ? 32.199 1.743 -21.920 1.00 86.31 294 GLY A CA 1
ATOM 2359 C C . GLY A 1 294 ? 32.953 1.250 -23.158 1.00 86.31 294 GLY A C 1
ATOM 2360 O O . GLY A 1 294 ? 34.185 1.272 -23.191 1.00 86.31 294 GLY A O 1
ATOM 2361 N N . ARG A 1 295 ? 32.223 0.885 -24.220 1.00 83.56 295 ARG A N 1
ATOM 2362 C CA . ARG A 1 295 ? 32.794 0.502 -25.520 1.00 83.56 295 ARG A CA 1
ATOM 2363 C C . ARG A 1 295 ? 33.616 1.625 -26.154 1.00 83.56 295 ARG A C 1
ATOM 2365 O O . ARG A 1 295 ? 34.755 1.389 -26.558 1.00 83.56 295 ARG A O 1
ATOM 2372 N N . GLU A 1 296 ? 33.052 2.826 -26.275 1.00 81.12 296 GLU A N 1
ATOM 2373 C CA . GLU A 1 296 ? 33.720 3.951 -26.943 1.00 81.12 296 GLU A CA 1
ATOM 2374 C C . GLU A 1 296 ? 34.990 4.381 -26.201 1.00 81.12 296 GLU A C 1
ATOM 2376 O O . GLU A 1 296 ? 36.011 4.656 -26.838 1.00 81.12 296 GLU A O 1
ATOM 2381 N N . ILE A 1 297 ? 34.974 4.356 -24.864 1.00 84.12 297 ILE A N 1
ATOM 2382 C CA . ILE A 1 297 ? 36.174 4.592 -24.054 1.00 84.12 297 ILE A CA 1
ATOM 2383 C C . ILE A 1 297 ? 37.211 3.493 -24.298 1.00 84.12 297 ILE A C 1
ATOM 2385 O O . ILE A 1 297 ? 38.356 3.804 -24.625 1.00 84.12 297 ILE A O 1
ATOM 2389 N N . ALA A 1 298 ? 36.823 2.217 -24.216 1.00 83.25 298 ALA A N 1
ATOM 2390 C CA . ALA A 1 298 ? 37.748 1.098 -24.399 1.00 83.25 298 ALA A CA 1
ATOM 2391 C C . ALA A 1 298 ? 38.436 1.096 -25.774 1.00 83.25 298 ALA A C 1
ATOM 2393 O O . ALA A 1 298 ? 39.635 0.822 -25.865 1.00 83.25 298 ALA A O 1
ATOM 2394 N N . ILE A 1 299 ? 37.707 1.423 -26.845 1.00 77.62 299 ILE A N 1
ATOM 2395 C CA . ILE A 1 299 ? 38.252 1.452 -28.209 1.00 77.62 299 ILE A CA 1
ATOM 2396 C C . ILE A 1 299 ? 39.196 2.647 -28.398 1.00 77.62 299 ILE A C 1
ATOM 2398 O O . ILE A 1 299 ? 40.324 2.472 -28.867 1.00 77.62 299 ILE A O 1
ATOM 2402 N N . ASN A 1 300 ? 38.759 3.860 -28.043 1.00 78.38 300 ASN A N 1
ATOM 2403 C CA . ASN A 1 300 ? 39.503 5.083 -28.364 1.00 78.38 300 ASN A CA 1
ATOM 2404 C C . ASN A 1 300 ? 40.684 5.338 -27.420 1.00 78.38 300 ASN A C 1
ATOM 2406 O O . ASN A 1 300 ? 41.654 5.969 -27.826 1.00 78.38 300 ASN A O 1
ATOM 2410 N N . PHE A 1 301 ? 40.663 4.823 -26.188 1.00 77.88 301 PHE A N 1
ATOM 2411 C CA . PHE A 1 301 ? 41.803 4.959 -25.275 1.00 77.88 301 PHE A CA 1
ATOM 2412 C C . PHE A 1 301 ? 42.909 3.934 -25.545 1.00 77.88 301 PHE A C 1
ATOM 2414 O O . PHE A 1 301 ? 44.055 4.168 -25.168 1.00 77.88 301 PHE A O 1
ATOM 2421 N N . ARG A 1 302 ? 42.585 2.823 -26.218 1.00 74.75 302 ARG A N 1
ATOM 2422 C CA . ARG A 1 302 ? 43.547 1.772 -26.574 1.00 74.75 302 ARG A CA 1
ATOM 2423 C C . ARG A 1 302 ? 44.273 2.034 -27.898 1.00 74.75 302 ARG A C 1
ATOM 2425 O O . ARG A 1 302 ? 45.392 1.560 -28.077 1.00 74.75 302 ARG A O 1
ATOM 2432 N N . LYS A 1 303 ? 43.649 2.743 -28.843 1.00 71.88 303 LYS A N 1
ATOM 2433 C CA . LYS A 1 303 ? 44.277 3.095 -30.127 1.00 71.88 303 LYS A CA 1
ATOM 2434 C C . LYS A 1 303 ? 45.296 4.223 -29.933 1.00 71.88 303 LYS A C 1
ATOM 2436 O O . LYS A 1 303 ? 44.981 5.222 -29.295 1.00 71.88 303 LYS A O 1
ATOM 2441 N N . ILE A 1 304 ? 46.487 4.072 -30.521 1.00 61.06 304 ILE A N 1
ATOM 2442 C CA . ILE A 1 304 ? 47.560 5.085 -30.475 1.00 61.06 304 ILE A CA 1
ATOM 2443 C C . ILE A 1 304 ? 47.084 6.410 -31.108 1.00 61.06 304 ILE A C 1
ATOM 2445 O O . ILE A 1 304 ? 47.290 7.460 -30.511 1.00 61.06 304 ILE A O 1
ATOM 2449 N N . ASP A 1 305 ? 46.328 6.340 -32.212 1.00 67.31 305 ASP A N 1
ATOM 2450 C CA . ASP A 1 305 ? 45.695 7.491 -32.888 1.00 67.31 305 ASP A CA 1
ATOM 2451 C C . ASP A 1 305 ? 44.193 7.643 -32.553 1.00 67.31 305 ASP A C 1
ATOM 2453 O O . ASP A 1 305 ? 43.394 8.111 -33.365 1.00 67.31 305 ASP A O 1
ATOM 2457 N N . GLY A 1 306 ? 43.754 7.156 -31.388 1.00 69.00 306 GLY A N 1
ATOM 2458 C CA . GLY A 1 306 ? 42.345 7.217 -30.992 1.00 69.00 306 GLY A CA 1
ATOM 2459 C C . GLY A 1 306 ? 41.876 8.642 -30.676 1.00 69.00 306 GLY A C 1
ATOM 2460 O O . GLY A 1 306 ? 42.523 9.368 -29.920 1.00 69.00 306 GLY A O 1
ATOM 2461 N N . ASP A 1 307 ? 40.710 9.033 -31.196 1.00 77.88 307 ASP A N 1
ATOM 2462 C CA . ASP A 1 307 ? 40.117 10.351 -30.937 1.00 77.88 307 ASP A CA 1
ATOM 2463 C C . ASP A 1 307 ? 39.369 10.358 -29.592 1.00 77.88 307 ASP A C 1
ATOM 2465 O O . ASP A 1 307 ? 38.147 10.192 -29.497 1.00 77.88 307 ASP A O 1
ATOM 2469 N N . LYS A 1 308 ? 40.147 10.531 -28.518 1.00 82.56 308 LYS A N 1
ATOM 2470 C CA . LYS A 1 308 ? 39.654 10.561 -27.131 1.00 82.56 308 LYS A CA 1
ATOM 2471 C C . LYS A 1 308 ? 38.643 11.688 -26.902 1.00 82.56 308 LYS A C 1
ATOM 2473 O O . LYS A 1 308 ? 37.689 11.508 -26.147 1.00 82.56 308 LYS A O 1
ATOM 2478 N N . VAL A 1 309 ? 38.825 12.830 -27.570 1.00 81.56 309 VAL A N 1
ATOM 2479 C CA . VAL A 1 309 ? 37.941 13.999 -27.441 1.00 81.56 309 VAL A CA 1
ATOM 2480 C C . VAL A 1 309 ? 36.578 13.695 -28.051 1.00 81.56 309 VAL A C 1
ATOM 2482 O O . VAL A 1 309 ? 35.552 13.954 -27.421 1.00 81.56 309 VAL A O 1
ATOM 2485 N N . ARG A 1 310 ? 36.542 13.085 -29.240 1.00 78.94 310 ARG A N 1
ATOM 2486 C CA . ARG A 1 310 ? 35.290 12.651 -29.871 1.00 78.94 310 ARG A CA 1
ATOM 2487 C C . ARG A 1 310 ? 34.568 11.587 -29.052 1.00 78.94 310 ARG A C 1
ATOM 2489 O O . ARG A 1 310 ? 33.350 11.687 -28.916 1.00 78.94 310 ARG A O 1
ATOM 2496 N N . ALA A 1 311 ? 35.288 10.617 -28.488 1.00 77.31 311 ALA A N 1
ATOM 2497 C CA . ALA A 1 311 ? 34.697 9.576 -27.645 1.00 77.31 311 ALA A CA 1
ATOM 2498 C C . ALA A 1 311 ? 33.997 10.170 -26.410 1.00 77.31 311 ALA A C 1
ATOM 2500 O O . ALA A 1 311 ? 32.826 9.881 -26.161 1.00 77.31 311 ALA A O 1
ATOM 2501 N N . ILE A 1 312 ? 34.675 11.074 -25.692 1.00 81.50 312 ILE A N 1
ATOM 2502 C CA . ILE A 1 312 ? 34.094 11.786 -24.543 1.00 81.50 312 ILE A CA 1
ATOM 2503 C C . ILE A 1 312 ? 32.910 12.652 -24.988 1.00 81.50 312 ILE A C 1
ATOM 2505 O O . ILE A 1 312 ? 31.866 12.642 -24.343 1.00 81.50 312 ILE A O 1
ATOM 2509 N N . LYS A 1 313 ? 33.026 13.369 -26.113 1.00 83.12 313 LYS A N 1
ATOM 2510 C CA . LYS A 1 313 ? 31.950 14.230 -26.628 1.00 83.12 313 LYS A CA 1
ATOM 2511 C C . LYS A 1 313 ? 30.686 13.441 -26.982 1.00 83.12 313 LYS A C 1
ATOM 2513 O O . LYS A 1 313 ? 29.586 13.921 -26.718 1.00 83.12 313 LYS A O 1
ATOM 2518 N N . LEU A 1 314 ? 30.824 12.252 -27.571 1.00 75.25 314 LEU A N 1
ATOM 2519 C CA . LEU A 1 314 ? 29.694 11.370 -27.874 1.00 75.25 314 LEU A CA 1
ATOM 2520 C C . LEU A 1 314 ? 29.040 10.835 -26.598 1.00 75.25 314 LEU A C 1
ATOM 2522 O O . LEU A 1 314 ? 27.820 10.928 -26.481 1.00 75.25 314 LEU A O 1
ATOM 2526 N N . LEU A 1 315 ? 29.844 10.372 -25.633 1.00 80.31 315 LEU A N 1
ATOM 2527 C CA . LEU A 1 315 ? 29.356 9.917 -24.330 1.00 80.31 315 LEU A CA 1
ATOM 2528 C C . LEU A 1 315 ? 28.566 11.016 -23.613 1.00 80.31 315 LEU A C 1
ATOM 2530 O O . LEU A 1 315 ? 27.423 10.802 -23.226 1.00 80.31 315 LEU A O 1
ATOM 2534 N N . VAL A 1 316 ? 29.145 12.214 -23.493 1.00 84.06 316 VAL A N 1
ATOM 2535 C CA . VAL A 1 316 ? 28.487 13.361 -22.851 1.00 84.06 316 VAL A CA 1
ATOM 2536 C C . VAL A 1 316 ? 27.187 13.712 -23.573 1.00 84.06 316 VAL A C 1
ATOM 2538 O O . VAL A 1 316 ? 26.176 13.934 -22.914 1.00 84.06 316 VAL A O 1
ATOM 2541 N N . LYS A 1 317 ? 27.176 13.723 -24.913 1.00 82.88 317 LYS A N 1
ATOM 2542 C CA . LYS A 1 317 ? 25.962 14.016 -25.689 1.00 82.88 317 LYS A CA 1
ATOM 2543 C C . LYS A 1 317 ? 24.836 13.021 -25.390 1.00 82.88 317 LYS A C 1
ATOM 2545 O O . LYS A 1 317 ? 23.711 13.446 -25.143 1.00 82.88 317 LYS A O 1
ATOM 2550 N N . ASP A 1 318 ? 25.127 11.720 -25.419 1.00 78.44 318 ASP A N 1
ATOM 2551 C CA . ASP A 1 318 ? 24.113 10.687 -25.184 1.00 78.44 318 ASP A CA 1
ATOM 2552 C C . ASP A 1 318 ? 23.628 10.696 -23.720 1.00 78.44 318 ASP A C 1
ATOM 2554 O O . ASP A 1 318 ? 22.422 10.608 -23.489 1.00 78.44 318 ASP A O 1
ATOM 2558 N N . THR A 1 319 ? 24.517 10.922 -22.742 1.00 81.38 319 THR A N 1
ATOM 2559 C CA . THR A 1 319 ? 24.141 11.089 -21.325 1.00 81.38 319 THR A CA 1
ATOM 2560 C C . THR A 1 319 ? 23.262 12.320 -21.100 1.00 81.38 319 THR A C 1
ATOM 2562 O O . THR A 1 319 ? 22.261 12.233 -20.393 1.00 81.38 319 THR A O 1
ATOM 2565 N N . VAL A 1 320 ? 23.580 13.462 -21.725 1.00 85.25 320 VAL A N 1
ATOM 2566 C CA . VAL A 1 320 ? 22.759 14.682 -21.631 1.00 85.25 320 VAL A CA 1
ATOM 2567 C C . VAL A 1 320 ? 21.362 14.444 -22.204 1.00 85.25 320 VAL A C 1
ATOM 2569 O O . VAL A 1 320 ? 20.378 14.847 -21.591 1.00 85.25 320 VAL A O 1
ATOM 2572 N N . TYR A 1 321 ? 21.240 13.760 -23.344 1.00 81.50 321 TYR A N 1
ATOM 2573 C CA . TYR A 1 321 ? 19.925 13.449 -23.914 1.00 81.50 321 TYR A CA 1
ATOM 2574 C C . TYR A 1 321 ? 19.116 12.482 -23.047 1.00 81.50 321 TYR A C 1
ATOM 2576 O O . TYR A 1 321 ? 17.920 12.709 -22.865 1.00 81.50 321 TYR A O 1
ATOM 2584 N N . ALA A 1 322 ? 19.759 11.470 -22.461 1.00 80.19 322 ALA A N 1
ATOM 2585 C CA . ALA A 1 322 ? 19.107 10.572 -21.510 1.00 80.19 322 ALA A CA 1
ATOM 2586 C C . ALA A 1 322 ? 18.616 11.325 -20.268 1.00 80.19 322 ALA A C 1
ATOM 2588 O O . ALA A 1 322 ? 17.512 11.078 -19.788 1.00 80.19 322 ALA A O 1
ATOM 2589 N N . PHE A 1 323 ? 19.412 12.283 -19.784 1.00 84.62 323 PHE A N 1
ATOM 2590 C CA . PHE A 1 323 ? 19.062 13.119 -18.642 1.00 84.62 323 PHE A CA 1
ATOM 2591 C C . PHE A 1 323 ? 17.901 14.074 -18.948 1.00 84.62 323 PHE A C 1
ATOM 2593 O O . PHE A 1 323 ? 16.991 14.199 -18.136 1.00 84.62 323 PHE A O 1
ATOM 2600 N N . ILE A 1 324 ? 17.860 14.687 -20.136 1.00 84.25 324 ILE A N 1
ATOM 2601 C CA . ILE A 1 324 ? 16.695 15.478 -20.571 1.00 84.25 324 ILE A CA 1
ATOM 2602 C C . ILE A 1 324 ? 15.445 14.590 -20.629 1.00 84.25 324 ILE A C 1
ATOM 2604 O O . ILE A 1 324 ? 14.389 14.982 -20.140 1.00 84.25 324 ILE A O 1
ATOM 2608 N N . GLY A 1 325 ? 15.565 13.375 -21.172 1.00 80.94 325 GLY A N 1
ATOM 2609 C CA . GLY A 1 325 ? 14.476 12.397 -21.174 1.00 80.94 325 GLY A CA 1
ATOM 2610 C C . GLY A 1 325 ? 13.994 12.026 -19.773 1.00 80.94 325 GLY A C 1
ATOM 2611 O O . GLY A 1 325 ? 12.788 11.950 -19.535 1.00 80.94 325 GLY A O 1
ATOM 2612 N N . LEU A 1 326 ? 14.927 11.837 -18.838 1.00 84.44 326 LEU A N 1
ATOM 2613 C CA . LEU A 1 326 ? 14.635 11.599 -17.427 1.00 84.44 326 LEU A CA 1
ATOM 2614 C C . LEU A 1 326 ? 13.881 12.782 -16.810 1.00 84.44 326 LEU A C 1
ATOM 2616 O O . LEU A 1 326 ? 12.848 12.564 -16.190 1.00 84.44 326 LEU A O 1
ATOM 2620 N N . LEU A 1 327 ? 14.340 14.017 -17.028 1.00 86.19 327 LEU A N 1
ATOM 2621 C CA . LEU A 1 327 ? 13.666 15.219 -16.528 1.00 86.19 327 LEU A CA 1
ATOM 2622 C C . LEU A 1 327 ? 12.235 15.326 -17.055 1.00 86.19 327 LEU A C 1
ATOM 2624 O O . LEU A 1 327 ? 11.320 15.551 -16.271 1.00 86.19 327 LEU A O 1
ATOM 2628 N N . VAL A 1 328 ? 12.022 15.113 -18.357 1.00 84.62 328 VAL A N 1
ATOM 2629 C CA . VAL A 1 328 ? 10.673 15.116 -18.946 1.00 84.62 328 VAL A CA 1
ATOM 2630 C C . VAL A 1 328 ? 9.797 14.033 -18.315 1.00 84.62 328 VAL A C 1
ATOM 2632 O O . VAL A 1 328 ? 8.642 14.296 -17.997 1.00 84.62 328 VAL A O 1
ATOM 2635 N N . SER A 1 329 ? 10.350 12.839 -18.092 1.00 82.62 329 SER A N 1
ATOM 2636 C CA . SER A 1 329 ? 9.635 11.718 -17.468 1.00 82.62 329 SER A CA 1
ATOM 2637 C C . SER A 1 329 ? 9.236 12.023 -16.023 1.00 82.62 329 SER A C 1
ATOM 2639 O O . SER A 1 329 ? 8.100 11.775 -15.635 1.00 82.62 329 SER A O 1
ATOM 2641 N N . VAL A 1 330 ? 10.147 12.608 -15.240 1.00 81.12 330 VAL A N 1
ATOM 2642 C CA . VAL A 1 330 ? 9.894 13.008 -13.849 1.00 81.12 330 VAL A CA 1
ATOM 2643 C C . VAL A 1 330 ? 8.869 14.140 -13.792 1.00 81.12 330 VAL A C 1
ATOM 2645 O O . VAL A 1 330 ? 7.907 14.041 -13.041 1.00 81.12 330 VAL A O 1
ATOM 2648 N N . ILE A 1 331 ? 9.003 15.175 -14.627 1.00 85.38 331 ILE A N 1
ATOM 2649 C CA . ILE A 1 331 ? 8.024 16.272 -14.714 1.00 85.38 331 ILE A CA 1
ATOM 2650 C C . ILE A 1 331 ? 6.639 15.730 -15.073 1.00 85.38 331 ILE A C 1
ATOM 2652 O O . ILE A 1 331 ? 5.649 16.140 -14.470 1.00 85.38 331 ILE A O 1
ATOM 2656 N N . LEU A 1 332 ? 6.556 14.802 -16.030 1.00 84.19 332 LEU A N 1
ATOM 2657 C CA . LEU A 1 332 ? 5.301 14.166 -16.418 1.00 84.19 332 LEU A CA 1
ATOM 2658 C C . LEU A 1 332 ? 4.695 13.376 -15.251 1.00 84.19 332 LEU A C 1
ATOM 2660 O O . LEU A 1 332 ? 3.519 13.562 -14.949 1.00 84.19 332 LEU A O 1
ATOM 2664 N N . ALA A 1 333 ? 5.495 12.561 -14.562 1.00 80.00 333 ALA A N 1
ATOM 2665 C CA . ALA A 1 333 ? 5.051 11.793 -13.403 1.00 80.00 333 ALA A CA 1
ATOM 2666 C C . ALA A 1 333 ? 4.542 12.705 -12.269 1.00 80.00 333 ALA A C 1
ATOM 2668 O O . ALA A 1 333 ? 3.468 12.463 -11.728 1.00 80.00 333 ALA A O 1
ATOM 2669 N N . ILE A 1 334 ? 5.251 13.802 -11.968 1.00 77.38 334 ILE A N 1
ATOM 2670 C CA . ILE A 1 334 ? 4.836 14.823 -10.981 1.00 77.38 334 ILE A CA 1
ATOM 2671 C C . ILE A 1 334 ? 3.559 15.534 -11.421 1.00 77.38 334 ILE A C 1
ATOM 2673 O O . ILE A 1 334 ? 2.700 15.861 -10.607 1.00 77.38 334 ILE A O 1
ATOM 2677 N N . SER A 1 335 ? 3.415 15.773 -12.723 1.00 82.06 335 SER A N 1
ATOM 2678 C CA . SER A 1 335 ? 2.231 16.431 -13.270 1.00 82.06 335 SER A CA 1
ATOM 2679 C C . SER A 1 335 ? 0.983 15.554 -13.164 1.00 82.06 335 SER A C 1
ATOM 2681 O O . SER A 1 335 ? -0.114 16.092 -13.011 1.00 82.06 335 SER A O 1
ATOM 2683 N N . ILE A 1 336 ? 1.158 14.233 -13.245 1.00 79.06 336 ILE A N 1
ATOM 2684 C CA . ILE A 1 336 ? 0.098 13.226 -13.172 1.00 79.06 336 ILE A CA 1
ATOM 2685 C C . ILE A 1 336 ? -0.288 12.922 -11.725 1.00 79.06 336 ILE A C 1
ATOM 2687 O O . ILE A 1 336 ? -1.470 12.923 -11.401 1.00 79.06 336 ILE A O 1
ATOM 2691 N N . ASN A 1 337 ? 0.695 12.636 -10.873 1.00 72.19 337 ASN A N 1
ATOM 2692 C CA . ASN A 1 337 ? 0.457 12.122 -9.533 1.00 72.19 337 ASN A CA 1
ATOM 2693 C C . ASN A 1 337 ? 0.423 13.281 -8.526 1.00 72.19 337 ASN A C 1
ATOM 2695 O O . ASN A 1 337 ? 1.462 13.838 -8.166 1.00 72.19 337 ASN A O 1
ATOM 2699 N N . GLU A 1 338 ? -0.783 13.648 -8.084 1.00 65.50 338 GLU A N 1
ATOM 2700 C CA . GLU A 1 338 ? -0.992 14.705 -7.089 1.00 65.50 338 GLU A CA 1
ATOM 2701 C C . GLU A 1 338 ? -0.285 14.412 -5.763 1.00 65.50 338 GLU A C 1
ATOM 2703 O O . GLU A 1 338 ? 0.310 15.322 -5.199 1.00 65.50 338 GLU A O 1
ATOM 2708 N N . ASN A 1 339 ? -0.233 13.156 -5.322 1.00 59.47 339 ASN A N 1
ATOM 2709 C CA . ASN A 1 339 ? 0.416 12.750 -4.068 1.00 59.47 339 ASN A CA 1
ATOM 2710 C C . ASN A 1 339 ? 1.912 13.002 -4.142 1.00 59.47 339 ASN A C 1
ATOM 2712 O O . ASN A 1 339 ? 2.504 13.547 -3.220 1.00 59.47 339 ASN A O 1
ATOM 2716 N N . MET A 1 340 ? 2.522 12.646 -5.272 1.00 61.88 340 MET A N 1
ATOM 2717 C CA . MET A 1 340 ? 3.940 12.884 -5.496 1.00 61.88 340 MET A CA 1
ATOM 2718 C C . MET A 1 340 ? 4.233 14.376 -5.639 1.00 61.88 340 MET A C 1
ATOM 2720 O O . MET A 1 340 ? 5.247 14.856 -5.139 1.00 61.88 340 MET A O 1
ATOM 2724 N N . ARG A 1 341 ? 3.339 15.127 -6.289 1.00 67.56 341 ARG A N 1
ATOM 2725 C CA . ARG A 1 341 ? 3.424 16.586 -6.358 1.00 67.56 341 ARG A CA 1
ATOM 2726 C C . ARG A 1 341 ? 3.386 17.193 -4.958 1.00 67.56 341 ARG A C 1
ATOM 2728 O O . ARG A 1 341 ? 4.230 18.021 -4.647 1.00 67.56 341 ARG A O 1
ATOM 2735 N N . ASN A 1 342 ? 2.477 16.723 -4.109 1.00 59.91 342 ASN A N 1
ATOM 2736 C CA . ASN A 1 342 ? 2.324 17.178 -2.735 1.00 59.91 342 ASN A CA 1
ATOM 2737 C C . ASN A 1 342 ? 3.513 16.761 -1.863 1.00 59.91 342 ASN A C 1
ATOM 2739 O O . ASN A 1 342 ? 3.998 17.575 -1.090 1.00 59.91 342 ASN A O 1
ATOM 2743 N N . GLN A 1 343 ? 4.048 15.551 -2.037 1.00 59.47 343 GLN A N 1
ATOM 2744 C CA . GLN A 1 343 ? 5.237 15.064 -1.333 1.00 59.47 343 GLN A CA 1
ATOM 2745 C C . GLN A 1 343 ? 6.508 15.825 -1.736 1.00 59.47 343 GLN A C 1
ATOM 2747 O O . GLN A 1 343 ? 7.295 16.206 -0.881 1.00 59.47 343 GLN A O 1
ATOM 2752 N N . ILE A 1 344 ? 6.701 16.110 -3.023 1.00 58.38 344 ILE A N 1
ATOM 2753 C CA . ILE A 1 344 ? 7.853 16.888 -3.499 1.00 58.38 344 ILE A CA 1
ATOM 2754 C C . ILE A 1 344 ? 7.697 18.356 -3.110 1.00 58.38 344 ILE A C 1
ATOM 2756 O O . ILE A 1 344 ? 8.644 18.979 -2.648 1.00 58.38 344 ILE A O 1
ATOM 2760 N N . PHE A 1 345 ? 6.505 18.933 -3.252 1.00 58.81 345 PHE A N 1
ATOM 2761 C CA . PHE A 1 345 ? 6.263 20.287 -2.765 1.00 58.81 345 PHE A CA 1
ATOM 2762 C C . PHE A 1 345 ? 6.377 20.384 -1.234 1.00 58.81 345 PHE A C 1
ATOM 2764 O O . PHE A 1 345 ? 6.762 21.446 -0.751 1.00 58.81 345 PHE A O 1
ATOM 2771 N N . LYS A 1 346 ? 6.145 19.288 -0.495 1.00 51.53 346 LYS A N 1
ATOM 2772 C CA . LYS A 1 346 ? 6.475 19.120 0.931 1.00 51.53 346 LYS A CA 1
ATOM 2773 C C . LYS A 1 346 ? 7.994 19.096 1.163 1.00 51.53 346 LYS A C 1
ATOM 2775 O O . LYS A 1 346 ? 8.471 19.865 1.987 1.00 51.53 346 LYS A O 1
ATOM 2780 N N . ASP A 1 347 ? 8.765 18.331 0.388 1.00 55.78 347 ASP A N 1
ATOM 2781 C CA . ASP A 1 347 ? 10.238 18.278 0.496 1.00 55.78 347 ASP A CA 1
ATOM 2782 C C . ASP A 1 347 ? 10.927 19.613 0.136 1.00 55.78 347 ASP A C 1
ATOM 2784 O O . ASP A 1 347 ? 12.019 19.909 0.624 1.00 55.78 347 ASP A O 1
ATOM 2788 N N . PHE A 1 348 ? 10.297 20.430 -0.716 1.00 58.03 348 PHE A N 1
ATOM 2789 C CA . PHE A 1 348 ? 10.800 21.741 -1.147 1.00 58.03 348 PHE A CA 1
ATOM 2790 C C . PHE A 1 348 ? 10.134 22.941 -0.442 1.00 58.03 348 PHE A C 1
ATOM 2792 O O . PHE A 1 348 ? 10.467 24.080 -0.774 1.00 58.03 348 PHE A O 1
ATOM 2799 N N . GLY A 1 349 ? 9.225 22.717 0.516 1.00 48.06 349 GLY A N 1
ATOM 2800 C CA . GLY A 1 349 ? 8.604 23.775 1.330 1.00 48.06 349 GLY A CA 1
ATOM 2801 C C . GLY A 1 349 ? 7.703 24.756 0.561 1.00 48.06 349 GLY A C 1
ATOM 2802 O O . GLY A 1 349 ? 7.708 25.948 0.856 1.00 48.06 349 GLY A O 1
ATOM 2803 N N . ILE A 1 350 ? 6.981 24.287 -0.464 1.00 51.81 350 ILE A N 1
ATOM 2804 C CA . ILE A 1 350 ? 6.146 25.114 -1.364 1.00 51.81 350 ILE A CA 1
ATOM 2805 C C . ILE A 1 350 ? 4.654 25.103 -0.965 1.00 51.81 350 ILE A C 1
ATOM 2807 O O . ILE A 1 350 ? 3.909 25.993 -1.373 1.00 51.81 350 ILE A O 1
ATOM 2811 N N . ILE A 1 351 ? 4.203 24.128 -0.170 1.00 46.06 351 ILE A N 1
ATOM 2812 C CA . ILE A 1 351 ? 2.832 24.084 0.373 1.00 46.06 351 ILE A CA 1
ATOM 2813 C C . ILE A 1 351 ? 2.852 24.690 1.780 1.00 46.06 351 ILE A C 1
ATOM 2815 O O . ILE A 1 351 ? 3.693 24.297 2.585 1.00 46.06 351 ILE A O 1
ATOM 2819 N N . ASP A 1 352 ? 1.931 25.619 2.064 1.00 45.22 352 ASP A N 1
ATOM 2820 C CA . ASP A 1 352 ? 1.690 26.130 3.421 1.00 45.22 352 ASP A CA 1
ATOM 2821 C C . ASP A 1 352 ? 1.396 24.952 4.362 1.00 45.22 352 ASP A C 1
ATOM 2823 O O . ASP A 1 352 ? 0.461 24.178 4.137 1.00 45.22 352 ASP A O 1
ATOM 2827 N N . GLU A 1 353 ? 2.213 24.806 5.404 1.00 45.22 353 GLU A N 1
ATOM 2828 C CA . GLU A 1 353 ? 2.062 23.785 6.436 1.00 45.22 353 GLU A CA 1
ATOM 2829 C C . GLU A 1 353 ? 0.663 23.878 7.072 1.00 45.22 353 GLU A C 1
ATOM 2831 O O . GLU A 1 353 ? 0.407 24.702 7.947 1.00 45.22 353 GLU A O 1
ATOM 2836 N N . LYS A 1 354 ? -0.242 22.958 6.721 1.00 53.88 354 LYS A N 1
ATOM 2837 C CA . LYS A 1 354 ? -0.995 22.323 7.804 1.00 53.88 354 LYS A CA 1
ATOM 2838 C C . LYS A 1 354 ? 0.035 21.480 8.549 1.00 53.88 354 LYS A C 1
ATOM 2840 O O . LYS A 1 354 ? 0.590 20.560 7.959 1.00 53.88 354 LYS A O 1
ATOM 2845 N N . GLU A 1 355 ? 0.346 21.880 9.778 1.00 65.50 355 GLU A N 1
ATOM 2846 C CA . GLU A 1 355 ? 1.395 21.317 10.637 1.00 65.50 355 GLU A CA 1
ATOM 2847 C C . GLU A 1 355 ? 1.336 19.775 10.617 1.00 65.50 355 GLU A C 1
ATOM 2849 O O . GLU A 1 355 ? 0.415 19.171 11.170 1.00 65.50 355 GLU A O 1
ATOM 2854 N N . ILE A 1 356 ? 2.270 19.137 9.899 1.00 78.00 356 ILE A N 1
ATOM 2855 C CA . ILE A 1 356 ? 2.366 17.675 9.838 1.00 78.00 356 ILE A CA 1
ATOM 2856 C C . ILE A 1 356 ? 2.944 17.216 11.166 1.00 78.00 356 ILE A C 1
ATOM 2858 O O . ILE A 1 356 ? 4.039 17.621 11.557 1.00 78.00 356 ILE A O 1
ATOM 2862 N N . VAL A 1 357 ? 2.212 16.353 11.854 1.00 86.69 357 VAL A N 1
ATOM 2863 C CA . VAL A 1 357 ? 2.593 15.887 13.174 1.00 86.69 357 VAL A CA 1
ATOM 2864 C C . VAL A 1 357 ? 3.610 14.756 13.041 1.00 86.69 357 VAL A C 1
ATOM 2866 O O . VAL A 1 357 ? 3.312 13.683 12.517 1.00 86.69 357 VAL A O 1
ATOM 2869 N N . GLU A 1 358 ? 4.822 14.988 13.538 1.00 89.69 358 GLU A N 1
ATOM 2870 C CA . GLU A 1 358 ? 5.848 13.951 13.667 1.00 89.69 358 GLU A CA 1
ATOM 2871 C C . GLU A 1 358 ? 5.621 13.108 14.933 1.00 89.69 358 GLU A C 1
ATOM 2873 O O . GLU A 1 358 ? 5.255 13.654 15.983 1.00 89.69 358 GLU A O 1
ATOM 2878 N N . PRO A 1 359 ? 5.861 11.788 14.892 1.00 94.50 359 PRO A N 1
ATOM 2879 C CA . PRO A 1 359 ? 5.730 10.954 16.072 1.00 94.50 359 PRO A CA 1
ATOM 2880 C C . PRO A 1 359 ? 6.843 11.237 17.070 1.00 94.50 359 PRO A C 1
ATOM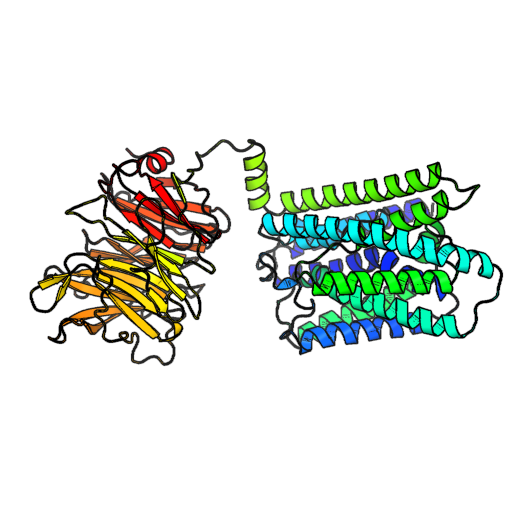 2882 O O . PRO A 1 359 ? 8.003 11.444 16.712 1.00 94.50 359 PRO A O 1
ATOM 2885 N N . LEU A 1 360 ? 6.491 11.184 18.351 1.00 96.69 360 LEU A N 1
ATOM 2886 C CA . LE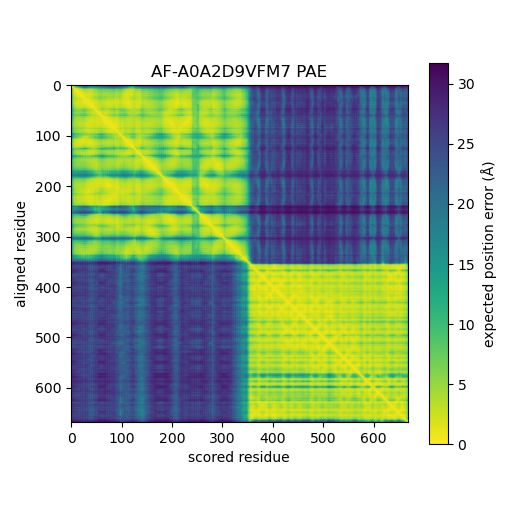U A 1 360 ? 7.461 11.286 19.441 1.00 96.69 360 LEU A CA 1
ATOM 2887 C C . LEU A 1 360 ? 8.242 9.987 19.612 1.00 96.69 360 LEU A C 1
ATOM 2889 O O . LEU A 1 360 ? 9.392 10.015 20.045 1.00 96.69 360 LEU A O 1
ATOM 2893 N N . ILE A 1 361 ? 7.610 8.861 19.280 1.00 97.88 361 ILE A N 1
ATOM 2894 C CA . ILE A 1 361 ? 8.192 7.524 19.328 1.00 97.88 361 ILE A CA 1
ATOM 2895 C C . ILE A 1 361 ? 7.747 6.757 18.083 1.00 97.88 361 ILE A C 1
ATOM 2897 O O . ILE A 1 361 ? 6.580 6.807 17.701 1.00 97.88 361 ILE A O 1
ATOM 2901 N N . LYS A 1 362 ? 8.675 6.022 17.472 1.00 97.38 362 LYS A N 1
ATOM 2902 C CA . LYS A 1 362 ? 8.378 4.957 16.508 1.00 97.38 362 LYS A CA 1
ATOM 2903 C C . LYS A 1 362 ? 8.786 3.647 17.156 1.00 97.38 362 LYS A C 1
ATOM 2905 O O . LYS A 1 362 ? 9.889 3.584 17.701 1.00 97.38 362 LYS A O 1
ATOM 2910 N N . THR A 1 363 ? 7.915 2.646 17.138 1.00 98.06 363 THR A N 1
ATOM 2911 C CA . THR A 1 363 ? 8.233 1.358 17.757 1.00 98.06 363 THR A CA 1
ATOM 2912 C C . THR A 1 363 ? 9.394 0.664 17.058 1.00 98.06 363 THR A C 1
ATOM 2914 O O . THR A 1 363 ? 9.717 0.943 15.897 1.00 98.06 363 THR A O 1
ATOM 2917 N N . GLU A 1 364 ? 10.003 -0.292 17.754 1.00 97.31 364 GLU A N 1
ATOM 2918 C CA . GLU A 1 364 ? 10.822 -1.312 17.119 1.00 97.31 364 GLU A CA 1
ATOM 2919 C C . GLU A 1 364 ? 10.049 -1.954 15.964 1.00 97.31 364 GLU A C 1
ATOM 2921 O O . GLU A 1 364 ? 8.836 -2.190 16.036 1.00 97.31 364 GLU A O 1
ATOM 2926 N N . LYS A 1 365 ? 10.774 -2.193 14.871 1.00 94.12 365 LYS A N 1
ATOM 2927 C CA . LYS A 1 365 ? 10.197 -2.745 13.652 1.00 94.12 365 LYS A CA 1
ATOM 2928 C C . LYS A 1 365 ? 10.039 -4.245 13.779 1.00 94.12 365 LYS A C 1
ATOM 2930 O O . LYS A 1 365 ? 10.936 -4.924 14.275 1.00 94.12 365 LYS A O 1
ATOM 2935 N N . VAL A 1 366 ? 8.943 -4.756 13.244 1.00 89.69 366 VAL A N 1
ATOM 2936 C CA . VAL A 1 366 ? 8.761 -6.196 13.055 1.00 89.69 366 VAL A CA 1
ATOM 2937 C C . VAL A 1 366 ? 9.226 -6.620 11.661 1.00 89.69 366 VAL A C 1
ATOM 2939 O O . VAL A 1 366 ? 9.527 -5.799 10.796 1.00 89.69 366 VAL A O 1
ATOM 2942 N N . GLU A 1 367 ? 9.302 -7.928 11.431 1.00 82.38 367 GLU A N 1
ATOM 2943 C CA . GLU A 1 367 ? 9.830 -8.485 10.180 1.00 82.38 367 GLU A CA 1
ATOM 2944 C C . GLU A 1 367 ? 8.814 -8.519 9.026 1.00 82.38 367 GLU A C 1
ATOM 2946 O O . GLU A 1 367 ? 9.202 -8.765 7.882 1.00 82.38 367 GLU A O 1
ATOM 2951 N N . ARG A 1 368 ? 7.515 -8.353 9.311 1.00 86.06 368 ARG A N 1
ATOM 2952 C CA . ARG A 1 368 ? 6.415 -8.548 8.344 1.00 86.06 368 ARG A CA 1
ATOM 2953 C C . ARG A 1 368 ? 5.282 -7.555 8.583 1.00 86.06 368 ARG A C 1
ATOM 2955 O O . ARG A 1 368 ? 5.365 -6.754 9.502 1.00 86.06 368 ARG A O 1
ATOM 2962 N N . ASP A 1 369 ? 4.256 -7.668 7.753 1.00 86.31 369 ASP A N 1
ATOM 2963 C CA . ASP A 1 369 ? 3.057 -6.833 7.714 1.00 86.31 369 ASP A CA 1
ATOM 2964 C C . ASP A 1 369 ? 2.430 -6.592 9.098 1.00 86.31 369 ASP A C 1
ATOM 2966 O O . ASP A 1 369 ? 2.259 -7.550 9.856 1.00 86.31 369 ASP A O 1
ATOM 2970 N N . ILE A 1 370 ? 2.104 -5.337 9.415 1.00 92.25 370 ILE A N 1
ATOM 2971 C CA . ILE A 1 370 ? 1.421 -4.915 10.652 1.00 92.25 370 ILE A CA 1
ATOM 2972 C C . ILE A 1 370 ? 0.101 -4.249 10.307 1.00 92.25 370 ILE A C 1
ATOM 2974 O O . ILE A 1 370 ? -0.021 -3.719 9.214 1.00 92.25 370 ILE A O 1
ATOM 2978 N N . ASP A 1 371 ? -0.854 -4.260 11.233 1.00 92.44 371 ASP A N 1
ATOM 2979 C CA . ASP A 1 371 ? -2.225 -3.847 10.910 1.00 92.44 371 ASP A CA 1
ATOM 2980 C C . ASP A 1 371 ? -2.790 -2.878 11.952 1.00 92.44 371 ASP A C 1
ATOM 2982 O O . ASP A 1 371 ? -2.939 -1.685 11.690 1.00 92.44 371 ASP A O 1
ATOM 2986 N N . ASP A 1 372 ? -3.026 -3.363 13.171 1.00 96.75 372 ASP A N 1
ATOM 2987 C CA . ASP A 1 372 ? -3.901 -2.683 14.120 1.00 96.75 372 ASP A CA 1
ATOM 2988 C C . ASP A 1 372 ? -3.274 -2.559 15.514 1.00 96.75 372 ASP A C 1
ATOM 2990 O O . ASP A 1 372 ? -2.789 -3.567 16.051 1.00 96.75 372 ASP A O 1
ATOM 2994 N N . PRO A 1 373 ? -3.246 -1.349 16.105 1.00 97.94 373 PRO A N 1
ATOM 2995 C CA . PRO A 1 373 ? -2.831 -1.146 17.481 1.00 97.94 373 PRO A CA 1
ATOM 2996 C C . PRO A 1 373 ? -4.011 -1.159 18.467 1.00 97.94 373 PRO A C 1
ATOM 2998 O O . PRO A 1 373 ? -5.089 -0.672 18.157 1.00 97.94 373 PRO A O 1
ATOM 3001 N N . ALA A 1 374 ? -3.759 -1.571 19.712 1.00 98.44 374 ALA A N 1
ATOM 3002 C CA . ALA A 1 374 ? -4.664 -1.327 20.840 1.00 98.44 374 ALA A CA 1
ATOM 3003 C C . ALA A 1 374 ? -3.895 -0.919 22.104 1.00 98.44 374 ALA A C 1
ATOM 3005 O O . ALA A 1 374 ? -2.835 -1.473 22.414 1.00 98.44 374 ALA A O 1
ATOM 3006 N N . ILE A 1 375 ? -4.415 0.048 22.858 1.00 98.62 375 ILE A N 1
ATOM 3007 C CA . ILE A 1 375 ? -3.737 0.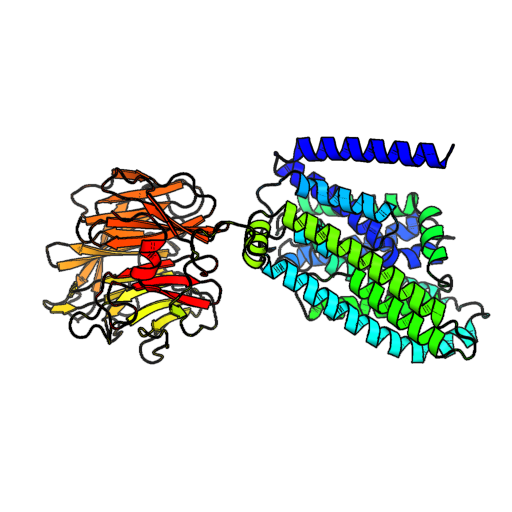631 24.021 1.00 98.62 375 ILE A CA 1
ATOM 3008 C C . ILE A 1 375 ? -4.370 0.119 25.315 1.00 98.62 375 ILE A C 1
ATOM 3010 O O . ILE A 1 375 ? -5.458 0.540 25.702 1.00 98.62 375 ILE A O 1
ATOM 3014 N N . TRP A 1 376 ? -3.636 -0.697 26.075 1.00 98.56 376 TRP A N 1
ATOM 3015 C CA . TRP A 1 376 ? -4.046 -1.045 27.435 1.00 98.56 376 TRP A CA 1
ATOM 3016 C C . TRP A 1 376 ? -3.436 -0.085 28.457 1.00 98.56 376 TRP A C 1
ATOM 3018 O O . TRP A 1 376 ? -2.218 -0.048 28.674 1.00 98.56 376 TRP A O 1
ATOM 3028 N N . TYR A 1 377 ? -4.301 0.681 29.120 1.00 98.12 377 TYR A N 1
ATOM 3029 C CA . TYR A 1 377 ? -3.912 1.610 30.172 1.00 98.12 377 TYR A CA 1
ATOM 3030 C C . TYR A 1 377 ? -3.917 0.952 31.549 1.00 98.12 377 TYR A C 1
ATOM 3032 O O . TYR A 1 377 ? -4.940 0.483 32.044 1.00 98.12 377 TYR A O 1
ATOM 3040 N N . ASN A 1 378 ? -2.765 0.990 32.215 1.00 97.44 378 ASN A N 1
ATOM 3041 C CA . ASN A 1 378 ? -2.634 0.482 33.571 1.00 97.44 378 ASN A CA 1
ATOM 3042 C C . ASN A 1 378 ? -3.000 1.568 34.590 1.00 97.44 378 ASN A C 1
ATOM 3044 O O . ASN A 1 378 ? -2.154 2.385 34.963 1.00 97.44 378 ASN A O 1
ATOM 3048 N N . GLU A 1 379 ? -4.234 1.547 35.095 1.00 95.19 379 GLU A N 1
ATOM 3049 C CA . GLU A 1 379 ? -4.712 2.547 36.061 1.00 95.19 379 GLU A CA 1
ATOM 3050 C C . GLU A 1 379 ? -3.869 2.616 37.343 1.00 95.19 379 GLU A C 1
ATOM 3052 O O . GLU A 1 379 ? -3.644 3.694 37.897 1.00 95.19 379 GLU A O 1
ATOM 3057 N N . LYS A 1 380 ? -3.367 1.468 37.818 1.00 95.31 380 LYS A N 1
ATOM 3058 C CA . LYS A 1 380 ? -2.571 1.380 39.055 1.00 95.31 380 LYS A CA 1
ATOM 3059 C C . LYS A 1 380 ? -1.147 1.888 38.858 1.00 95.31 380 LYS A C 1
ATOM 3061 O O . LYS A 1 380 ? -0.536 2.397 39.797 1.00 95.31 380 LYS A O 1
ATOM 3066 N N . ASN A 1 381 ? -0.595 1.715 37.661 1.00 97.12 381 ASN A N 1
ATOM 3067 C CA . ASN A 1 381 ? 0.740 2.171 37.317 1.00 97.12 381 ASN A CA 1
ATOM 3068 C C . ASN A 1 381 ? 0.823 2.556 35.833 1.00 97.12 381 ASN A C 1
ATOM 3070 O O . ASN A 1 381 ? 1.269 1.741 35.023 1.00 97.12 381 ASN A O 1
ATOM 3074 N N . PRO A 1 382 ? 0.506 3.815 35.479 1.00 97.69 382 PRO A N 1
ATOM 3075 C CA . PRO A 1 382 ? 0.467 4.261 34.087 1.00 97.69 382 PRO A CA 1
ATOM 3076 C C . PRO A 1 382 ? 1.763 4.037 33.302 1.00 97.69 382 PRO A C 1
ATOM 3078 O O . PRO A 1 382 ? 1.722 3.862 32.088 1.00 97.69 382 PRO A O 1
ATOM 3081 N N . SER A 1 383 ? 2.919 3.994 33.980 1.00 97.25 383 SER A N 1
ATOM 3082 C CA . SER A 1 383 ? 4.223 3.704 33.358 1.00 97.25 383 SER A CA 1
ATOM 3083 C C . SER A 1 383 ? 4.411 2.253 32.907 1.00 97.25 383 SER A C 1
ATOM 3085 O O . SER A 1 383 ? 5.380 1.945 32.219 1.00 97.25 383 SER A O 1
ATOM 3087 N N . LYS A 1 384 ? 3.500 1.366 33.312 1.00 97.62 384 LYS A N 1
ATOM 3088 C CA . LYS A 1 384 ? 3.44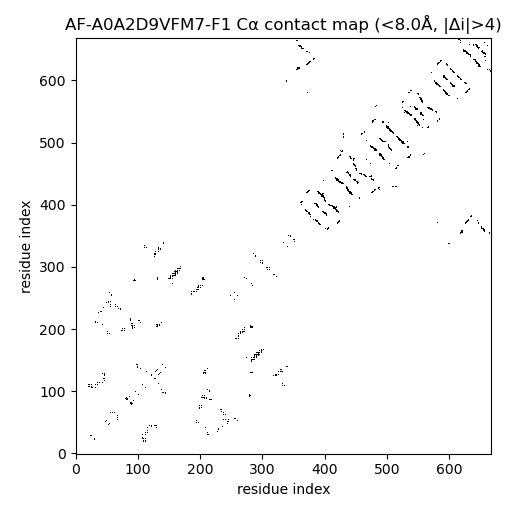2 -0.052 32.946 1.00 97.62 384 LYS A CA 1
ATOM 3089 C C . LYS A 1 384 ? 2.283 -0.363 31.996 1.00 97.62 384 LYS A C 1
ATOM 3091 O O . LYS A 1 384 ? 1.926 -1.529 31.858 1.00 97.62 384 LYS A O 1
ATOM 3096 N N . SER A 1 385 ? 1.692 0.664 31.388 1.00 98.56 385 SER A N 1
ATOM 3097 C CA . SER A 1 385 ? 0.771 0.503 30.260 1.00 98.56 385 SER A CA 1
ATOM 3098 C C . SER A 1 385 ? 1.510 -0.111 29.071 1.00 98.56 385 SER A C 1
ATOM 3100 O O . SER A 1 385 ? 2.725 0.067 28.948 1.00 98.56 385 SER A O 1
ATOM 3102 N N . ILE A 1 386 ? 0.782 -0.820 28.214 1.00 98.50 386 ILE A N 1
ATOM 3103 C CA . ILE A 1 386 ? 1.346 -1.495 27.041 1.00 98.50 386 ILE A CA 1
ATOM 3104 C C . ILE A 1 386 ? 0.521 -1.160 25.802 1.00 98.50 386 ILE A C 1
ATOM 3106 O O . ILE A 1 386 ? -0.667 -0.852 25.904 1.00 98.50 386 ILE A O 1
ATOM 3110 N N . ILE A 1 387 ? 1.165 -1.230 24.645 1.00 98.75 387 ILE A N 1
ATOM 3111 C CA . ILE A 1 387 ? 0.515 -1.159 23.341 1.00 98.75 387 ILE A CA 1
ATOM 3112 C C . ILE A 1 387 ? 0.599 -2.553 22.731 1.00 98.75 387 ILE A C 1
ATOM 3114 O O . ILE A 1 387 ? 1.652 -3.186 22.752 1.00 98.75 387 ILE A O 1
ATOM 3118 N N . LEU A 1 388 ? -0.513 -3.042 22.213 1.00 98.75 388 LEU A N 1
ATOM 3119 C CA . LEU A 1 388 ? -0.597 -4.275 21.447 1.00 98.75 388 LEU A CA 1
ATOM 3120 C C . LEU A 1 388 ? -0.617 -3.919 19.966 1.00 98.75 388 LEU A C 1
ATOM 3122 O O . LEU A 1 388 ? -1.196 -2.902 19.604 1.00 98.75 388 LEU A O 1
ATOM 3126 N N . GLY A 1 389 ? 0.002 -4.743 19.129 1.00 98.06 389 GLY A N 1
ATOM 3127 C CA . GLY A 1 389 ? -0.017 -4.576 17.681 1.00 98.06 389 GLY A CA 1
ATOM 3128 C C . GLY A 1 389 ? -0.101 -5.917 16.970 1.00 98.06 389 GLY A C 1
ATOM 3129 O O . GLY A 1 389 ? 0.606 -6.862 17.333 1.00 98.06 389 GLY A O 1
ATOM 3130 N N . THR A 1 390 ? -0.957 -6.028 15.964 1.00 97.88 390 THR A N 1
ATOM 3131 C CA . THR A 1 390 ? -1.070 -7.249 15.161 1.00 97.88 390 THR A CA 1
ATOM 3132 C C . THR A 1 390 ? -0.055 -7.278 14.023 1.00 97.88 390 THR A C 1
ATOM 3134 O O . THR A 1 390 ? 0.241 -6.265 13.393 1.00 97.88 390 THR A O 1
ATOM 3137 N N . GLN A 1 391 ? 0.478 -8.471 13.753 1.00 96.31 391 GLN A N 1
ATOM 3138 C CA . GLN A 1 391 ? 1.335 -8.764 12.606 1.00 96.31 391 GLN A CA 1
ATOM 3139 C C . GLN A 1 391 ? 0.597 -9.719 11.649 1.00 96.31 391 GLN A C 1
ATOM 3141 O O . GLN A 1 391 ? 0.544 -10.928 11.904 1.00 96.31 391 GLN A O 1
ATOM 3146 N N . LYS A 1 392 ? 0.023 -9.186 10.560 1.00 92.12 392 LYS A N 1
ATOM 3147 C CA . LYS A 1 392 ? -0.980 -9.802 9.658 1.00 92.12 392 LYS A CA 1
ATOM 3148 C C . LYS A 1 392 ? -0.417 -10.817 8.664 1.00 92.12 392 LYS A C 1
ATOM 3150 O O . LYS A 1 392 ? -0.666 -10.788 7.461 1.00 92.12 392 LYS A O 1
ATOM 3155 N N . ASP A 1 393 ? 0.306 -11.798 9.184 1.00 93.94 393 ASP A N 1
ATOM 3156 C CA . ASP A 1 393 ? 0.984 -12.825 8.393 1.00 93.94 393 ASP A CA 1
ATOM 3157 C C . ASP A 1 393 ? 0.501 -14.246 8.723 1.00 93.94 393 ASP A C 1
ATOM 3159 O O . ASP A 1 393 ? 0.039 -14.513 9.828 1.00 93.94 393 ASP A O 1
ATOM 3163 N N . GLU A 1 394 ? 0.627 -15.193 7.786 1.00 92.94 394 GLU A N 1
ATOM 3164 C CA . GLU A 1 394 ? 0.239 -16.597 8.012 1.00 92.94 394 GLU A CA 1
ATOM 3165 C C . GLU A 1 394 ? 0.942 -17.233 9.221 1.00 92.94 394 GLU A C 1
ATOM 3167 O O . GLU A 1 394 ? 0.349 -18.067 9.903 1.00 92.94 394 GLU A O 1
ATOM 3172 N N . ASN A 1 395 ? 2.177 -16.814 9.507 1.00 93.81 395 ASN A N 1
ATOM 3173 C CA . ASN A 1 395 ? 2.880 -17.087 10.757 1.00 93.81 395 ASN A CA 1
ATOM 3174 C C . ASN A 1 395 ? 3.148 -15.755 11.466 1.00 93.81 395 ASN A C 1
ATOM 3176 O O . ASN A 1 395 ? 4.295 -15.303 11.577 1.00 93.81 395 ASN A O 1
ATOM 3180 N N . GLY A 1 396 ? 2.045 -15.115 11.844 1.00 96.12 396 GLY A N 1
ATOM 3181 C CA . GLY A 1 396 ? 1.977 -13.799 12.451 1.00 96.12 396 GLY A CA 1
ATOM 3182 C C . GLY A 1 396 ? 2.019 -13.846 13.971 1.00 96.12 396 GLY A C 1
ATOM 3183 O O . GLY A 1 396 ? 2.296 -14.880 14.595 1.00 96.12 396 GLY A O 1
ATOM 3184 N N . ALA A 1 397 ? 1.747 -12.694 14.568 1.00 97.75 397 ALA A N 1
ATOM 3185 C CA . ALA A 1 397 ? 1.886 -12.491 15.997 1.00 97.75 397 ALA A CA 1
ATOM 3186 C C . ALA A 1 397 ? 0.971 -11.379 16.520 1.00 97.75 397 ALA A C 1
ATOM 3188 O O . ALA A 1 397 ? 0.520 -10.515 15.770 1.00 97.75 397 ALA A O 1
ATOM 3189 N N . LEU A 1 398 ? 0.736 -11.413 17.828 1.00 98.44 398 LEU A N 1
ATOM 3190 C CA . LEU A 1 398 ? 0.254 -10.289 18.614 1.00 98.44 398 LEU A CA 1
ATOM 3191 C C . LEU A 1 398 ? 1.440 -9.775 19.431 1.00 98.44 398 LEU A C 1
ATOM 3193 O O . LEU A 1 398 ? 1.891 -10.436 20.370 1.00 98.44 398 LEU A O 1
ATOM 3197 N N . ILE A 1 399 ? 1.985 -8.637 19.023 1.00 98.50 399 ILE A N 1
ATOM 3198 C CA . ILE A 1 399 ? 3.203 -8.061 19.585 1.00 98.50 399 ILE A CA 1
ATOM 3199 C C . ILE A 1 399 ? 2.839 -7.111 20.720 1.00 98.50 399 ILE A C 1
ATOM 3201 O O . ILE A 1 399 ? 1.887 -6.342 20.614 1.00 98.50 399 ILE A O 1
ATOM 3205 N N . VAL A 1 400 ? 3.605 -7.169 21.808 1.00 98.69 400 VAL A N 1
ATOM 3206 C CA . VAL A 1 400 ? 3.459 -6.279 22.962 1.00 98.69 400 VAL A CA 1
ATOM 3207 C C . VAL A 1 400 ? 4.610 -5.285 22.975 1.00 98.69 400 VAL A C 1
ATOM 3209 O O . VAL A 1 400 ? 5.772 -5.683 22.981 1.00 98.69 400 VAL A O 1
ATOM 3212 N N . TYR A 1 401 ? 4.277 -4.003 23.043 1.00 98.69 401 TYR A N 1
ATOM 3213 C CA . TYR A 1 401 ? 5.209 -2.889 23.131 1.00 98.69 401 TYR A CA 1
ATOM 3214 C C . TYR A 1 401 ? 5.045 -2.140 24.450 1.00 98.69 401 TYR A C 1
ATOM 3216 O O . TYR A 1 401 ? 3.943 -2.019 24.995 1.00 98.69 401 TYR A O 1
ATOM 3224 N N . ASP A 1 402 ? 6.139 -1.571 24.943 1.00 98.19 402 ASP A N 1
ATOM 3225 C CA . ASP A 1 402 ? 6.086 -0.583 26.014 1.00 98.19 402 ASP A CA 1
ATOM 3226 C C . ASP A 1 402 ? 5.820 0.845 25.479 1.00 98.19 402 ASP A C 1
ATOM 3228 O O . ASP A 1 402 ? 5.703 1.090 24.273 1.00 98.19 402 ASP A O 1
ATOM 3232 N N . LEU A 1 403 ? 5.735 1.827 26.386 1.00 98.06 403 LEU A N 1
ATOM 3233 C CA . LEU A 1 403 ? 5.520 3.240 26.032 1.00 98.06 403 LEU A CA 1
ATOM 3234 C C . LEU A 1 403 ? 6.711 3.899 25.307 1.00 98.06 403 LEU A C 1
ATOM 3236 O O . LEU A 1 403 ? 6.575 5.021 24.818 1.00 98.06 403 LEU A O 1
ATOM 3240 N N . LYS A 1 404 ? 7.877 3.245 25.259 1.00 97.88 404 LYS A N 1
ATOM 3241 C CA . LYS A 1 404 ? 9.041 3.669 24.467 1.00 97.88 404 LYS A CA 1
ATOM 3242 C C . LYS A 1 404 ? 9.086 2.984 23.102 1.00 97.88 404 LYS A C 1
ATOM 3244 O O . LYS A 1 404 ? 9.952 3.317 22.299 1.00 97.88 404 LYS A O 1
ATOM 3249 N N . GLY A 1 405 ? 8.146 2.077 22.839 1.00 97.94 405 GLY A N 1
ATOM 3250 C CA . GLY A 1 405 ? 8.051 1.328 21.601 1.00 97.94 405 GLY A CA 1
ATOM 3251 C C . GLY A 1 405 ? 8.997 0.131 21.525 1.00 97.94 405 GLY A C 1
ATOM 3252 O O . GLY A 1 405 ? 9.202 -0.384 20.431 1.00 97.94 405 GLY A O 1
ATOM 3253 N N . GLU A 1 406 ? 9.567 -0.315 22.646 1.00 98.56 406 GLU A N 1
ATOM 3254 C CA . GLU A 1 406 ? 10.409 -1.517 22.717 1.00 98.56 406 GLU A CA 1
ATOM 3255 C C . GLU A 1 406 ? 9.522 -2.773 22.799 1.00 98.56 406 GLU A C 1
ATOM 3257 O O . GLU A 1 406 ? 8.513 -2.767 23.514 1.00 98.56 406 GLU A O 1
ATOM 3262 N N . ILE A 1 407 ? 9.874 -3.847 22.078 1.00 98.44 407 ILE A N 1
ATOM 3263 C CA . ILE A 1 407 ? 9.099 -5.098 22.075 1.00 98.44 407 ILE A CA 1
ATOM 3264 C C . ILE A 1 407 ? 9.371 -5.904 23.352 1.00 98.44 407 ILE A C 1
ATOM 3266 O O . ILE A 1 407 ? 10.509 -6.268 23.658 1.00 98.44 407 ILE A O 1
ATOM 3270 N N . ASP A 1 408 ? 8.309 -6.301 24.057 1.00 97.88 408 ASP A N 1
ATOM 3271 C CA . ASP A 1 408 ? 8.377 -7.334 25.092 1.00 97.88 408 ASP A CA 1
ATOM 3272 C C . ASP A 1 408 ? 8.182 -8.718 24.458 1.00 97.88 408 ASP A C 1
ATOM 3274 O O . ASP A 1 408 ? 7.067 -9.213 24.257 1.00 97.88 408 ASP A O 1
ATOM 3278 N N . ILE A 1 409 ? 9.305 -9.363 24.143 1.00 96.06 409 ILE A N 1
ATOM 3279 C CA . ILE A 1 409 ? 9.338 -10.679 23.493 1.00 96.06 409 ILE A CA 1
ATOM 3280 C C . ILE A 1 409 ? 8.638 -11.751 24.342 1.00 96.06 409 ILE A C 1
ATOM 3282 O O . ILE A 1 409 ? 8.048 -12.668 23.779 1.00 96.06 409 ILE A O 1
ATOM 3286 N N . ASN A 1 410 ? 8.677 -11.646 25.675 1.00 96.50 410 ASN A N 1
ATOM 3287 C CA . ASN A 1 410 ? 8.115 -12.670 26.562 1.00 96.50 410 ASN A CA 1
ATOM 3288 C C . ASN A 1 410 ? 6.592 -12.580 26.674 1.00 96.50 410 ASN A C 1
ATOM 3290 O O . ASN A 1 410 ? 5.949 -13.576 26.996 1.00 96.50 410 ASN A O 1
ATOM 3294 N N . LYS A 1 411 ? 6.029 -11.390 26.446 1.00 97.50 411 LYS A N 1
ATOM 3295 C CA . LYS A 1 411 ? 4.580 -11.162 26.449 1.00 97.50 411 LYS A CA 1
ATOM 3296 C C . LYS A 1 411 ? 3.949 -11.258 25.065 1.00 97.50 411 LYS A C 1
ATOM 3298 O O . LYS A 1 411 ? 2.742 -11.451 24.962 1.00 97.50 411 LYS A O 1
ATOM 3303 N N . SER A 1 412 ? 4.748 -11.113 24.014 1.00 98.00 412 SER A N 1
ATOM 3304 C CA . SER A 1 412 ? 4.280 -11.244 22.637 1.00 98.00 412 SER A CA 1
ATOM 3305 C C . SER A 1 412 ? 3.872 -12.688 22.328 1.00 98.00 412 SER A C 1
ATOM 3307 O O . SER A 1 412 ? 4.543 -13.641 22.726 1.00 98.00 412 SER A O 1
ATOM 3309 N N . VAL A 1 413 ? 2.776 -12.854 21.588 1.00 98.06 413 VAL A N 1
ATOM 3310 C CA . VAL A 1 413 ? 2.232 -14.161 21.204 1.00 98.06 413 VAL A CA 1
ATOM 3311 C C . VAL A 1 413 ? 2.528 -14.420 19.734 1.00 98.06 413 VAL A C 1
ATOM 3313 O O . VAL A 1 413 ? 2.031 -13.709 18.867 1.00 98.06 413 VAL A O 1
ATOM 3316 N N . TYR A 1 414 ? 3.306 -15.459 19.442 1.00 96.94 414 TYR A N 1
ATOM 3317 C CA . TYR A 1 414 ? 3.735 -15.810 18.084 1.00 96.94 414 TYR A CA 1
ATOM 3318 C C . TYR A 1 414 ? 3.014 -17.053 17.550 1.00 96.94 414 TYR A C 1
ATOM 3320 O O . TYR A 1 414 ? 2.516 -17.879 18.315 1.00 96.94 414 TYR A O 1
ATOM 3328 N N . GLY A 1 415 ? 3.010 -17.219 16.225 1.00 95.75 415 GLY A N 1
ATOM 3329 C CA . GLY A 1 415 ? 2.411 -18.381 15.560 1.00 95.75 415 GLY A CA 1
ATOM 3330 C C . GLY A 1 415 ? 0.892 -18.280 15.406 1.00 95.75 415 GLY A C 1
ATOM 3331 O O . GLY A 1 415 ? 0.214 -19.301 15.261 1.00 95.75 415 GLY A O 1
ATOM 3332 N N . LEU A 1 416 ? 0.354 -17.059 15.453 1.00 97.19 416 LEU A N 1
ATOM 3333 C CA . LEU A 1 416 ? -1.042 -16.794 15.130 1.00 97.19 416 LEU A CA 1
ATOM 3334 C C . LEU A 1 416 ? -1.237 -16.880 13.615 1.00 97.19 416 LEU A C 1
ATOM 3336 O O . LEU A 1 416 ? -0.448 -16.341 12.839 1.00 97.19 416 LEU A O 1
ATOM 3340 N N . ALA A 1 417 ? -2.300 -17.558 13.191 1.00 97.00 417 ALA A N 1
ATOM 3341 C CA . ALA A 1 417 ? -2.579 -17.791 11.782 1.00 97.00 417 ALA A CA 1
ATOM 3342 C C . ALA A 1 417 ? -3.288 -16.580 11.152 1.00 97.00 417 ALA A C 1
ATOM 3344 O O . ALA A 1 417 ? -4.521 -16.548 11.050 1.00 97.00 417 ALA A O 1
ATOM 3345 N N . ARG A 1 418 ? -2.488 -15.597 10.720 1.00 96.81 418 ARG A N 1
ATOM 3346 C CA . ARG A 1 418 ? -2.926 -14.313 10.151 1.00 96.81 418 ARG A CA 1
ATOM 3347 C C . ARG A 1 418 ? -3.845 -13.538 11.097 1.00 96.81 418 ARG A C 1
ATOM 3349 O O . ARG A 1 418 ? -5.045 -13.447 10.825 1.00 96.81 418 ARG A O 1
ATOM 3356 N N . PRO A 1 419 ? -3.316 -13.031 12.226 1.00 97.50 419 PRO A N 1
ATOM 3357 C CA . PRO A 1 419 ? -4.084 -12.131 13.068 1.00 97.50 419 PRO A CA 1
ATOM 3358 C C . PRO A 1 419 ? -4.433 -10.846 12.303 1.00 97.50 419 PRO A C 1
ATOM 3360 O O . PRO A 1 419 ? -3.662 -10.453 11.433 1.00 97.50 419 PRO A O 1
ATOM 3363 N N . ASN A 1 420 ? -5.584 -10.231 12.580 1.00 96.50 420 ASN A N 1
ATOM 3364 C CA . ASN A 1 420 ? -6.037 -9.034 11.854 1.00 96.50 420 ASN A CA 1
ATOM 3365 C C . ASN A 1 420 ? -6.135 -7.822 12.786 1.00 96.50 420 ASN A C 1
ATOM 3367 O O . ASN A 1 420 ? -5.131 -7.157 13.000 1.00 96.50 420 ASN A O 1
ATOM 3371 N N . ASN A 1 421 ? -7.279 -7.612 13.437 1.00 97.50 421 ASN A N 1
ATOM 3372 C CA . ASN A 1 421 ? -7.485 -6.521 14.388 1.00 97.50 421 ASN A CA 1
ATOM 3373 C C . ASN A 1 421 ? -7.398 -7.011 15.831 1.00 97.50 421 ASN A C 1
ATOM 3375 O O . ASN A 1 421 ? -7.669 -8.187 16.115 1.00 97.50 421 ASN A O 1
ATOM 3379 N N . VAL A 1 422 ? -7.050 -6.102 16.736 1.00 98.44 422 VAL A N 1
ATOM 3380 C CA . VAL A 1 422 ? -7.007 -6.344 18.179 1.00 98.44 422 VAL A CA 1
ATOM 3381 C C . VAL A 1 422 ? -7.717 -5.216 18.907 1.00 98.44 422 VAL A C 1
ATOM 3383 O O . VAL A 1 422 ? -7.570 -4.059 18.555 1.00 98.44 422 VAL A O 1
ATOM 3386 N N . ASP A 1 423 ? -8.448 -5.555 19.961 1.00 98.56 423 ASP A N 1
ATOM 3387 C CA . ASP A 1 423 ? -9.018 -4.565 20.870 1.00 98.56 423 ASP A CA 1
ATOM 3388 C C . ASP A 1 423 ? -8.856 -5.025 22.327 1.00 98.56 423 ASP A C 1
ATOM 3390 O O . ASP A 1 423 ? -8.609 -6.209 22.602 1.00 98.56 423 ASP A O 1
ATOM 3394 N N . VAL A 1 424 ? -8.964 -4.091 23.270 1.00 98.44 424 VAL A N 1
ATOM 3395 C CA . VAL A 1 424 ? -8.800 -4.328 24.706 1.00 98.44 424 VAL A CA 1
ATOM 3396 C C . VAL A 1 424 ? -10.019 -3.876 25.501 1.00 98.44 424 VAL A C 1
ATOM 3398 O O . VAL A 1 424 ? -10.690 -2.906 25.166 1.00 98.44 424 VAL A O 1
ATOM 3401 N N . LEU A 1 425 ? -10.315 -4.579 26.592 1.00 97.94 425 LEU A N 1
ATOM 3402 C CA . LEU A 1 425 ? -11.434 -4.240 27.467 1.00 97.94 425 LEU A CA 1
ATOM 3403 C C . LEU A 1 425 ? -11.078 -4.500 28.928 1.00 97.94 425 LEU A C 1
ATOM 3405 O O . LEU A 1 425 ? -10.651 -5.598 29.282 1.00 97.94 425 LEU A O 1
ATOM 3409 N N . ASN A 1 426 ? -11.281 -3.495 29.776 1.00 96.50 426 ASN A N 1
ATOM 3410 C CA . ASN A 1 426 ? -11.026 -3.589 31.211 1.00 96.50 426 ASN A CA 1
ATOM 3411 C C . ASN A 1 426 ? -12.221 -4.159 31.989 1.00 96.50 426 ASN A C 1
ATOM 3413 O O . ASN A 1 426 ? -13.368 -4.111 31.534 1.00 96.50 426 ASN A O 1
ATOM 3417 N N . ASP A 1 427 ? -11.941 -4.667 33.190 1.00 96.50 427 ASP A N 1
ATOM 3418 C CA . ASP A 1 427 ? -12.875 -5.267 34.153 1.00 96.50 427 ASP A CA 1
ATOM 3419 C C . ASP A 1 427 ? -13.992 -6.105 33.505 1.00 96.50 427 ASP A C 1
ATOM 3421 O O . ASP A 1 427 ? -15.186 -5.841 33.665 1.00 96.50 427 ASP A O 1
ATOM 3425 N N . VAL A 1 428 ? -13.613 -7.139 32.760 1.00 98.19 428 VAL A N 1
ATOM 3426 C CA . VAL A 1 428 ? -14.547 -8.132 32.226 1.00 98.19 428 VAL A CA 1
ATOM 3427 C C . VAL A 1 428 ? -14.803 -9.209 33.273 1.00 98.19 428 VAL A C 1
ATOM 3429 O O . VAL A 1 428 ? -13.870 -9.791 33.826 1.00 98.19 428 VAL A O 1
ATOM 3432 N N . LEU A 1 429 ? -16.076 -9.489 33.550 1.00 97.81 429 LEU A N 1
ATOM 3433 C CA . LEU A 1 429 ? -16.484 -10.498 34.521 1.00 97.81 429 LEU A CA 1
ATOM 3434 C C . LEU A 1 429 ? -16.222 -11.925 34.005 1.00 97.81 429 LEU A C 1
ATOM 3436 O O . LEU A 1 429 ? -16.798 -12.354 33.003 1.00 97.81 429 LEU A O 1
ATOM 3440 N N . ILE A 1 430 ? -15.430 -12.695 34.751 1.00 96.81 430 ILE A N 1
ATOM 3441 C CA . ILE A 1 430 ? -15.196 -14.129 34.557 1.00 96.81 430 ILE A CA 1
ATOM 3442 C C . ILE A 1 430 ? -15.112 -14.836 35.914 1.00 96.81 430 ILE A C 1
ATOM 3444 O O . ILE A 1 430 ? -14.380 -14.417 36.806 1.00 96.81 430 ILE A O 1
ATOM 3448 N N . ASP A 1 431 ? -15.903 -15.892 36.112 1.00 95.31 431 ASP A N 1
ATOM 3449 C CA . ASP A 1 431 ? -15.942 -16.670 37.367 1.00 95.31 431 ASP A CA 1
ATOM 3450 C C . ASP A 1 431 ? -16.071 -15.834 38.654 1.00 95.31 431 ASP A C 1
ATOM 3452 O O . ASP A 1 431 ? -15.511 -16.162 39.699 1.00 95.31 431 ASP A O 1
ATOM 3456 N N . GLY A 1 432 ? -16.824 -14.732 38.584 1.00 94.50 432 GLY A N 1
ATOM 3457 C CA . GLY A 1 432 ? -17.030 -13.822 39.715 1.00 94.50 432 GLY A CA 1
ATOM 3458 C C . GLY A 1 432 ? -15.871 -12.856 39.984 1.00 94.50 432 GLY A C 1
ATOM 3459 O O . GLY A 1 432 ? -15.965 -12.063 40.918 1.00 94.50 432 GLY A O 1
ATOM 3460 N N . ASN A 1 433 ? -14.812 -12.892 39.175 1.00 95.25 433 ASN A N 1
ATOM 3461 C CA . ASN A 1 433 ? -13.684 -11.964 39.213 1.00 95.25 433 ASN A CA 1
ATOM 3462 C C . ASN A 1 433 ? -13.690 -11.054 37.982 1.00 95.25 433 ASN A C 1
ATOM 3464 O O . ASN A 1 433 ? -14.281 -11.385 36.959 1.00 95.25 433 ASN A O 1
ATOM 3468 N N . TYR A 1 434 ? -13.008 -9.917 38.080 1.00 96.50 434 TYR A N 1
ATOM 3469 C CA . TYR A 1 434 ? -12.819 -8.997 36.965 1.00 96.50 434 TYR A CA 1
ATOM 3470 C C . TYR A 1 434 ? -11.404 -9.127 36.407 1.00 96.50 434 TYR A C 1
ATOM 3472 O O . TYR A 1 434 ? -10.441 -9.174 37.176 1.00 96.50 434 TYR A O 1
ATOM 3480 N N . VAL A 1 435 ? -11.292 -9.195 35.083 1.00 97.62 435 VAL A N 1
ATOM 3481 C CA . VAL A 1 435 ? -10.023 -9.306 34.362 1.00 97.62 435 VAL A CA 1
ATOM 3482 C C . VAL A 1 435 ? -10.012 -8.356 33.170 1.00 97.62 435 VAL A C 1
ATOM 3484 O O . VAL A 1 435 ? -11.029 -8.185 32.501 1.00 97.62 435 VAL A O 1
ATOM 3487 N N . ASP A 1 436 ? -8.864 -7.753 32.893 1.00 98.56 436 ASP A N 1
ATOM 3488 C CA . ASP A 1 436 ? -8.658 -6.997 31.661 1.00 98.56 436 ASP A CA 1
ATOM 3489 C C . ASP A 1 436 ? -8.276 -7.973 30.547 1.00 98.56 436 ASP A C 1
ATOM 3491 O O . ASP A 1 436 ? -7.508 -8.908 30.785 1.00 98.56 436 ASP A O 1
ATOM 3495 N N . ILE A 1 437 ? -8.797 -7.780 29.339 1.00 98.75 437 ILE A N 1
ATOM 3496 C CA . ILE A 1 437 ? -8.579 -8.705 28.224 1.00 98.75 437 ILE A CA 1
ATOM 3497 C C . ILE A 1 437 ? -8.110 -7.989 26.963 1.00 98.75 437 ILE A C 1
ATOM 3499 O O . ILE A 1 437 ? -8.526 -6.865 26.697 1.00 98.75 437 ILE A O 1
ATOM 3503 N N . ALA A 1 438 ? -7.288 -8.676 26.173 1.00 98.81 438 ALA A N 1
ATOM 3504 C CA . ALA A 1 438 ? -7.046 -8.382 24.766 1.00 98.81 438 ALA A CA 1
ATOM 3505 C C . ALA A 1 438 ? -7.722 -9.458 23.917 1.00 98.81 438 ALA A C 1
ATOM 3507 O O . ALA A 1 438 ? -7.601 -10.652 24.217 1.00 98.81 438 ALA A O 1
ATOM 3508 N N . VAL A 1 439 ? -8.409 -9.050 22.854 1.00 98.81 439 VAL A N 1
ATOM 3509 C CA . VAL A 1 439 ? -9.060 -9.968 21.919 1.00 98.81 439 VAL A CA 1
ATOM 3510 C C . VAL A 1 439 ? -8.599 -9.664 20.504 1.00 98.81 439 VAL A C 1
ATOM 3512 O O . VAL A 1 439 ? -8.712 -8.534 20.047 1.00 98.81 439 VAL A O 1
ATOM 3515 N N . VAL A 1 440 ? -8.098 -10.682 19.808 1.00 98.69 440 VAL A N 1
ATOM 3516 C CA . VAL A 1 440 ? -7.571 -10.578 18.439 1.00 98.69 440 VAL A CA 1
ATOM 3517 C C . VAL A 1 440 ? -8.283 -11.569 17.524 1.00 98.69 440 VAL A C 1
ATOM 3519 O O . VAL A 1 440 ? -8.579 -12.697 17.927 1.00 98.69 440 VAL A O 1
ATOM 3522 N N . THR A 1 441 ? -8.571 -11.193 16.282 1.00 98.44 441 THR A N 1
ATOM 3523 C CA . THR A 1 441 ? -9.087 -12.138 15.278 1.00 98.44 441 THR A CA 1
ATOM 3524 C C . THR A 1 441 ? -7.959 -12.996 14.714 1.00 98.44 441 THR A C 1
ATOM 3526 O O . THR A 1 441 ? -6.914 -12.476 14.361 1.00 98.44 441 THR A O 1
ATOM 3529 N N . GLU A 1 442 ? -8.152 -14.314 14.595 1.00 97.88 442 GLU A N 1
ATOM 3530 C CA . GLU A 1 442 ? -7.214 -15.250 13.953 1.00 97.88 442 GLU A CA 1
ATOM 3531 C C . GLU A 1 442 ? -7.835 -15.761 12.643 1.00 97.88 442 GLU A C 1
ATOM 3533 O O . GLU A 1 442 ? -8.562 -16.765 12.599 1.00 97.88 442 GLU A O 1
ATOM 3538 N N . ARG A 1 443 ? -7.580 -15.019 11.558 1.00 96.50 443 ARG A N 1
ATOM 3539 C CA . ARG A 1 443 ? -8.348 -15.081 10.309 1.00 96.50 443 ARG A CA 1
ATOM 3540 C C . ARG A 1 443 ? -8.350 -16.457 9.661 1.00 96.50 443 ARG A C 1
ATOM 3542 O O . ARG A 1 443 ? -9.408 -16.944 9.268 1.00 96.50 443 ARG A O 1
ATOM 3549 N N . LEU A 1 444 ? -7.189 -17.105 9.548 1.00 96.44 444 LEU A N 1
ATOM 3550 C CA . LEU A 1 444 ? -7.085 -18.393 8.848 1.00 96.44 444 LEU A CA 1
ATOM 3551 C C . LEU A 1 444 ? -7.666 -19.563 9.649 1.00 96.44 444 LEU A C 1
ATOM 3553 O O . LEU A 1 444 ? -7.989 -20.597 9.065 1.00 96.44 444 LEU A O 1
ATOM 3557 N N . LYS A 1 445 ? -7.848 -19.404 10.966 1.00 96.56 445 LYS A N 1
ATOM 3558 C CA . LYS A 1 445 ? -8.535 -20.396 11.807 1.00 96.56 445 LYS A CA 1
ATOM 3559 C C . LYS A 1 445 ? -10.015 -20.101 12.018 1.00 96.56 445 LYS A C 1
ATOM 3561 O O . LYS A 1 445 ? -10.722 -20.966 12.524 1.00 96.56 445 LYS A O 1
ATOM 3566 N N . ASN A 1 446 ? -10.506 -18.946 11.565 1.00 97.50 446 ASN A N 1
ATOM 3567 C CA . ASN A 1 446 ? -11.885 -18.497 11.770 1.00 97.50 446 ASN A CA 1
ATOM 3568 C C . ASN A 1 446 ? -12.271 -18.378 13.255 1.00 97.50 446 ASN A C 1
ATOM 3570 O O . ASN A 1 446 ? -13.415 -18.637 13.637 1.00 97.50 446 ASN A O 1
ATOM 3574 N N . ASN A 1 447 ? -11.303 -17.984 14.080 1.00 97.50 447 ASN A N 1
ATOM 3575 C CA . ASN A 1 447 ? -11.457 -17.865 15.522 1.00 97.50 447 ASN A CA 1
ATOM 3576 C C . ASN A 1 447 ? -11.163 -16.433 15.974 1.00 97.50 447 ASN A C 1
ATOM 3578 O O . ASN A 1 447 ? -10.530 -15.661 15.256 1.00 97.50 447 ASN A O 1
ATOM 3582 N N . ILE A 1 448 ? -11.574 -16.108 17.193 1.00 98.62 448 ILE A N 1
ATOM 3583 C CA . ILE A 1 448 ? -10.946 -15.056 17.990 1.00 98.62 448 ILE A CA 1
ATOM 3584 C C . ILE A 1 448 ? -10.051 -15.695 19.050 1.00 98.62 448 ILE A C 1
ATOM 3586 O O . ILE A 1 448 ? -10.302 -16.831 19.474 1.00 98.62 448 ILE A O 1
ATOM 3590 N N . ARG A 1 449 ? -9.032 -14.955 19.480 1.00 98.75 449 ARG A N 1
ATOM 3591 C CA . ARG A 1 449 ? -8.156 -15.316 20.591 1.00 98.75 449 ARG A CA 1
ATOM 3592 C C . ARG A 1 449 ? -8.288 -14.320 21.726 1.00 98.75 449 ARG A C 1
ATOM 3594 O O . ARG A 1 449 ? -8.421 -13.132 21.453 1.00 98.75 449 ARG A O 1
ATOM 3601 N N . ILE A 1 450 ? -8.277 -14.800 22.968 1.00 98.81 450 ILE A N 1
ATOM 3602 C CA . ILE A 1 450 ? -8.481 -13.978 24.169 1.00 98.81 450 ILE A CA 1
ATOM 3603 C C . ILE A 1 450 ? -7.315 -14.183 25.130 1.00 98.81 450 ILE A C 1
ATOM 3605 O O . ILE A 1 450 ? -7.026 -15.315 25.523 1.00 98.81 450 ILE A O 1
ATOM 3609 N N . TYR A 1 451 ? -6.701 -13.083 25.555 1.00 98.81 451 TYR A N 1
ATOM 3610 C CA . TYR A 1 451 ? -5.599 -13.070 26.514 1.00 98.81 451 TYR A CA 1
ATOM 3611 C C . TYR A 1 451 ? -5.911 -12.138 27.685 1.00 98.81 451 TYR A C 1
ATOM 3613 O O . TYR A 1 451 ? -6.520 -11.090 27.487 1.00 98.81 451 TYR A O 1
ATOM 3621 N N . SER A 1 452 ? -5.486 -12.494 28.897 1.00 98.50 452 SER A N 1
ATOM 3622 C CA . SER A 1 452 ? -5.541 -11.605 30.059 1.00 98.50 452 SER A CA 1
ATOM 3623 C C . SER A 1 452 ? -4.509 -10.483 29.939 1.00 98.50 452 SER A C 1
ATOM 3625 O O . SER A 1 452 ? -3.436 -10.677 29.371 1.00 98.50 452 SER A O 1
ATOM 3627 N N . LEU A 1 453 ? -4.774 -9.329 30.542 1.00 98.50 453 LEU A N 1
ATOM 3628 C CA . LEU A 1 453 ? -3.842 -8.208 30.603 1.00 98.50 453 LEU A CA 1
ATOM 3629 C C . LEU A 1 453 ? -3.476 -7.866 32.053 1.00 98.50 453 LEU A C 1
ATOM 3631 O O . LEU A 1 453 ? -4.355 -7.873 32.916 1.00 98.50 453 LEU A O 1
ATOM 3635 N N . PRO A 1 454 ? -2.201 -7.515 32.321 1.00 97.19 454 PRO A N 1
ATOM 3636 C CA . PRO A 1 454 ? -1.069 -7.432 31.383 1.00 97.19 454 PRO A CA 1
ATOM 3637 C C . PRO A 1 454 ? -0.255 -8.729 31.207 1.00 97.19 454 PRO A C 1
ATOM 3639 O O . PRO A 1 454 ? 0.837 -8.681 30.629 1.00 97.19 454 PRO A O 1
ATOM 3642 N N . GLU A 1 455 ? -0.688 -9.849 31.786 1.00 96.69 455 GLU A N 1
ATOM 3643 C CA . GLU A 1 455 ? 0.093 -11.096 31.847 1.00 96.69 455 GLU A CA 1
ATOM 3644 C C . GLU A 1 455 ? 0.085 -11.910 30.545 1.00 96.69 455 GLU A C 1
ATOM 3646 O O . GLU A 1 455 ? 0.934 -12.784 30.395 1.00 96.69 455 GLU A O 1
ATOM 3651 N N . MET A 1 456 ? -0.823 -11.619 29.609 1.00 98.12 456 MET A N 1
ATOM 3652 C CA . MET A 1 456 ? -0.983 -12.314 28.324 1.00 98.12 456 MET A CA 1
ATOM 3653 C C . MET A 1 456 ? -1.277 -13.817 28.467 1.00 98.12 456 MET A C 1
ATOM 3655 O O . MET A 1 456 ? -0.853 -14.632 27.648 1.00 98.12 456 MET A O 1
ATOM 3659 N N . ILE A 1 457 ? -2.020 -14.203 29.511 1.00 97.62 457 ILE A N 1
ATOM 3660 C CA . ILE A 1 457 ? -2.430 -15.597 29.737 1.00 97.62 457 ILE A CA 1
ATOM 3661 C C . ILE A 1 457 ? -3.646 -15.902 28.866 1.00 97.62 457 ILE A C 1
ATOM 3663 O O . ILE A 1 457 ? -4.601 -15.135 28.848 1.00 97.62 457 ILE A O 1
ATOM 3667 N N . GLU A 1 458 ? -3.629 -17.025 28.156 1.00 98.06 458 GLU A N 1
ATOM 3668 C CA . GLU A 1 458 ? -4.742 -17.446 27.305 1.00 98.06 458 GLU A CA 1
ATOM 3669 C C . GLU A 1 458 ? -6.018 -17.741 28.118 1.00 98.06 458 GLU A C 1
ATOM 3671 O O . GLU A 1 458 ? -5.979 -18.488 29.096 1.00 98.06 458 GLU A O 1
ATOM 3676 N N . LEU A 1 459 ? -7.154 -17.185 27.681 1.00 98.44 459 LEU A N 1
ATOM 3677 C CA . LEU A 1 459 ? -8.474 -17.329 28.316 1.00 98.44 459 LEU A CA 1
ATOM 3678 C C . LEU A 1 459 ? -9.525 -17.968 27.387 1.00 98.44 459 LEU A C 1
ATOM 3680 O O . LEU A 1 459 ? -10.722 -17.902 27.666 1.00 98.44 459 LEU A O 1
ATOM 3684 N N . ASP A 1 460 ? -9.113 -18.564 26.266 1.00 97.88 460 ASP A N 1
ATOM 3685 C CA . ASP A 1 460 ? -10.010 -19.082 25.220 1.00 97.88 460 ASP A CA 1
ATOM 3686 C C . ASP A 1 460 ? -9.960 -20.614 25.030 1.00 97.88 460 ASP A C 1
ATOM 3688 O O . ASP A 1 460 ? -10.893 -21.193 24.464 1.00 97.88 460 ASP A O 1
ATOM 3692 N N . GLY A 1 461 ? -8.925 -21.289 25.540 1.00 94.44 461 GLY A N 1
ATOM 3693 C CA . GLY A 1 461 ? -8.712 -22.727 25.352 1.00 94.44 461 GLY A CA 1
ATOM 3694 C C . GLY A 1 461 ? -8.254 -23.110 23.938 1.00 94.44 461 GLY A C 1
ATOM 3695 O O . GLY A 1 461 ? -8.659 -24.156 23.430 1.00 94.44 461 GLY A O 1
ATOM 3696 N N . GLY A 1 462 ? -7.444 -22.271 23.292 1.00 93.94 462 GLY A N 1
ATOM 3697 C CA . GLY A 1 462 ? -6.875 -22.457 21.955 1.00 93.94 462 GLY A CA 1
ATOM 3698 C C . GLY A 1 462 ? -7.615 -21.705 20.843 1.00 93.94 462 GLY A C 1
ATOM 3699 O O . GLY A 1 462 ? -7.301 -21.882 19.662 1.00 93.94 462 GLY A O 1
ATOM 3700 N N . GLY A 1 463 ? -8.585 -20.870 21.215 1.00 97.06 463 GLY A N 1
ATOM 3701 C CA . GLY A 1 463 ? -9.379 -20.021 20.331 1.00 97.06 463 GLY A CA 1
ATOM 3702 C C . GLY A 1 463 ? -10.858 -20.390 20.243 1.00 97.06 463 GLY A C 1
ATOM 3703 O O . GLY A 1 463 ? -11.251 -21.555 20.313 1.00 97.06 463 GLY A O 1
ATOM 3704 N N . LEU A 1 464 ? -11.691 -19.367 20.051 1.00 98.31 464 LEU A N 1
ATOM 3705 C CA . LEU A 1 464 ? -13.147 -19.494 19.978 1.00 98.31 464 LEU A CA 1
ATOM 3706 C C . LEU A 1 464 ? -13.628 -19.222 18.555 1.00 98.31 464 LEU A C 1
ATOM 3708 O O . LEU A 1 464 ? -13.404 -18.134 18.022 1.00 98.31 464 LEU A O 1
ATOM 3712 N N . ARG A 1 465 ? -14.299 -20.200 17.938 1.00 97.75 465 ARG A N 1
ATOM 3713 C CA . ARG A 1 465 ? -14.820 -20.064 16.573 1.00 97.75 465 ARG A CA 1
ATOM 3714 C C . ARG A 1 465 ? -15.893 -18.985 16.508 1.00 97.75 465 ARG A C 1
ATOM 3716 O O . ARG A 1 465 ? -16.839 -18.987 17.289 1.00 97.75 465 ARG A O 1
ATOM 3723 N N . VAL A 1 466 ? -15.776 -18.115 15.513 1.00 98.06 466 VAL A N 1
ATOM 3724 C CA . VAL A 1 466 ? -16.793 -17.121 15.168 1.00 98.06 466 VAL A CA 1
ATOM 3725 C C . VAL A 1 466 ? -17.450 -17.480 13.841 1.00 98.06 466 VAL A C 1
ATOM 3727 O O . VAL A 1 466 ? -16.863 -18.156 12.998 1.00 98.06 466 VAL A O 1
ATOM 3730 N N . PHE A 1 467 ? -18.695 -17.040 13.670 1.00 97.00 467 PHE A N 1
ATOM 3731 C CA . PHE A 1 467 ? -19.551 -17.352 12.525 1.00 97.00 467 PHE A CA 1
ATOM 3732 C C . PHE A 1 467 ? -19.674 -18.871 12.320 1.00 97.00 467 PHE A C 1
ATOM 3734 O O . PHE A 1 467 ? -19.416 -19.390 11.238 1.00 97.00 467 PHE A O 1
ATOM 3741 N N . GLU A 1 468 ? -20.057 -19.601 13.375 1.00 92.50 468 GLU A N 1
ATOM 3742 C CA . GLU A 1 468 ? -20.045 -21.076 13.403 1.00 92.50 468 GLU A CA 1
ATOM 3743 C C . GLU A 1 468 ? -20.761 -21.733 12.212 1.00 92.50 468 GLU A C 1
ATOM 3745 O O . GLU A 1 468 ? -20.324 -22.780 11.738 1.00 92.50 468 GLU A O 1
ATOM 3750 N N . ASN A 1 469 ? -21.808 -21.086 11.692 1.00 90.81 469 ASN A N 1
ATOM 3751 C CA . ASN A 1 469 ? -22.615 -21.566 10.567 1.00 90.81 469 ASN A CA 1
ATOM 3752 C C . ASN A 1 469 ? -22.007 -21.277 9.179 1.00 90.81 469 ASN A C 1
ATOM 3754 O O . ASN A 1 469 ? -22.608 -21.628 8.164 1.00 90.81 469 ASN A O 1
ATOM 3758 N N . GLU A 1 470 ? -20.847 -20.624 9.106 1.00 93.12 470 GLU A N 1
ATOM 3759 C CA . GLU A 1 470 ? -20.164 -20.261 7.863 1.00 93.12 470 GLU A CA 1
ATOM 3760 C C . GLU A 1 470 ? -18.902 -21.113 7.669 1.00 93.12 470 GLU A C 1
ATOM 3762 O O . GLU A 1 470 ? -18.184 -21.428 8.619 1.00 93.12 470 GLU A O 1
ATOM 3767 N N . ILE A 1 471 ? -18.620 -21.503 6.420 1.00 89.94 471 ILE A N 1
ATOM 3768 C CA . ILE A 1 471 ? -17.507 -22.412 6.100 1.00 89.94 471 ILE A CA 1
ATOM 3769 C C . ILE A 1 471 ? -16.155 -21.708 6.289 1.00 89.94 471 ILE A C 1
ATOM 3771 O O . ILE A 1 471 ? -15.278 -22.234 6.974 1.00 89.94 471 ILE A O 1
ATOM 3775 N N . ASN A 1 472 ? -15.993 -20.517 5.706 1.00 92.00 472 ASN A N 1
ATOM 3776 C CA . ASN A 1 472 ? -14.749 -19.745 5.749 1.00 92.00 472 ASN A CA 1
ATOM 3777 C C . ASN A 1 472 ? -15.043 -18.236 5.870 1.00 92.00 472 ASN A C 1
ATOM 3779 O O . ASN A 1 472 ? -14.868 -17.506 4.894 1.00 92.00 472 ASN A O 1
ATOM 3783 N N . PRO A 1 473 ? -15.553 -17.779 7.027 1.00 93.31 473 PRO A N 1
ATOM 3784 C CA . PRO A 1 473 ? -15.926 -16.382 7.241 1.00 93.31 473 PRO A CA 1
ATOM 3785 C C . PRO A 1 473 ? -14.731 -15.425 7.161 1.00 93.31 473 PRO A C 1
ATOM 3787 O O . PRO A 1 473 ? -14.912 -14.289 6.753 1.00 93.31 473 PRO A O 1
ATOM 3790 N N . GLN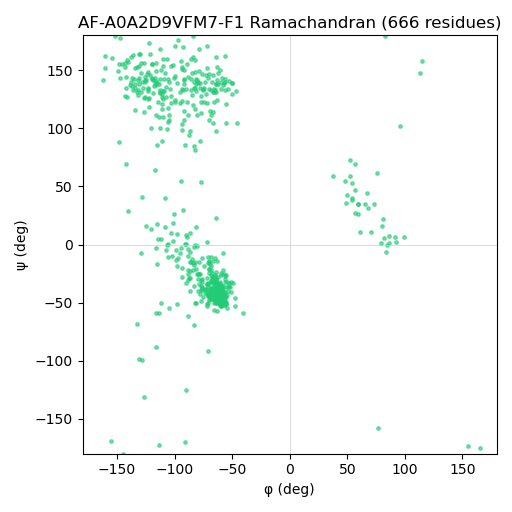 A 1 474 ? -13.514 -15.870 7.496 1.00 96.00 474 GLN A N 1
ATOM 3791 C CA . GLN A 1 474 ? -12.316 -15.029 7.552 1.00 96.00 474 GLN A CA 1
ATOM 3792 C C . GLN A 1 474 ? -12.539 -13.777 8.426 1.00 96.00 474 GLN A C 1
ATOM 3794 O O . GLN A 1 474 ? -12.685 -12.681 7.880 1.00 96.00 474 GLN A O 1
ATOM 3799 N N . PRO A 1 475 ? -12.605 -13.927 9.764 1.00 96.94 475 PRO A N 1
ATOM 3800 C CA . PRO A 1 475 ? -12.820 -12.804 10.669 1.00 96.94 475 PRO A CA 1
ATOM 3801 C C . PRO A 1 475 ? -11.725 -11.746 10.508 1.00 96.94 475 PRO A C 1
ATOM 3803 O O . PRO A 1 475 ? -10.566 -12.090 10.267 1.00 96.94 475 PRO A O 1
ATOM 3806 N N . MET A 1 476 ? -12.122 -10.481 10.622 1.00 93.88 476 MET A N 1
ATOM 3807 C CA . MET A 1 476 ? -11.269 -9.316 10.376 1.00 93.88 476 MET A CA 1
ATOM 3808 C C . MET A 1 476 ? -11.369 -8.304 11.516 1.00 93.88 476 MET A C 1
ATOM 3810 O O . MET A 1 476 ? -10.753 -8.529 12.556 1.00 93.88 476 MET A O 1
ATOM 3814 N N . GLY A 1 477 ? -12.183 -7.259 11.343 1.00 95.56 477 GLY A N 1
ATOM 3815 C CA . GLY A 1 477 ? -12.442 -6.230 12.338 1.00 95.56 477 GLY A CA 1
ATOM 3816 C C . GLY A 1 477 ? -12.952 -6.785 13.652 1.00 95.56 477 GLY A C 1
ATOM 3817 O O . GLY A 1 477 ? -13.771 -7.712 13.655 1.00 95.56 477 GLY A O 1
ATOM 3818 N N . ILE A 1 478 ? -12.518 -6.197 14.762 1.00 98.00 478 ILE A N 1
ATOM 3819 C CA . ILE A 1 478 ? -13.001 -6.547 16.093 1.00 98.00 478 ILE A CA 1
ATOM 3820 C C . ILE A 1 478 ? -13.129 -5.308 16.965 1.00 98.00 478 ILE A C 1
ATOM 3822 O O . ILE A 1 478 ? -12.320 -4.397 16.862 1.00 98.00 478 ILE A O 1
ATOM 3826 N N . ALA A 1 479 ? -14.146 -5.291 17.820 1.00 98.12 479 ALA A N 1
ATOM 3827 C CA . ALA A 1 479 ? -14.259 -4.327 18.903 1.00 98.12 479 ALA A CA 1
ATOM 3828 C C . ALA A 1 479 ? -14.981 -4.941 20.105 1.00 98.12 479 ALA A C 1
ATOM 3830 O O . ALA A 1 479 ? -15.777 -5.882 19.965 1.00 98.12 479 ALA A O 1
ATOM 3831 N N . LEU A 1 480 ? -14.722 -4.397 21.287 1.00 98.38 480 LEU A N 1
ATOM 3832 C CA . LEU A 1 480 ? -15.181 -4.921 22.562 1.00 98.38 480 LEU A CA 1
ATOM 3833 C C . LEU A 1 480 ? -16.109 -3.943 23.275 1.00 98.38 480 LEU A C 1
ATOM 3835 O O . LEU A 1 480 ? -15.950 -2.725 23.245 1.00 98.38 480 LEU A O 1
ATOM 3839 N N . TRP A 1 481 ? -17.113 -4.497 23.946 1.00 97.94 481 TRP A N 1
ATOM 3840 C CA . TRP A 1 481 ? -18.068 -3.730 24.739 1.00 97.94 481 TRP A CA 1
ATOM 3841 C C . TRP A 1 481 ? -18.330 -4.420 26.069 1.00 97.94 481 TRP A C 1
ATOM 3843 O O . TRP A 1 481 ? -18.399 -5.645 26.127 1.00 97.94 481 TRP A O 1
ATOM 3853 N N . ARG A 1 482 ? -18.505 -3.647 27.140 1.00 97.06 482 ARG A N 1
ATOM 3854 C CA . ARG A 1 482 ? -18.908 -4.162 28.449 1.00 97.06 482 ARG A CA 1
ATOM 3855 C C . ARG A 1 482 ? -20.321 -3.695 28.753 1.00 97.06 482 ARG A C 1
ATOM 3857 O O . ARG A 1 482 ? -20.585 -2.497 28.701 1.00 97.06 482 ARG A O 1
ATOM 3864 N N . ASP A 1 483 ? -21.201 -4.633 29.086 1.00 95.50 483 ASP A N 1
ATOM 3865 C CA . ASP A 1 483 ? -22.551 -4.293 29.533 1.00 95.50 483 ASP A CA 1
ATOM 3866 C C . ASP A 1 483 ? -22.575 -3.836 31.003 1.00 95.50 483 ASP A C 1
ATOM 3868 O O . ASP A 1 483 ? -21.614 -4.021 31.756 1.00 95.50 483 ASP A O 1
ATOM 3872 N N . ASP A 1 484 ? -23.701 -3.268 31.437 1.00 93.75 484 ASP A N 1
ATOM 3873 C CA . ASP A 1 484 ? -23.888 -2.772 32.811 1.00 93.75 484 ASP A CA 1
ATOM 3874 C C . ASP A 1 484 ? -23.812 -3.883 33.875 1.00 93.75 484 ASP A C 1
ATOM 3876 O O . ASP A 1 484 ? -23.676 -3.608 35.068 1.00 93.75 484 ASP A O 1
ATOM 3880 N N . THR A 1 485 ? -23.892 -5.150 33.458 1.00 94.50 485 THR A N 1
ATOM 3881 C CA . THR A 1 485 ? -23.738 -6.317 34.335 1.00 94.50 485 THR A CA 1
ATOM 3882 C C . THR A 1 485 ? -22.292 -6.819 34.418 1.00 94.50 485 THR A C 1
ATOM 3884 O O . THR A 1 485 ? -22.023 -7.783 35.135 1.00 94.50 485 THR A O 1
ATOM 3887 N N . GLY A 1 486 ? -21.359 -6.158 33.727 1.00 95.75 486 GLY A N 1
ATOM 3888 C CA . GLY A 1 486 ? -19.929 -6.456 33.739 1.00 95.75 486 GLY A CA 1
ATOM 3889 C C . GLY A 1 486 ? -19.495 -7.528 32.739 1.00 95.75 486 GLY A C 1
ATOM 3890 O O . GLY A 1 486 ? -18.311 -7.861 32.694 1.00 95.75 486 GLY A O 1
ATOM 3891 N N . TYR A 1 487 ? -20.401 -8.078 31.926 1.00 97.88 487 TYR A N 1
ATOM 3892 C CA . TYR A 1 487 ? -20.004 -9.052 30.912 1.00 97.88 487 TYR A CA 1
ATOM 3893 C C . TYR A 1 487 ? -19.412 -8.352 29.694 1.00 97.88 487 TYR A C 1
ATOM 3895 O O . TYR A 1 487 ? -19.926 -7.337 29.222 1.00 97.88 487 TYR A O 1
ATOM 3903 N N . GLY A 1 488 ? -18.350 -8.948 29.159 1.00 98.31 488 GLY A N 1
ATOM 3904 C CA . GLY A 1 488 ? -17.757 -8.541 27.895 1.00 98.31 488 GLY A CA 1
ATOM 3905 C C . GLY A 1 488 ? -18.560 -9.064 26.708 1.00 98.31 488 GLY A C 1
ATOM 3906 O O . GLY A 1 488 ? -19.160 -10.141 26.750 1.00 98.31 488 GLY A O 1
ATOM 3907 N N . HIS A 1 489 ? -18.542 -8.302 25.628 1.00 98.62 489 HIS A N 1
ATOM 3908 C CA . HIS A 1 489 ? -19.138 -8.621 24.343 1.00 98.62 489 HIS A CA 1
ATOM 3909 C C . HIS A 1 489 ? -18.108 -8.376 23.252 1.00 98.62 489 HIS A C 1
ATOM 3911 O O . HIS A 1 489 ? -17.341 -7.420 23.323 1.00 98.62 489 HIS A O 1
ATOM 3917 N N . VAL A 1 490 ? -18.124 -9.233 22.238 1.00 98.62 490 VAL A N 1
ATOM 3918 C CA . VAL A 1 490 ? -17.244 -9.156 21.074 1.00 98.62 490 VAL A CA 1
ATOM 3919 C C . VAL A 1 490 ? -18.090 -8.869 19.848 1.00 98.62 490 VAL A C 1
ATOM 3921 O O . VAL A 1 490 ? -19.006 -9.636 19.536 1.00 98.62 490 VAL A O 1
ATOM 3924 N N . ILE A 1 491 ? -17.775 -7.782 19.156 1.00 98.69 491 ILE A N 1
ATOM 3925 C CA . ILE A 1 491 ? -18.322 -7.434 17.851 1.00 98.69 491 ILE A CA 1
ATOM 3926 C C . ILE A 1 491 ? -17.236 -7.776 16.842 1.00 98.69 491 ILE A C 1
ATOM 3928 O O . ILE A 1 491 ? -16.123 -7.277 16.953 1.00 98.69 491 ILE A O 1
ATOM 3932 N N . VAL A 1 492 ? -17.540 -8.640 15.878 1.00 98.31 492 VAL A N 1
ATOM 3933 C CA . VAL A 1 492 ? -16.555 -9.114 14.899 1.00 98.31 492 VAL A CA 1
ATOM 3934 C C . VAL A 1 492 ? -17.108 -9.020 13.483 1.00 98.31 492 VAL A C 1
ATOM 3936 O O . VAL A 1 492 ? -18.247 -9.423 13.221 1.00 98.31 492 VAL A O 1
ATOM 3939 N N . GLY A 1 493 ? -16.291 -8.477 12.583 1.00 97.12 493 GLY A N 1
ATOM 3940 C CA . GLY A 1 493 ? -16.510 -8.434 11.142 1.00 97.12 493 GLY A CA 1
ATOM 3941 C C . GLY A 1 493 ? -15.792 -9.559 10.405 1.00 97.12 493 GLY A C 1
ATOM 3942 O O . GLY A 1 493 ? -15.073 -10.370 10.990 1.00 97.12 493 GLY A O 1
ATOM 3943 N N . LYS A 1 494 ? -16.015 -9.633 9.096 1.00 94.56 494 LYS A N 1
ATOM 3944 C CA . LYS A 1 494 ? -15.493 -10.689 8.219 1.00 94.56 494 LYS A CA 1
ATOM 3945 C C . LYS A 1 494 ? -15.062 -10.130 6.871 1.00 94.56 494 LYS A C 1
ATOM 3947 O O . LYS A 1 494 ? -15.567 -9.095 6.457 1.00 94.56 494 LYS A O 1
ATOM 3952 N N . LYS A 1 495 ? -14.195 -10.850 6.151 1.00 92.62 495 LYS A N 1
ATOM 3953 C CA . LYS A 1 495 ? -13.694 -10.405 4.836 1.00 92.62 495 LYS A CA 1
ATOM 3954 C C . LYS A 1 495 ? -14.796 -10.191 3.809 1.00 92.62 495 LYS A C 1
ATOM 3956 O O . LYS A 1 495 ? -14.725 -9.279 3.003 1.00 92.62 495 LYS A O 1
ATOM 3961 N N . ASN A 1 496 ? -15.787 -11.078 3.804 1.00 89.31 496 ASN A N 1
ATOM 3962 C CA . ASN A 1 496 ? -16.896 -11.020 2.865 1.00 89.31 496 ASN A CA 1
ATOM 3963 C C . ASN A 1 496 ? -18.199 -11.235 3.625 1.00 89.31 496 ASN A C 1
ATOM 3965 O O . ASN A 1 496 ? -18.441 -12.310 4.179 1.00 89.31 496 ASN A O 1
ATOM 3969 N N . GLY A 1 497 ? -19.055 -10.221 3.634 1.00 87.19 497 GLY A N 1
ATOM 3970 C CA . GLY A 1 497 ? -20.362 -10.278 4.269 1.00 87.19 497 GLY A CA 1
ATOM 3971 C C . GLY A 1 497 ? -21.474 -9.777 3.361 1.00 87.19 497 GLY A C 1
ATOM 3972 O O . GLY A 1 497 ? -21.251 -9.124 2.345 1.00 87.19 497 GLY A O 1
ATOM 3973 N N . VAL A 1 498 ? -22.706 -10.101 3.743 1.00 91.38 498 VAL A N 1
ATOM 3974 C CA . VAL A 1 498 ? -23.909 -9.550 3.116 1.00 91.38 498 VAL A CA 1
ATOM 3975 C C . VAL A 1 498 ? -24.456 -8.433 3.993 1.00 91.38 498 VAL A C 1
ATOM 3977 O O . VAL A 1 498 ? -24.412 -8.528 5.222 1.00 91.38 498 VAL A O 1
ATOM 3980 N N . SER A 1 499 ? -24.987 -7.390 3.360 1.00 95.19 499 SER A N 1
ATOM 3981 C CA . SER A 1 499 ? -25.587 -6.253 4.061 1.00 95.19 499 SER A CA 1
ATOM 3982 C C . SER A 1 499 ? -26.655 -6.712 5.063 1.00 95.19 499 SER A C 1
ATOM 3984 O O . SER A 1 499 ? -27.474 -7.586 4.767 1.00 95.19 499 SER A O 1
ATOM 3986 N N . GLY A 1 500 ? -26.596 -6.166 6.278 1.00 94.56 500 GLY A N 1
ATOM 3987 C CA . GLY A 1 500 ? -27.445 -6.520 7.416 1.00 94.56 500 GLY A CA 1
ATOM 3988 C C . GLY A 1 500 ? -26.979 -7.741 8.219 1.00 94.56 500 GLY A C 1
ATOM 3989 O O . GLY A 1 500 ? -27.574 -8.043 9.250 1.00 94.56 500 GLY A O 1
ATOM 3990 N N . LYS A 1 501 ? -25.940 -8.463 7.776 1.00 95.06 501 LYS A N 1
ATOM 3991 C CA . LYS A 1 501 ? -25.359 -9.625 8.483 1.00 95.06 501 LYS A CA 1
ATOM 3992 C C . LYS A 1 501 ? -23.831 -9.653 8.391 1.00 95.06 501 LYS A C 1
ATOM 3994 O O . LYS A 1 501 ? -23.224 -10.728 8.346 1.00 95.06 501 LYS A O 1
ATOM 3999 N N . TYR A 1 502 ? -23.222 -8.480 8.265 1.00 96.25 502 TYR A N 1
ATOM 4000 C CA . TYR A 1 502 ? -21.782 -8.355 8.098 1.00 96.25 502 TYR A CA 1
ATOM 4001 C C . TYR A 1 502 ? -21.052 -8.552 9.431 1.00 96.25 502 TYR A C 1
ATOM 4003 O O . TYR A 1 502 ? -20.033 -9.233 9.484 1.00 96.25 502 TYR A O 1
ATOM 4011 N N . LEU A 1 503 ? -21.623 -8.023 10.514 1.00 97.81 503 LEU A N 1
ATOM 4012 C CA . LEU A 1 503 ? -21.086 -8.092 11.867 1.00 97.81 503 LEU A CA 1
ATOM 4013 C C . LEU A 1 503 ? -21.870 -9.102 12.703 1.00 97.81 503 LEU A C 1
ATOM 4015 O O . LEU A 1 503 ? -23.103 -9.130 12.651 1.00 97.81 503 LEU A O 1
ATOM 4019 N N . ASN A 1 504 ? -21.165 -9.878 13.525 1.00 98.19 504 ASN A N 1
ATOM 4020 C CA . ASN A 1 504 ? -21.771 -10.692 14.576 1.00 98.19 504 ASN A CA 1
ATOM 4021 C C . ASN A 1 504 ? -21.380 -10.161 15.956 1.00 98.19 504 ASN A C 1
ATOM 4023 O O . ASN A 1 504 ? -20.236 -9.771 16.171 1.00 98.19 504 ASN A O 1
ATOM 4027 N N . GLN A 1 505 ? -22.324 -10.211 16.896 1.00 98.62 505 GLN A N 1
ATOM 4028 C CA . GLN A 1 505 ? -22.087 -9.894 18.302 1.00 98.62 505 GLN A CA 1
ATOM 4029 C C . GLN A 1 505 ? -22.231 -11.146 19.169 1.00 98.62 505 GLN A C 1
ATOM 4031 O O . GLN A 1 505 ? -23.219 -11.884 19.059 1.00 98.62 505 GLN A O 1
ATOM 4036 N N . TYR A 1 506 ? -21.263 -11.356 20.055 1.00 98.75 506 TYR A N 1
ATOM 4037 C CA . TYR A 1 506 ? -21.219 -12.469 20.998 1.00 98.75 506 TYR A CA 1
ATOM 4038 C C . TYR A 1 506 ? -21.050 -11.949 22.420 1.00 98.75 506 TYR A C 1
ATOM 4040 O O . TYR A 1 506 ? -20.240 -11.060 22.652 1.00 98.75 506 TYR A O 1
ATOM 4048 N N . LYS A 1 507 ? -21.751 -12.554 23.379 1.00 98.62 507 LYS A N 1
ATOM 4049 C CA . LYS A 1 507 ? -21.476 -12.392 24.807 1.00 98.62 507 LYS A CA 1
ATOM 4050 C C . LYS A 1 507 ? -20.360 -13.346 25.228 1.00 98.62 507 LYS A C 1
ATOM 4052 O O . LYS A 1 507 ? -20.407 -14.529 24.879 1.00 98.62 507 LYS A O 1
ATOM 4057 N N . LEU A 1 508 ? -19.403 -12.846 26.004 1.00 98.62 508 LEU A N 1
ATOM 4058 C CA . LEU A 1 508 ? -18.406 -13.652 26.698 1.00 98.62 508 LEU A CA 1
ATOM 4059 C C . LEU A 1 508 ? -19.036 -14.216 27.974 1.00 98.62 508 LEU A C 1
ATOM 4061 O O . LEU A 1 508 ? -19.362 -13.481 28.904 1.00 98.62 508 LEU A O 1
ATOM 4065 N N . GLU A 1 509 ? -19.243 -15.528 28.013 1.00 97.75 509 GLU A N 1
ATOM 4066 C CA . GLU A 1 509 ? -19.694 -16.235 29.213 1.00 97.75 509 GLU A CA 1
ATOM 4067 C C . GLU A 1 509 ? -18.548 -17.072 29.776 1.00 97.75 509 GLU A C 1
ATOM 4069 O O . GLU A 1 509 ? -17.739 -17.610 29.023 1.00 97.75 509 GLU A O 1
ATOM 4074 N N . SER A 1 510 ? -18.500 -17.239 31.095 1.00 96.19 510 SER A N 1
ATOM 4075 C CA . SER A 1 510 ? -17.524 -18.144 31.695 1.00 96.19 510 SER A CA 1
ATOM 4076 C C . SER A 1 510 ? -17.882 -19.617 31.456 1.00 96.19 510 SER A C 1
ATOM 4078 O O . SER A 1 510 ? -19.062 -19.993 31.453 1.00 96.19 510 SER A O 1
ATOM 4080 N N . LYS A 1 511 ? -16.859 -20.463 31.297 1.00 96.31 511 LYS A N 1
ATOM 4081 C CA . LYS A 1 511 ? -16.976 -21.927 31.354 1.00 96.31 511 LYS A CA 1
ATOM 4082 C C . LYS A 1 511 ? -16.896 -22.491 32.781 1.00 96.31 511 LYS A C 1
ATOM 4084 O O . LYS A 1 511 ? -17.264 -23.648 32.970 1.00 96.31 511 LYS A O 1
ATOM 4089 N N . GLY A 1 512 ? -16.484 -21.698 33.774 1.00 95.56 512 GLY A N 1
ATOM 4090 C CA . GLY A 1 512 ? -16.299 -22.149 35.162 1.00 95.56 512 GLY A CA 1
ATOM 4091 C C . GLY A 1 512 ? -14.887 -22.645 35.493 1.00 95.56 512 GLY A C 1
ATOM 4092 O O . GLY A 1 512 ? -14.676 -23.193 36.574 1.00 95.56 512 GLY A O 1
ATOM 4093 N N . ASP A 1 513 ? -13.944 -22.511 34.560 1.00 95.19 513 ASP A N 1
ATOM 4094 C CA . ASP A 1 513 ? -12.558 -22.984 34.653 1.00 95.19 513 ASP A CA 1
ATOM 4095 C C . ASP A 1 513 ? -11.522 -21.867 34.422 1.00 95.19 513 ASP A C 1
ATOM 4097 O O . ASP A 1 513 ? -10.350 -22.146 34.169 1.00 95.19 513 ASP A O 1
ATOM 4101 N N . GLY A 1 514 ? -11.944 -20.604 34.499 1.00 94.88 514 GLY A N 1
ATOM 4102 C CA . GLY A 1 514 ? -11.130 -19.441 34.170 1.00 94.88 514 GLY A CA 1
ATOM 4103 C C . GLY A 1 514 ? -11.061 -19.114 32.677 1.00 94.88 514 GLY A C 1
ATOM 4104 O O . GLY A 1 514 ? -10.328 -18.199 32.314 1.00 94.88 514 GLY A O 1
ATOM 4105 N N . THR A 1 515 ? -11.807 -19.811 31.808 1.00 97.94 515 THR A N 1
ATOM 4106 C CA . THR A 1 515 ? -11.867 -19.514 30.365 1.00 97.94 515 THR A CA 1
ATOM 4107 C C . THR A 1 515 ? -13.254 -19.072 29.895 1.00 97.94 515 THR A C 1
ATOM 4109 O O . THR A 1 515 ? -14.289 -19.390 30.491 1.00 97.94 515 THR A O 1
ATOM 4112 N N . PHE A 1 516 ? -13.285 -18.338 28.784 1.00 98.50 516 PHE A N 1
ATOM 4113 C CA . PHE A 1 516 ? -14.510 -17.871 28.147 1.00 98.50 516 PHE A CA 1
ATOM 4114 C C . PHE A 1 516 ? -15.064 -18.874 27.126 1.00 98.50 516 PHE A C 1
ATOM 4116 O O . PHE A 1 516 ? -14.351 -19.674 26.515 1.00 98.50 516 PHE A O 1
ATOM 4123 N N . LYS A 1 517 ? -16.372 -18.781 26.891 1.00 98.00 517 LYS A N 1
ATOM 4124 C CA . LYS A 1 517 ? -17.093 -19.307 25.726 1.00 98.00 517 LYS A CA 1
ATOM 4125 C C . LYS A 1 517 ? -17.913 -18.186 25.089 1.00 98.00 517 LYS A C 1
ATOM 4127 O O . LYS A 1 517 ? -18.299 -17.227 25.759 1.00 98.00 517 LYS A O 1
ATOM 4132 N N . LEU A 1 518 ? -18.219 -18.340 23.804 1.00 98.44 518 LEU A N 1
ATOM 4133 C CA . LEU A 1 518 ? -19.069 -17.403 23.077 1.00 98.44 518 LEU A CA 1
ATOM 4134 C C . LEU A 1 518 ? -20.533 -17.814 23.158 1.00 98.44 518 LEU A C 1
ATOM 4136 O O . LEU A 1 518 ? -20.888 -18.963 22.897 1.00 98.44 518 LEU A O 1
ATOM 4140 N N . LYS A 1 519 ? -21.394 -16.842 23.444 1.00 98.31 519 LYS A N 1
ATOM 4141 C CA . LYS A 1 519 ? -22.831 -16.940 23.210 1.00 98.31 519 LYS A CA 1
ATOM 4142 C C . LYS A 1 519 ? -23.219 -15.946 22.127 1.00 98.31 519 LYS A C 1
ATOM 4144 O O . LYS A 1 519 ? -23.191 -14.741 22.354 1.00 98.31 519 LYS A O 1
ATOM 4149 N N . PHE A 1 520 ? -23.580 -16.451 20.952 1.00 98.44 520 PHE A N 1
ATOM 4150 C CA . PHE A 1 520 ? -24.082 -15.619 19.860 1.00 98.44 520 PHE A CA 1
ATOM 4151 C C . PHE A 1 520 ? -25.350 -14.868 20.282 1.00 98.44 520 PHE A C 1
ATOM 4153 O O . PHE A 1 520 ? -26.259 -15.468 20.860 1.00 98.44 520 PHE A O 1
ATOM 4160 N N . LEU A 1 521 ? -25.407 -13.569 19.982 1.00 98.25 521 LEU A N 1
ATOM 4161 C CA . LEU A 1 521 ? -26.562 -12.724 20.284 1.00 98.25 521 LEU A CA 1
ATOM 4162 C C . LEU A 1 521 ? -27.293 -12.273 19.020 1.00 98.25 521 LEU A C 1
ATOM 4164 O O . LEU A 1 521 ? -28.512 -12.411 18.938 1.00 98.25 521 LEU A O 1
ATOM 4168 N N . ARG A 1 522 ? -26.565 -11.730 18.035 1.00 97.75 522 ARG A N 1
ATOM 4169 C CA . ARG A 1 522 ? -27.161 -11.180 16.808 1.00 97.75 522 ARG A CA 1
ATOM 4170 C C . ARG A 1 522 ? -26.172 -11.054 15.653 1.00 97.75 522 ARG A C 1
ATOM 4172 O O . ARG A 1 522 ? -24.960 -11.004 15.861 1.00 97.75 522 ARG A O 1
ATOM 4179 N N . SER A 1 523 ? -26.732 -10.913 14.452 1.00 97.25 523 SER A N 1
ATOM 4180 C CA . SER A 1 523 ? -26.048 -10.427 13.250 1.00 97.25 523 SER A CA 1
ATOM 4181 C C . SER A 1 523 ? -26.670 -9.102 12.816 1.00 97.25 523 SER A C 1
ATOM 4183 O O . SER A 1 523 ? -27.894 -8.963 12.864 1.00 97.25 523 SER A O 1
ATOM 4185 N N . PHE A 1 524 ? -25.843 -8.146 12.405 1.00 97.56 524 PHE A N 1
ATOM 4186 C CA . PHE A 1 524 ? -26.263 -6.811 11.973 1.00 97.56 524 PHE A CA 1
ATOM 4187 C C . PHE A 1 524 ? -25.209 -6.200 11.029 1.00 97.56 524 PHE A C 1
ATOM 4189 O O . PHE A 1 524 ? -24.297 -6.890 10.569 1.00 97.56 524 PHE A O 1
ATOM 4196 N N . GLY A 1 525 ? -25.337 -4.907 10.729 1.00 96.38 525 GLY A N 1
ATOM 4197 C CA . GLY A 1 525 ? -24.346 -4.140 9.974 1.00 96.38 525 GLY A CA 1
ATOM 4198 C C . GLY A 1 525 ? -24.684 -4.053 8.489 1.00 96.38 525 GLY A C 1
ATOM 4199 O O . GLY A 1 525 ? -24.492 -5.011 7.736 1.00 96.38 525 GLY A O 1
ATOM 4200 N N . SER A 1 526 ? -25.225 -2.907 8.074 1.00 96.69 526 SER A N 1
ATOM 4201 C CA . SER A 1 526 ? -25.401 -2.558 6.665 1.00 96.69 526 SER A CA 1
ATOM 4202 C C . SER A 1 526 ? -24.049 -2.440 5.965 1.00 96.69 526 SER A C 1
ATOM 4204 O O . SER A 1 526 ? -23.090 -1.926 6.524 1.00 96.69 526 SER A O 1
ATOM 4206 N N . PHE A 1 527 ? -23.989 -2.899 4.722 1.00 95.25 527 PHE A N 1
ATOM 4207 C CA . PHE A 1 527 ? -22.782 -2.871 3.906 1.00 95.25 527 PHE A CA 1
ATOM 4208 C C . PHE A 1 527 ? -23.111 -2.365 2.503 1.00 95.25 527 PHE A C 1
ATOM 4210 O O . PHE A 1 527 ? -24.110 -2.786 1.908 1.00 95.25 527 PHE A O 1
ATOM 4217 N N . SER A 1 528 ? -22.277 -1.463 1.989 1.00 91.81 528 SER A N 1
ATOM 4218 C CA . SER A 1 528 ? -22.441 -0.812 0.688 1.00 91.81 528 SER A CA 1
ATOM 4219 C C . SER A 1 528 ? -22.265 -1.759 -0.501 1.00 91.81 528 SER A C 1
ATOM 4221 O O . SER A 1 528 ? -22.832 -1.513 -1.565 1.00 91.81 528 SER A O 1
ATOM 4223 N N . GLY A 1 529 ? -21.505 -2.846 -0.329 1.00 89.62 529 GLY A N 1
ATOM 4224 C CA . GLY A 1 529 ? -21.141 -3.753 -1.418 1.00 89.62 529 GLY A CA 1
ATOM 4225 C C . GLY A 1 529 ? -19.896 -3.332 -2.204 1.00 89.62 529 GLY A C 1
ATOM 4226 O O . GLY A 1 529 ? -19.633 -3.946 -3.235 1.00 89.62 529 GLY A O 1
ATOM 4227 N N . ILE A 1 530 ? -19.168 -2.294 -1.767 1.00 84.62 530 ILE A N 1
ATOM 4228 C CA . ILE A 1 530 ? -18.035 -1.729 -2.518 1.00 84.62 530 ILE A CA 1
ATOM 4229 C C . ILE A 1 530 ? -16.715 -2.435 -2.176 1.00 84.62 530 ILE A C 1
ATOM 4231 O O . ILE A 1 530 ? -16.105 -3.017 -3.073 1.00 84.62 530 ILE A O 1
ATOM 4235 N N . LYS A 1 531 ? -16.278 -2.389 -0.909 1.00 86.69 531 LYS A N 1
ATOM 4236 C CA . LYS A 1 531 ? -15.019 -3.005 -0.451 1.00 86.69 531 LYS A CA 1
ATOM 4237 C C . LYS A 1 531 ? -15.257 -3.906 0.764 1.00 86.69 531 LYS A C 1
ATOM 4239 O O . LYS A 1 531 ? -15.727 -5.025 0.565 1.00 86.69 531 LYS A O 1
ATOM 4244 N N . GLU A 1 532 ? -15.004 -3.450 1.985 1.00 89.75 532 GLU A N 1
ATOM 4245 C CA . GLU A 1 532 ? -15.232 -4.241 3.199 1.00 89.75 532 GLU A CA 1
ATOM 4246 C C . GLU A 1 532 ? -15.541 -3.377 4.435 1.00 89.75 532 GLU A C 1
ATOM 4248 O O . GLU A 1 532 ? -15.675 -2.157 4.344 1.00 89.75 532 GLU A O 1
ATOM 4253 N N . ILE A 1 533 ? -15.775 -4.048 5.569 1.00 91.81 533 ILE A N 1
ATOM 4254 C CA . ILE A 1 533 ? -15.880 -3.437 6.899 1.00 91.81 533 ILE A CA 1
ATOM 4255 C C . ILE A 1 533 ? -14.788 -4.069 7.759 1.00 91.81 533 ILE A C 1
ATOM 4257 O O . ILE A 1 533 ? -14.951 -5.199 8.240 1.00 91.81 533 ILE A O 1
ATOM 4261 N N . GLU A 1 534 ? -13.686 -3.346 7.927 1.00 87.56 534 GLU A N 1
ATOM 4262 C CA . GLU A 1 534 ? -12.554 -3.748 8.762 1.00 87.56 534 GLU A CA 1
ATOM 4263 C C . GLU A 1 534 ? -12.523 -2.960 10.074 1.00 87.56 534 GLU A C 1
ATOM 4265 O O . GLU A 1 534 ? -12.596 -3.544 11.152 1.00 87.56 534 GLU A O 1
ATOM 4270 N N . ALA A 1 535 ? -12.521 -1.632 10.010 1.00 92.69 535 ALA A N 1
ATOM 4271 C CA . ALA A 1 535 ? -12.396 -0.805 11.201 1.00 92.69 535 ALA A CA 1
ATOM 4272 C C . ALA A 1 535 ? -13.701 -0.725 12.012 1.00 92.69 535 ALA A C 1
ATOM 4274 O O . ALA A 1 535 ? -14.741 -0.285 11.511 1.00 92.69 535 ALA A O 1
ATOM 4275 N N . ILE A 1 536 ? -13.642 -1.109 13.291 1.00 97.06 536 ILE A N 1
ATOM 4276 C CA . ILE A 1 536 ? -14.764 -1.077 14.237 1.00 97.06 536 ILE A CA 1
ATOM 4277 C C . ILE A 1 536 ? -14.276 -0.433 15.538 1.00 97.06 536 ILE A C 1
ATOM 4279 O O . ILE A 1 536 ? -13.260 -0.842 16.077 1.00 97.06 536 ILE A O 1
ATOM 4283 N N . ALA A 1 537 ? -15.021 0.532 16.077 1.00 96.88 537 ALA A N 1
ATOM 4284 C CA . ALA A 1 537 ? -14.763 1.114 17.393 1.00 96.88 537 ALA A CA 1
ATOM 4285 C C . ALA A 1 537 ? -16.051 1.238 18.201 1.00 96.88 537 ALA A C 1
ATOM 4287 O O . ALA A 1 537 ? -17.145 1.414 17.654 1.00 96.88 537 ALA A O 1
ATOM 4288 N N . ILE A 1 538 ? -15.927 1.191 19.527 1.00 96.62 538 ILE A N 1
ATOM 4289 C CA . ILE A 1 538 ? -17.071 1.285 20.432 1.00 96.62 538 ILE A CA 1
ATOM 4290 C C . ILE A 1 538 ? -16.889 2.444 21.407 1.00 96.62 538 ILE A C 1
ATOM 4292 O O . ILE A 1 538 ? -15.920 2.540 22.152 1.00 96.62 538 ILE A O 1
ATOM 4296 N N . ASP A 1 539 ? -17.880 3.331 21.439 1.00 94.88 539 ASP A N 1
ATOM 4297 C CA . ASP A 1 539 ? -18.021 4.347 22.475 1.00 94.88 539 ASP A CA 1
ATOM 4298 C C . ASP A 1 539 ? -18.592 3.687 23.730 1.00 94.88 539 ASP A C 1
ATOM 4300 O O . ASP A 1 539 ? -19.811 3.636 23.918 1.00 94.88 539 ASP A O 1
ATOM 4304 N N . LEU A 1 540 ? -17.697 3.185 24.583 1.00 91.62 540 LEU A N 1
ATOM 4305 C CA . LEU A 1 540 ? -18.041 2.501 25.834 1.00 91.62 540 LEU A CA 1
ATOM 4306 C C . LEU A 1 540 ? -18.892 3.360 26.780 1.00 91.62 540 LEU A C 1
ATOM 4308 O O . LEU A 1 540 ? -19.634 2.825 27.593 1.00 91.62 540 LEU A O 1
ATOM 4312 N N . LYS A 1 541 ? -18.810 4.695 26.690 1.00 88.62 541 LYS A N 1
ATOM 4313 C CA . LYS A 1 541 ? -19.562 5.595 27.574 1.00 88.62 541 LYS A CA 1
ATOM 4314 C C . LYS A 1 541 ? -21.023 5.739 27.155 1.00 88.62 541 LYS A C 1
ATOM 4316 O O . LYS A 1 541 ? -21.880 5.959 28.005 1.00 88.62 541 LYS A O 1
ATOM 4321 N N . ASN A 1 542 ? -21.297 5.689 25.852 1.00 92.06 542 ASN A N 1
ATOM 4322 C CA . ASN A 1 542 ? -22.640 5.900 25.306 1.00 92.06 542 ASN A CA 1
ATOM 4323 C C . ASN A 1 542 ? -23.229 4.648 24.638 1.00 92.06 542 ASN A C 1
ATOM 4325 O O . ASN A 1 542 ? -24.317 4.730 24.072 1.00 92.06 542 ASN A O 1
ATOM 4329 N N . ASN A 1 543 ? -22.529 3.511 24.702 1.00 95.62 543 ASN A N 1
ATOM 4330 C CA . ASN A 1 543 ? -22.944 2.216 24.162 1.00 95.62 543 ASN A CA 1
ATOM 4331 C C . ASN A 1 543 ? -23.267 2.268 22.659 1.00 95.62 543 ASN A C 1
ATOM 4333 O O . ASN A 1 543 ? -24.299 1.758 22.213 1.00 95.62 543 ASN A O 1
ATOM 4337 N N . TYR A 1 544 ? -22.382 2.889 21.870 1.00 97.44 544 TYR A N 1
ATOM 4338 C CA . TYR A 1 544 ? -22.509 2.964 20.411 1.00 97.44 544 TYR A CA 1
ATOM 4339 C C . TYR A 1 544 ? -21.354 2.277 19.699 1.00 97.44 544 TYR A C 1
ATOM 4341 O O . TYR A 1 544 ? -20.197 2.490 20.044 1.00 97.44 544 TYR A O 1
ATOM 4349 N N . ILE A 1 545 ? -21.692 1.520 18.662 1.00 98.12 545 ILE A N 1
ATOM 4350 C CA . ILE A 1 545 ? -20.752 0.926 17.717 1.00 98.12 545 ILE A CA 1
ATOM 4351 C C . ILE A 1 545 ? -20.614 1.881 16.538 1.00 98.12 545 ILE A C 1
ATOM 4353 O O . ILE A 1 545 ? -21.623 2.340 15.995 1.00 98.12 545 ILE A O 1
ATOM 4357 N N . TYR A 1 546 ? -19.380 2.132 16.128 1.00 97.56 546 TYR A N 1
ATOM 4358 C CA . TYR A 1 546 ? -19.033 2.762 14.865 1.00 97.56 546 TYR A CA 1
ATOM 4359 C C . TYR A 1 546 ? -18.226 1.775 14.038 1.00 97.56 546 TYR A C 1
ATOM 4361 O O . TYR A 1 546 ? -17.366 1.085 14.577 1.00 97.56 546 TYR A O 1
ATOM 4369 N N . TYR A 1 547 ? -18.482 1.709 12.741 1.00 96.00 547 TYR A N 1
ATOM 4370 C CA . TYR A 1 547 ? -17.591 1.003 11.832 1.00 96.00 547 TYR A CA 1
ATOM 4371 C C . TYR A 1 547 ? -17.489 1.725 10.502 1.00 96.00 547 TYR A C 1
ATOM 4373 O O . TYR A 1 547 ? -18.417 2.434 10.091 1.00 96.00 547 TYR A O 1
ATOM 4381 N N . SER A 1 548 ? -16.352 1.533 9.853 1.00 93.25 548 SER A N 1
ATOM 4382 C CA . SER A 1 548 ? -16.097 2.040 8.517 1.00 93.25 548 SER A CA 1
ATOM 4383 C C . SER A 1 548 ? -16.662 1.072 7.478 1.00 93.25 548 SER A C 1
ATOM 4385 O O . SER A 1 548 ? -16.310 -0.102 7.465 1.00 93.25 548 SER A O 1
ATOM 4387 N N . ASP A 1 549 ? -17.593 1.541 6.648 1.00 92.00 549 ASP A N 1
ATOM 4388 C CA . ASP A 1 549 ? -17.993 0.881 5.403 1.00 92.00 549 ASP A CA 1
ATOM 4389 C C . ASP A 1 549 ? -17.138 1.514 4.304 1.00 92.00 549 ASP A C 1
ATOM 4391 O O . ASP A 1 549 ? -17.378 2.657 3.888 1.00 92.00 549 ASP A O 1
ATOM 4395 N N . GLU A 1 550 ? -16.063 0.827 3.926 1.00 85.81 550 GLU A N 1
ATOM 4396 C CA . GLU A 1 550 ? -15.014 1.394 3.086 1.00 85.81 550 GLU A CA 1
ATOM 4397 C C . GLU A 1 550 ? -15.556 1.899 1.750 1.00 85.81 550 GLU A C 1
ATOM 4399 O O . GLU A 1 550 ? -16.384 1.260 1.094 1.00 85.81 550 GLU A O 1
ATOM 4404 N N . ASN A 1 551 ? -15.081 3.080 1.342 1.00 82.50 551 ASN A N 1
ATOM 4405 C CA . ASN A 1 551 ? -15.557 3.814 0.167 1.00 82.50 551 ASN A CA 1
ATOM 4406 C C . ASN A 1 551 ? -17.048 4.225 0.211 1.00 82.50 551 ASN A C 1
ATOM 4408 O O . ASN A 1 551 ? -17.584 4.716 -0.786 1.00 82.50 551 ASN A O 1
ATOM 4412 N N . PHE A 1 552 ? -17.716 4.092 1.364 1.00 88.69 552 PHE A N 1
ATOM 4413 C CA . PHE A 1 552 ? -19.065 4.608 1.614 1.00 88.69 552 PHE A CA 1
ATOM 4414 C C . PHE A 1 552 ? -19.078 5.683 2.710 1.00 88.69 552 PHE A C 1
ATOM 4416 O O . PHE A 1 552 ? -19.469 6.821 2.445 1.00 88.69 552 PHE A O 1
ATOM 4423 N N . GLY A 1 553 ? -18.630 5.343 3.921 1.00 91.12 553 GLY A N 1
ATOM 4424 C CA . GLY A 1 553 ? -18.610 6.238 5.083 1.00 91.12 553 GLY A CA 1
ATOM 4425 C C . GLY A 1 553 ? -18.637 5.472 6.406 1.00 91.12 553 GLY A C 1
ATOM 4426 O O . GLY A 1 553 ? -18.580 4.246 6.429 1.00 91.12 553 GLY A O 1
ATOM 4427 N N . VAL A 1 554 ? -18.765 6.188 7.520 1.00 95.44 554 VAL A N 1
ATOM 4428 C CA . VAL A 1 554 ? -18.876 5.595 8.859 1.00 95.44 554 VAL A CA 1
ATOM 4429 C C . VAL A 1 554 ? -20.339 5.411 9.226 1.00 95.44 554 VAL A C 1
ATOM 4431 O O . VAL A 1 554 ? -21.144 6.337 9.104 1.00 95.44 554 VAL A O 1
ATOM 4434 N N . ARG A 1 555 ? -20.686 4.227 9.729 1.00 96.44 555 ARG A N 1
ATOM 4435 C CA . ARG A 1 555 ? -22.038 3.907 10.195 1.00 96.44 555 ARG A CA 1
ATOM 4436 C C . ARG A 1 555 ? -22.069 3.723 11.707 1.00 96.44 555 ARG A C 1
ATOM 4438 O O . ARG A 1 555 ? -21.091 3.286 12.309 1.00 96.44 555 ARG A O 1
ATOM 4445 N N . LYS A 1 556 ? -23.212 4.040 12.320 1.00 97.25 556 LYS A N 1
ATOM 4446 C CA . LYS A 1 556 ? -23.427 3.987 13.773 1.00 97.25 556 LYS A CA 1
ATOM 4447 C C . LYS A 1 556 ? -24.596 3.078 14.156 1.00 97.25 556 LYS A C 1
ATOM 4449 O O . LYS A 1 556 ? -25.682 3.206 13.593 1.00 97.25 556 LYS A O 1
ATOM 4454 N N . TYR A 1 557 ? -24.392 2.243 15.175 1.00 98.25 557 TYR A N 1
ATOM 4455 C CA . TYR A 1 557 ? -25.378 1.302 15.724 1.00 98.25 557 TYR A CA 1
ATOM 4456 C C . TYR A 1 557 ? -25.362 1.314 17.258 1.00 98.25 557 TYR A C 1
ATOM 4458 O O . TYR A 1 557 ? -24.407 1.784 17.878 1.00 98.25 557 TYR A O 1
ATOM 4466 N N . HIS A 1 558 ? -26.410 0.786 17.888 1.00 97.75 558 HIS A N 1
ATOM 4467 C CA . HIS A 1 558 ? -26.407 0.521 19.329 1.00 97.75 558 HIS A CA 1
ATOM 4468 C C . HIS A 1 558 ? -25.529 -0.691 19.651 1.00 97.75 558 HIS A C 1
ATOM 4470 O O . HIS A 1 558 ? -25.586 -1.683 18.930 1.00 97.75 558 HIS A O 1
ATOM 4476 N N . ALA A 1 559 ? -24.753 -0.638 20.737 1.00 97.12 559 ALA A N 1
ATOM 4477 C CA . ALA A 1 559 ? -23.990 -1.788 21.230 1.00 97.12 559 ALA A CA 1
ATOM 4478 C C . ALA A 1 559 ? -24.878 -2.803 21.962 1.00 97.12 559 ALA A C 1
ATOM 4480 O O . ALA A 1 559 ? -24.719 -4.011 21.788 1.00 97.12 559 ALA A O 1
ATOM 4481 N N . ASP A 1 560 ? -25.856 -2.308 22.719 1.00 96.00 560 ASP A N 1
ATOM 4482 C CA . ASP A 1 560 ? -26.852 -3.139 23.385 1.00 96.00 560 ASP A CA 1
ATOM 4483 C C . ASP A 1 560 ? -27.852 -3.713 22.369 1.00 96.00 560 ASP A C 1
ATOM 4485 O O . ASP A 1 560 ? -28.417 -2.994 21.537 1.00 96.00 560 ASP A O 1
ATOM 4489 N N . VAL A 1 561 ? -28.055 -5.026 22.451 1.00 94.88 561 VAL A N 1
ATOM 4490 C CA . VAL A 1 561 ? -28.923 -5.806 21.566 1.00 94.88 561 VAL A CA 1
ATOM 4491 C C . VAL A 1 561 ? -30.400 -5.457 21.730 1.00 94.88 561 VAL A C 1
ATOM 4493 O O . VAL A 1 561 ? -31.152 -5.557 20.761 1.00 94.88 561 VAL A O 1
ATOM 4496 N N . GLU A 1 562 ? -30.811 -4.996 22.915 1.00 94.75 562 GLU A N 1
ATOM 4497 C CA . GLU A 1 562 ? -32.206 -4.642 23.210 1.00 94.75 562 GLU A CA 1
ATOM 4498 C C . GLU A 1 562 ? -32.659 -3.375 22.467 1.00 94.75 562 GLU A C 1
ATOM 4500 O O . GLU A 1 562 ? -33.850 -3.178 22.228 1.00 94.75 562 GLU A O 1
ATOM 4505 N N . ASN A 1 563 ? -31.714 -2.537 22.025 1.00 95.50 563 ASN A N 1
ATOM 4506 C CA . ASN A 1 563 ? -31.996 -1.320 21.257 1.00 95.50 563 ASN A CA 1
ATOM 4507 C C . ASN A 1 563 ? -32.105 -1.565 19.738 1.00 95.50 563 ASN A C 1
ATOM 4509 O O . ASN A 1 563 ? -32.179 -0.615 18.959 1.00 95.50 563 ASN A O 1
ATOM 4513 N N . GLY A 1 564 ? -32.134 -2.829 19.304 1.00 93.31 564 GLY A N 1
ATOM 4514 C CA . GLY A 1 564 ? -32.365 -3.204 17.911 1.00 93.31 564 GLY A CA 1
ATOM 4515 C C . GLY A 1 564 ? -31.124 -3.139 17.018 1.00 93.31 564 GLY A C 1
ATOM 4516 O O . GLY A 1 564 ? -30.015 -2.829 17.453 1.00 93.31 564 GLY A O 1
ATOM 4517 N N . ASN A 1 565 ? -31.322 -3.491 15.745 1.00 96.31 565 ASN A N 1
ATOM 4518 C CA . ASN A 1 565 ? -30.250 -3.714 14.761 1.00 96.31 565 ASN A CA 1
ATOM 4519 C C . ASN A 1 565 ? -30.224 -2.660 13.648 1.00 96.31 565 ASN A C 1
ATOM 4521 O O . ASN A 1 565 ? -29.460 -2.804 12.691 1.00 96.31 565 ASN A O 1
ATOM 4525 N N . ASP A 1 566 ? -31.079 -1.646 13.752 1.00 95.62 566 ASP A N 1
ATOM 4526 C CA . ASP A 1 566 ? -31.226 -0.617 12.734 1.00 95.62 566 ASP A CA 1
ATOM 4527 C C . ASP A 1 566 ? -30.063 0.377 12.789 1.00 95.62 566 ASP A C 1
ATOM 4529 O O . ASP A 1 566 ? -29.506 0.678 13.849 1.00 95.62 566 ASP A O 1
ATOM 4533 N N . GLU A 1 567 ? -29.692 0.888 11.617 1.00 96.38 567 GLU A N 1
ATOM 4534 C CA . GLU A 1 567 ? -28.708 1.956 11.508 1.00 96.38 567 GLU A CA 1
ATOM 4535 C C . GLU A 1 567 ? -29.239 3.242 12.141 1.00 96.38 567 GLU A C 1
ATOM 4537 O O . GLU A 1 567 ? -30.342 3.687 11.827 1.00 96.38 567 GLU A O 1
ATOM 4542 N N . ILE A 1 568 ? -28.429 3.866 12.998 1.00 96.75 568 ILE A N 1
ATOM 4543 C CA . ILE A 1 568 ? -28.778 5.142 13.629 1.00 96.75 568 ILE A CA 1
ATOM 4544 C C . ILE A 1 568 ? -28.465 6.300 12.682 1.00 96.75 568 ILE A C 1
ATOM 4546 O O . ILE A 1 568 ? -29.287 7.192 12.488 1.00 96.75 568 ILE A O 1
ATOM 4550 N N . ILE A 1 569 ? -27.243 6.321 12.143 1.00 95.19 569 ILE A N 1
ATOM 4551 C CA . ILE A 1 569 ? -26.766 7.361 11.229 1.00 95.19 569 ILE A CA 1
ATOM 4552 C C . ILE A 1 569 ? -25.556 6.864 10.433 1.00 95.19 569 ILE A C 1
ATOM 4554 O O . ILE A 1 569 ? -24.764 6.058 10.930 1.00 95.19 569 ILE A O 1
ATOM 4558 N N . SER A 1 570 ? -25.395 7.409 9.229 1.00 94.75 570 SER A N 1
ATOM 4559 C CA . SER A 1 570 ? -24.175 7.344 8.424 1.00 94.75 570 SER A CA 1
ATOM 4560 C C . SER A 1 570 ? -23.592 8.747 8.228 1.00 94.75 570 SER A C 1
ATOM 4562 O O . SER A 1 570 ? -24.344 9.682 7.941 1.00 94.75 570 SER A O 1
ATOM 4564 N N . PHE A 1 571 ? -22.277 8.903 8.342 1.00 94.19 571 PHE A N 1
ATOM 4565 C CA . PHE A 1 571 ? -21.573 10.176 8.158 1.00 94.19 571 PHE A CA 1
ATOM 4566 C C . PHE A 1 571 ? -20.177 9.947 7.570 1.00 94.19 571 PHE A C 1
ATOM 4568 O O . PHE A 1 571 ? -19.762 8.812 7.365 1.00 94.19 571 PHE A O 1
ATOM 4575 N N . GLY A 1 572 ? -19.432 11.026 7.309 1.00 88.06 572 GLY A N 1
ATOM 4576 C CA . GLY A 1 572 ? -18.091 10.896 6.735 1.00 88.06 572 GLY A CA 1
ATOM 4577 C C . GLY A 1 572 ? -18.139 10.348 5.309 1.00 88.06 572 GLY A C 1
ATOM 4578 O O . GLY A 1 572 ? -17.384 9.462 4.941 1.00 88.06 572 GLY A O 1
ATOM 4579 N N . ASN A 1 573 ? -19.054 10.863 4.496 1.00 78.50 573 ASN A N 1
ATOM 4580 C CA . ASN A 1 573 ? -19.099 10.521 3.080 1.00 78.50 573 ASN A CA 1
ATOM 4581 C C . ASN A 1 573 ? -18.069 11.408 2.347 1.00 78.50 573 ASN A C 1
ATOM 4583 O O . ASN A 1 573 ? -17.868 12.562 2.740 1.00 78.50 573 ASN A O 1
ATOM 4587 N N . ASN A 1 574 ? -17.464 10.920 1.260 1.00 73.19 574 ASN A N 1
ATOM 4588 C CA . ASN A 1 574 ? -16.428 11.608 0.463 1.00 73.19 574 ASN A CA 1
ATOM 4589 C C . ASN A 1 574 ? -15.031 11.642 1.108 1.00 73.19 574 ASN A C 1
ATOM 4591 O O . ASN A 1 574 ? -14.505 12.723 1.389 1.00 73.19 574 ASN A O 1
ATOM 4595 N N . PHE A 1 575 ? -14.406 10.496 1.363 1.00 72.19 575 PHE A N 1
ATOM 4596 C CA . PHE A 1 575 ? -12.949 10.498 1.486 1.00 72.19 575 PHE A CA 1
ATOM 4597 C C . PHE A 1 575 ? -12.320 10.398 0.104 1.00 72.19 575 PHE A C 1
ATOM 4599 O O . PHE A 1 575 ? -12.980 10.069 -0.885 1.00 72.19 575 PHE A O 1
ATOM 4606 N N . VAL A 1 576 ? -11.050 10.776 0.041 1.00 63.44 576 VAL A N 1
ATOM 4607 C CA . VAL A 1 576 ? -10.271 10.688 -1.191 1.00 63.44 576 VAL A CA 1
ATOM 4608 C C . VAL A 1 576 ? -9.624 9.309 -1.293 1.00 63.44 576 VAL A C 1
ATOM 4610 O O . VAL A 1 576 ? -9.436 8.823 -2.409 1.00 63.44 576 VAL A O 1
ATOM 4613 N N . GLY A 1 577 ? -9.311 8.701 -0.145 1.00 64.25 577 GLY A N 1
ATOM 4614 C CA . GLY A 1 577 ? -8.778 7.358 -0.030 1.00 64.25 577 GLY A CA 1
ATOM 4615 C C . GLY A 1 577 ? -9.673 6.338 0.644 1.00 64.25 577 GLY A C 1
ATOM 4616 O O . GLY A 1 577 ? -10.833 6.612 0.951 1.00 64.25 577 GLY A O 1
ATOM 4617 N N . ASP A 1 578 ? -9.097 5.162 0.883 1.00 68.12 578 ASP A N 1
ATOM 4618 C CA . ASP A 1 578 ? -9.749 4.104 1.648 1.00 68.12 578 ASP A CA 1
ATOM 4619 C C . ASP A 1 578 ? -9.985 4.553 3.105 1.00 68.12 578 ASP A C 1
ATOM 4621 O O . ASP A 1 578 ? -9.154 5.235 3.718 1.00 68.12 578 ASP A O 1
ATOM 4625 N N . HIS A 1 579 ? -11.172 4.214 3.625 1.00 78.88 579 HIS A N 1
ATOM 4626 C CA . HIS A 1 579 ? -11.607 4.542 4.983 1.00 78.88 579 HIS A CA 1
ATOM 4627 C C . HIS A 1 579 ? -11.207 3.406 5.930 1.00 78.88 579 HIS A C 1
ATOM 4629 O O . HIS A 1 579 ? -12.022 2.522 6.195 1.00 78.88 579 HIS A O 1
ATOM 4635 N N . GLU A 1 580 ? -9.988 3.430 6.444 1.00 83.94 580 GLU A N 1
ATOM 4636 C CA . GLU A 1 580 ? -9.511 2.349 7.309 1.00 83.94 580 GLU A CA 1
ATOM 4637 C C . GLU A 1 580 ? -9.833 2.646 8.788 1.00 83.94 580 GLU A C 1
ATOM 4639 O O . GLU A 1 580 ? -10.986 2.897 9.155 1.00 83.94 580 GLU A O 1
ATOM 4644 N N . GLY A 1 581 ? -8.823 2.631 9.654 1.00 84.00 581 GLY A N 1
ATOM 4645 C CA . GLY A 1 581 ? -8.918 2.669 11.108 1.00 84.00 581 GLY A CA 1
ATOM 4646 C C . GLY A 1 581 ? -9.801 3.777 11.662 1.00 84.00 581 GLY A C 1
ATOM 4647 O O . GLY A 1 581 ? -9.757 4.935 11.236 1.00 84.00 581 GLY A O 1
ATOM 4648 N N . ILE A 1 582 ? -10.570 3.416 12.686 1.00 93.69 582 ILE A N 1
ATOM 4649 C CA . ILE A 1 582 ? -11.469 4.305 13.409 1.00 93.69 582 ILE A CA 1
ATOM 4650 C C . ILE A 1 582 ? -11.096 4.310 14.886 1.00 93.69 582 ILE A C 1
ATOM 4652 O O . ILE A 1 582 ? -11.045 3.272 15.531 1.00 93.69 582 ILE A O 1
ATOM 4656 N N . SER A 1 583 ? -10.876 5.499 15.432 1.00 94.69 583 SER A N 1
ATOM 4657 C CA . SER A 1 583 ? -10.569 5.702 16.845 1.00 94.69 583 SER A CA 1
ATOM 4658 C C . SER A 1 583 ? -11.482 6.760 17.456 1.00 94.69 583 SER A C 1
ATOM 4660 O O . SER A 1 583 ? -12.059 7.615 16.776 1.00 94.69 583 SER A O 1
ATOM 4662 N N . ILE A 1 584 ? -11.654 6.693 18.777 1.00 94.94 584 ILE A N 1
ATOM 4663 C CA . ILE A 1 584 ? -12.522 7.608 19.520 1.00 94.94 584 ILE A CA 1
ATOM 4664 C C . ILE A 1 584 ? -11.664 8.417 20.482 1.00 94.94 584 ILE A C 1
ATOM 4666 O O . ILE A 1 584 ? -11.172 7.917 21.491 1.00 94.94 584 ILE A O 1
ATOM 4670 N N . ILE A 1 585 ? -11.534 9.712 20.208 1.00 92.81 585 ILE A N 1
ATOM 4671 C CA . ILE A 1 585 ? -10.842 10.628 21.108 1.00 92.81 585 ILE A CA 1
ATOM 4672 C C . ILE A 1 585 ? -11.844 11.181 22.111 1.00 92.81 585 ILE A C 1
ATOM 4674 O O . ILE A 1 585 ? -12.714 11.985 21.772 1.00 92.81 585 ILE A O 1
ATOM 4678 N N . PHE A 1 586 ? -11.688 10.788 23.374 1.00 89.38 586 PHE A N 1
ATOM 4679 C CA . PHE A 1 586 ? -12.479 11.326 24.475 1.00 89.38 586 PHE A CA 1
ATOM 4680 C C . PHE A 1 586 ? -11.658 12.304 25.327 1.00 89.38 586 PHE A C 1
ATOM 4682 O O . PHE A 1 586 ? -10.772 11.912 26.090 1.00 89.38 586 PHE A O 1
ATOM 4689 N N . LYS A 1 587 ? -11.950 13.604 25.198 1.00 88.06 587 LYS A N 1
ATOM 4690 C CA . LYS A 1 587 ? -11.355 14.689 25.999 1.00 88.06 587 LYS A CA 1
ATOM 4691 C C . LYS A 1 587 ? -12.461 15.531 26.639 1.00 88.06 587 LYS A C 1
ATOM 4693 O O . LYS A 1 587 ? -13.357 14.985 27.270 1.00 88.06 587 LYS A O 1
ATOM 4698 N N . LYS A 1 588 ? -12.395 16.862 26.521 1.00 84.94 588 LYS A N 1
ATOM 4699 C CA . LYS A 1 588 ? -13.504 17.759 26.885 1.00 84.94 588 LYS A CA 1
ATOM 4700 C C . LYS A 1 588 ? -14.727 17.476 26.007 1.00 84.94 588 LYS A C 1
ATOM 4702 O O . LYS A 1 588 ? -15.837 17.411 26.518 1.00 84.94 588 LYS A O 1
ATOM 4707 N N . ASN A 1 589 ? -14.478 17.260 24.717 1.00 87.69 589 ASN A N 1
ATOM 4708 C CA . ASN A 1 589 ? -15.458 16.793 23.744 1.00 87.69 589 ASN A CA 1
ATOM 4709 C C . ASN A 1 589 ? -15.087 15.384 23.268 1.00 87.69 589 ASN A C 1
ATOM 4711 O O . ASN A 1 589 ? -13.968 14.912 23.514 1.00 87.69 589 ASN A O 1
ATOM 4715 N N . LYS A 1 590 ? -16.019 14.738 22.570 1.00 91.31 590 LYS A N 1
ATOM 4716 C CA . LYS A 1 590 ? -15.791 13.476 21.876 1.00 91.31 590 LYS A CA 1
ATOM 4717 C C . LYS A 1 590 ? -15.510 13.745 20.401 1.00 91.31 590 LYS A C 1
ATOM 4719 O O . LYS A 1 590 ? -16.183 14.560 19.778 1.00 91.31 590 LYS A O 1
ATOM 4724 N N . TYR A 1 591 ? -14.556 13.023 19.838 1.00 93.81 591 TYR A N 1
ATOM 4725 C CA . TYR A 1 591 ? -14.274 13.055 18.411 1.00 93.81 591 TYR A CA 1
ATOM 4726 C C . TYR A 1 591 ? -14.193 11.635 17.871 1.00 93.81 591 TYR A C 1
ATOM 4728 O O . TYR A 1 591 ? -13.619 10.761 18.517 1.00 93.81 591 TYR A O 1
ATOM 4736 N N . ILE A 1 592 ? -14.770 11.422 16.693 1.00 95.44 592 ILE A N 1
ATOM 4737 C CA . ILE A 1 592 ? -14.544 10.219 15.899 1.00 95.44 592 ILE A CA 1
ATOM 4738 C C . ILE A 1 592 ? -13.445 10.562 14.909 1.00 95.44 592 ILE A C 1
ATOM 4740 O O . ILE A 1 592 ? -13.582 11.522 14.148 1.00 95.44 592 ILE A O 1
ATOM 4744 N N . VAL A 1 593 ? -12.355 9.813 14.962 1.00 94.94 593 VAL A N 1
ATOM 4745 C CA . VAL A 1 593 ? -11.193 10.002 14.105 1.00 94.94 593 VAL A CA 1
ATOM 4746 C C . VAL A 1 593 ? -11.113 8.825 13.155 1.00 94.94 593 VAL A C 1
ATOM 4748 O O . VAL A 1 593 ? -11.222 7.682 13.586 1.00 94.94 593 VAL A O 1
ATOM 4751 N N . VAL A 1 594 ? -10.984 9.113 11.867 1.00 94.19 594 VAL A N 1
ATOM 4752 C CA . VAL A 1 594 ? -11.013 8.097 10.811 1.00 94.19 594 VAL A CA 1
ATOM 4753 C C . VAL A 1 594 ? -9.804 8.298 9.912 1.00 94.19 594 VAL A C 1
ATOM 4755 O O . VAL A 1 594 ? -9.546 9.430 9.485 1.00 94.19 594 VAL A O 1
ATOM 4758 N N . SER A 1 595 ? -9.074 7.220 9.641 1.00 91.62 595 SER A N 1
ATOM 4759 C CA . SER A 1 595 ? -7.963 7.220 8.692 1.00 91.62 595 SER A CA 1
ATOM 4760 C C . SER A 1 595 ? -8.474 7.454 7.266 1.00 91.62 595 SER A C 1
ATOM 4762 O O . SER A 1 595 ? -9.441 6.836 6.826 1.00 91.62 595 SER A O 1
ATOM 4764 N N . ASP A 1 596 ? -7.842 8.385 6.556 1.00 87.75 596 ASP A N 1
ATOM 4765 C CA . ASP A 1 596 ? -7.998 8.640 5.121 1.00 87.75 596 ASP A CA 1
ATOM 4766 C C . ASP A 1 596 ? -6.642 8.324 4.481 1.00 87.75 596 ASP A C 1
ATOM 4768 O O . ASP A 1 596 ? -5.759 9.189 4.386 1.00 87.75 596 ASP A O 1
ATOM 4772 N N . GLN A 1 597 ? -6.463 7.036 4.175 1.00 74.81 597 GLN A N 1
ATOM 4773 C CA . GLN A 1 597 ? -5.170 6.377 3.986 1.00 74.81 597 GLN A CA 1
ATOM 4774 C C . GLN A 1 597 ? -4.481 6.835 2.688 1.00 74.81 597 GLN A C 1
ATOM 4776 O O . GLN A 1 597 ? -3.785 7.849 2.654 1.00 74.81 597 GLN A O 1
ATOM 4781 N N . GLN A 1 598 ? -4.687 6.143 1.569 1.00 61.84 598 GLN A N 1
ATOM 4782 C CA . GLN A 1 598 ? -4.168 6.573 0.270 1.00 61.84 598 GLN A CA 1
ATOM 4783 C C . GLN A 1 598 ? -5.263 7.267 -0.523 1.00 61.84 598 GLN A C 1
ATOM 4785 O O . GLN A 1 598 ? -6.245 6.605 -0.819 1.00 61.84 598 GLN A O 1
ATOM 4790 N N . PRO A 1 599 ? -5.098 8.525 -0.970 1.00 54.06 599 PRO A N 1
ATOM 4791 C CA . PRO A 1 599 ? -3.808 9.145 -1.269 1.00 54.06 599 PRO A CA 1
ATOM 4792 C C . PRO A 1 599 ? -3.295 10.221 -0.293 1.00 54.06 599 PRO A C 1
ATOM 4794 O O . PRO A 1 599 ? -2.204 10.755 -0.516 1.00 54.06 599 PRO A O 1
ATOM 4797 N N . ILE A 1 600 ? -4.084 10.611 0.711 1.00 65.75 600 ILE A N 1
ATOM 4798 C CA . ILE A 1 600 ? -3.857 11.852 1.472 1.00 65.75 600 ILE A CA 1
ATOM 4799 C C . ILE A 1 600 ? -3.026 11.637 2.744 1.00 65.75 600 ILE A C 1
ATOM 4801 O O . ILE A 1 600 ? -2.296 12.551 3.133 1.00 65.75 600 ILE A O 1
ATOM 4805 N N . ASN A 1 601 ? -3.080 10.447 3.348 1.00 75.12 601 ASN A N 1
ATOM 4806 C CA . ASN A 1 601 ? -2.418 10.095 4.605 1.00 75.12 601 ASN A CA 1
ATOM 4807 C C . ASN A 1 601 ? -2.742 11.100 5.724 1.00 75.12 601 ASN A C 1
ATOM 4809 O O . ASN A 1 601 ? -1.865 11.763 6.285 1.00 75.12 601 ASN A O 1
ATOM 4813 N N . GLN A 1 602 ? -4.037 11.240 6.017 1.00 86.94 602 GLN A N 1
ATOM 4814 C CA . GLN A 1 602 ? -4.545 12.105 7.084 1.00 86.94 602 GLN A CA 1
ATOM 4815 C C . GLN A 1 602 ? -5.527 11.363 7.988 1.00 86.94 602 GLN A C 1
ATOM 4817 O O . GLN A 1 602 ? -6.110 10.355 7.608 1.00 86.94 602 GLN A O 1
ATOM 4822 N N . PHE A 1 603 ? -5.787 11.942 9.152 1.00 91.75 603 PHE A N 1
ATOM 4823 C CA . PHE A 1 603 ? -6.855 11.528 10.048 1.00 91.75 603 PHE A CA 1
ATOM 4824 C C . PHE A 1 603 ? -7.932 12.606 10.076 1.00 91.75 603 PHE A C 1
ATOM 4826 O O . PHE A 1 603 ? -7.681 13.747 10.481 1.00 91.75 603 PHE A O 1
ATOM 4833 N N . ARG A 1 604 ? -9.137 12.261 9.620 1.00 91.12 604 ARG A N 1
ATOM 4834 C CA . ARG A 1 604 ? -10.294 13.166 9.582 1.00 91.12 604 ARG A CA 1
ATOM 4835 C C . ARG A 1 604 ? -11.057 13.105 10.890 1.00 91.12 604 ARG A C 1
ATOM 4837 O O . ARG A 1 604 ? -11.172 12.044 11.496 1.00 91.12 604 ARG A O 1
ATOM 4844 N N . ILE A 1 605 ? -11.584 14.246 11.322 1.00 92.31 605 ILE A N 1
ATOM 4845 C CA . ILE A 1 605 ? -12.131 14.413 12.667 1.00 92.31 605 ILE A CA 1
ATOM 4846 C C . ILE A 1 605 ? -13.581 14.851 12.580 1.00 92.31 605 ILE A C 1
ATOM 4848 O O . ILE A 1 605 ? -13.898 15.941 12.098 1.00 92.31 605 ILE A O 1
ATOM 4852 N N . PHE A 1 606 ? -14.460 14.018 13.121 1.00 93.88 606 PHE A N 1
ATOM 4853 C CA . PHE A 1 606 ? -15.897 14.235 13.152 1.00 93.88 606 PHE A CA 1
ATOM 4854 C C . PHE A 1 606 ? -16.363 14.435 14.589 1.00 93.88 606 PHE A C 1
ATOM 4856 O O . PHE A 1 606 ? -15.932 13.729 15.501 1.00 93.88 606 PHE A O 1
ATOM 4863 N N . MET A 1 607 ? -17.261 15.396 14.802 1.00 92.94 607 MET A N 1
ATOM 4864 C CA . MET A 1 607 ? -17.741 15.748 16.139 1.00 92.94 607 MET A CA 1
ATOM 4865 C C . MET A 1 607 ? -19.202 15.314 16.326 1.00 92.94 607 MET A C 1
ATOM 4867 O O . MET A 1 607 ? -20.094 15.932 15.737 1.00 92.94 607 MET A O 1
ATOM 4871 N N . PRO A 1 608 ? -19.486 14.288 17.149 1.00 93.06 608 PRO A N 1
ATOM 4872 C CA . PRO A 1 608 ? -20.845 13.804 17.400 1.00 93.06 608 PRO A CA 1
ATOM 4873 C C . PRO A 1 608 ? -21.803 14.893 17.903 1.00 93.06 608 PRO A C 1
ATOM 4875 O O . PRO A 1 608 ? -22.958 14.927 17.493 1.00 93.06 608 PRO A O 1
ATOM 4878 N N . GLU A 1 609 ? -21.327 15.822 18.737 1.00 89.81 609 GLU A N 1
ATOM 4879 C CA . GLU A 1 609 ? -22.112 16.940 19.279 1.00 89.81 609 GLU A CA 1
ATOM 4880 C C . GLU A 1 609 ? -22.496 17.989 18.218 1.00 89.81 609 GLU A C 1
ATOM 4882 O O . GLU A 1 609 ? -23.411 18.779 18.442 1.00 89.81 609 GLU A O 1
ATOM 4887 N N . LYS A 1 610 ? -21.825 17.993 17.058 1.00 89.81 610 LYS A N 1
ATOM 4888 C CA . LYS A 1 610 ? -22.158 18.819 15.885 1.00 89.81 610 LYS A CA 1
ATOM 4889 C C . LYS A 1 610 ? -22.732 17.956 14.757 1.00 89.81 610 LYS A C 1
ATOM 4891 O O . LYS A 1 610 ? -22.377 18.151 13.599 1.00 89.81 610 LYS A O 1
ATOM 4896 N N . GLU A 1 611 ? -23.569 16.977 15.107 1.00 91.38 611 GLU A N 1
ATOM 4897 C CA . GLU A 1 611 ? -24.224 16.060 14.158 1.00 91.38 611 GLU A CA 1
ATOM 4898 C C . GLU A 1 611 ? -23.222 15.349 13.230 1.00 91.38 611 GLU A C 1
ATOM 4900 O O . GLU A 1 611 ? -23.456 15.190 12.035 1.00 91.38 611 GLU A O 1
ATOM 4905 N N . TYR A 1 612 ? -22.076 14.935 13.782 1.00 93.19 612 TYR A N 1
ATOM 4906 C CA . TYR A 1 612 ? -20.989 14.277 13.046 1.00 93.19 612 TYR A CA 1
ATOM 4907 C C . TYR A 1 612 ? -20.407 15.113 11.898 1.00 93.19 612 TYR A C 1
ATOM 4909 O O . TYR A 1 612 ? -19.840 14.576 10.947 1.00 93.19 612 TYR A O 1
ATOM 4917 N N . LYS A 1 613 ? -20.498 16.444 11.992 1.00 90.19 613 LYS A N 1
ATOM 4918 C CA . LYS A 1 613 ? -19.799 17.347 11.080 1.00 90.19 613 LYS A CA 1
ATOM 4919 C C . LYS A 1 613 ? -18.285 17.160 11.205 1.00 90.19 613 LYS A C 1
ATOM 4921 O O . LYS A 1 613 ? -17.753 17.070 12.313 1.00 90.19 613 LYS A O 1
ATOM 4926 N N . GLU A 1 614 ? -17.601 17.160 10.064 1.00 90.50 614 GLU A N 1
ATOM 4927 C CA . GLU A 1 614 ? -16.144 17.252 10.015 1.00 90.50 614 GLU A CA 1
ATOM 4928 C C . GLU A 1 614 ? -15.694 18.624 10.527 1.00 90.50 614 GLU A C 1
ATOM 4930 O O . GLU A 1 614 ? -16.125 19.668 10.024 1.00 90.50 614 GLU A O 1
ATOM 4935 N N . ILE A 1 615 ? -14.850 18.621 11.554 1.00 88.31 615 ILE A N 1
ATOM 4936 C CA . ILE A 1 615 ? -14.329 19.839 12.186 1.00 88.31 615 ILE A CA 1
ATOM 4937 C C . ILE A 1 615 ? -12.867 20.110 11.825 1.00 88.31 615 ILE A C 1
ATOM 4939 O O . ILE A 1 615 ? -12.366 21.197 12.095 1.00 88.31 615 ILE A O 1
ATOM 4943 N N . GLY A 1 616 ? -12.192 19.144 11.205 1.00 86.56 616 GLY A N 1
ATOM 4944 C CA . GLY A 1 616 ? -10.810 19.276 10.778 1.00 86.56 616 GLY A CA 1
ATOM 4945 C C . GLY A 1 616 ? -10.184 17.936 10.420 1.00 86.56 616 GLY A C 1
ATOM 4946 O O . GLY A 1 616 ? -10.836 16.891 10.438 1.00 86.56 616 GLY A O 1
ATOM 4947 N N . SER A 1 617 ? -8.894 17.993 10.123 1.00 87.81 617 SER A N 1
ATOM 4948 C CA . SER A 1 617 ? -8.036 16.831 9.945 1.00 87.81 617 SER A CA 1
ATOM 4949 C C . SER A 1 617 ? -6.637 17.156 10.451 1.00 87.81 617 SER A C 1
ATOM 4951 O O . SER A 1 617 ? -6.249 18.326 10.493 1.00 87.81 617 SER A O 1
ATOM 4953 N N . PHE A 1 618 ? -5.883 16.131 10.829 1.00 87.62 618 PHE A N 1
ATOM 4954 C CA . PHE A 1 618 ? -4.452 16.254 11.082 1.00 87.62 618 PHE A CA 1
ATOM 4955 C C . PHE A 1 618 ? -3.686 15.273 10.205 1.00 87.62 618 PHE A C 1
ATOM 4957 O O . PHE A 1 618 ? -4.177 14.199 9.860 1.00 87.62 618 PHE A O 1
ATOM 4964 N N . PHE A 1 619 ? -2.479 15.670 9.828 1.00 86.62 619 PHE A N 1
ATOM 4965 C CA . PHE A 1 619 ? -1.588 14.881 8.991 1.00 86.62 619 PHE A CA 1
ATOM 4966 C C . PHE A 1 619 ? -0.485 14.320 9.869 1.00 86.62 619 PHE A C 1
ATOM 4968 O O . PHE A 1 619 ? -0.005 15.017 10.763 1.00 86.62 619 PHE A O 1
ATOM 4975 N N . THR A 1 620 ? -0.055 13.093 9.605 1.00 85.88 620 THR A N 1
ATOM 4976 C CA . THR A 1 620 ? 1.095 12.501 10.294 1.00 85.88 620 THR A CA 1
ATOM 4977 C C . THR A 1 620 ? 2.164 12.089 9.288 1.00 85.88 620 THR A C 1
ATOM 4979 O O . THR A 1 620 ? 1.977 12.176 8.072 1.00 85.88 620 THR A O 1
ATOM 4982 N N . THR A 1 621 ? 3.328 11.665 9.782 1.00 82.31 621 THR A N 1
ATOM 4983 C CA . THR A 1 621 ? 4.336 10.989 8.949 1.00 82.31 621 THR A CA 1
ATOM 4984 C C . THR A 1 621 ? 4.181 9.474 8.893 1.00 82.31 621 THR A C 1
ATOM 4986 O O . THR A 1 621 ? 5.043 8.798 8.325 1.00 82.31 621 THR A O 1
ATOM 4989 N N . SER A 1 622 ? 3.082 8.943 9.436 1.00 84.44 622 SER A N 1
ATOM 4990 C CA . SER A 1 622 ? 2.683 7.552 9.230 1.00 84.44 622 SER A CA 1
ATOM 4991 C C . SER A 1 622 ? 2.368 7.331 7.753 1.00 84.44 622 SER A C 1
ATOM 4993 O O . SER A 1 622 ? 1.784 8.191 7.094 1.00 84.44 622 SER A O 1
ATOM 4995 N N . ILE A 1 623 ? 2.819 6.200 7.221 1.00 78.88 623 ILE A N 1
ATOM 4996 C CA . ILE A 1 623 ? 2.615 5.838 5.819 1.00 78.88 623 ILE A CA 1
ATOM 4997 C C . ILE A 1 623 ? 1.448 4.870 5.779 1.00 78.88 623 ILE A C 1
ATOM 4999 O O . ILE A 1 623 ? 1.510 3.856 6.465 1.00 78.88 623 ILE A O 1
ATOM 5003 N N . ASP A 1 624 ? 0.427 5.187 4.989 1.00 79.69 624 ASP A N 1
ATOM 5004 C CA . ASP A 1 624 ? -0.696 4.309 4.678 1.00 79.69 624 ASP A CA 1
ATOM 5005 C C . ASP A 1 624 ? -1.287 3.656 5.940 1.00 79.69 624 ASP A C 1
ATOM 5007 O O . ASP A 1 624 ? -1.378 2.439 6.052 1.00 79.69 624 ASP A O 1
ATOM 5011 N N . SER A 1 625 ? -1.664 4.482 6.919 1.00 84.12 625 SER A N 1
ATOM 5012 C CA . SER A 1 625 ? -2.131 3.998 8.221 1.00 84.12 625 SER A CA 1
ATOM 5013 C C . SER A 1 625 ? -3.458 3.240 8.126 1.00 84.12 625 SER A C 1
ATOM 5015 O O . SER A 1 625 ? -4.486 3.843 7.812 1.00 84.12 625 SER A O 1
ATOM 5017 N N . ASP A 1 626 ? -3.414 1.940 8.420 1.00 79.62 626 ASP A N 1
ATOM 5018 C CA . ASP A 1 626 ? -4.587 1.061 8.479 1.00 79.62 626 ASP A CA 1
ATOM 5019 C C . ASP A 1 626 ? -5.263 1.185 9.855 1.00 79.62 626 ASP A C 1
ATOM 5021 O O . ASP A 1 626 ? -6.280 1.852 9.965 1.00 79.62 626 ASP A O 1
ATOM 5025 N N . GLY A 1 627 ? -4.656 0.710 10.950 1.00 90.50 627 GLY A N 1
ATOM 5026 C CA . GLY A 1 627 ? -5.210 0.851 12.305 1.00 90.50 627 GLY A CA 1
ATOM 5027 C C . GLY A 1 627 ? -4.756 2.090 13.094 1.00 90.50 627 GLY A C 1
ATOM 5028 O O . GLY A 1 627 ? -3.623 2.572 12.968 1.00 90.50 627 GLY A O 1
ATOM 5029 N N . SER A 1 628 ? -5.623 2.585 13.989 1.00 96.06 628 SER A N 1
ATOM 5030 C CA . SER A 1 628 ? -5.280 3.632 14.965 1.00 96.06 628 SER A CA 1
ATOM 5031 C C . SER A 1 628 ? -6.070 3.495 16.264 1.00 96.06 628 SER A C 1
ATOM 5033 O O . SER A 1 628 ? -7.231 3.099 16.233 1.00 96.06 628 SER A O 1
ATOM 5035 N N . ASP A 1 629 ? -5.476 3.911 17.383 1.00 97.44 629 ASP A N 1
ATOM 5036 C CA . ASP A 1 629 ? -6.129 3.919 18.694 1.00 97.44 629 ASP A CA 1
ATOM 5037 C C . ASP A 1 629 ? -5.725 5.146 19.532 1.00 97.44 629 ASP A C 1
ATOM 5039 O O . ASP A 1 629 ? -4.673 5.764 19.328 1.00 97.44 629 ASP A O 1
ATOM 5043 N N . PHE A 1 630 ? -6.573 5.525 20.488 1.00 97.12 630 PHE A N 1
ATOM 5044 C CA . PHE A 1 630 ? -6.360 6.652 21.386 1.00 97.12 630 PHE A CA 1
ATOM 5045 C C . PHE A 1 630 ? -6.714 6.324 22.833 1.00 97.12 630 PHE A C 1
ATOM 5047 O O . PHE A 1 630 ? -7.837 5.935 23.143 1.00 97.12 630 PHE A O 1
ATOM 5054 N N . HIS A 1 631 ? -5.820 6.684 23.757 1.00 96.88 631 HIS A N 1
ATOM 5055 C CA . HIS A 1 631 ? -6.130 6.680 25.183 1.00 96.88 631 HIS A CA 1
ATOM 5056 C C . HIS A 1 631 ? -5.896 8.061 25.824 1.00 96.88 631 HIS A C 1
ATOM 5058 O O . HIS A 1 631 ? -4.825 8.659 25.654 1.00 96.88 631 HIS A O 1
ATOM 5064 N N . PRO A 1 632 ? -6.842 8.595 26.628 1.00 95.31 632 PRO A N 1
ATOM 5065 C CA . PRO A 1 632 ? -6.743 9.946 27.184 1.00 95.31 632 PRO A CA 1
ATOM 5066 C C . PRO A 1 632 ? -5.671 10.120 28.271 1.00 95.31 632 PRO A C 1
ATOM 5068 O O . PRO A 1 632 ? -5.307 11.263 28.565 1.00 95.31 632 PRO A O 1
ATOM 5071 N N . GLY A 1 633 ? -5.153 9.034 28.846 1.00 93.56 633 GLY A N 1
ATOM 5072 C CA . GLY A 1 633 ? -4.146 9.055 29.913 1.00 93.56 633 GLY A CA 1
ATOM 5073 C C . GLY A 1 633 ? -4.726 9.404 31.294 1.00 93.56 633 GLY A C 1
ATOM 5074 O O . GLY A 1 633 ? -5.932 9.254 31.497 1.00 93.56 633 GLY A O 1
ATOM 5075 N N . PRO A 1 634 ? -3.900 9.886 32.246 1.00 96.06 634 PRO A N 1
ATOM 5076 C CA . PRO A 1 634 ? -2.533 10.384 32.056 1.00 96.06 634 PRO A CA 1
ATOM 5077 C C . PRO A 1 634 ? -1.450 9.296 31.996 1.00 96.06 634 PRO A C 1
ATOM 5079 O O . PRO A 1 634 ? -1.370 8.440 32.867 1.00 96.06 634 PRO A O 1
ATOM 5082 N N . PHE A 1 635 ? -0.533 9.394 31.031 1.00 97.25 635 PHE A N 1
ATOM 5083 C CA . PHE A 1 635 ? 0.687 8.574 30.977 1.00 97.25 635 PHE A CA 1
ATOM 5084 C C . PHE A 1 635 ? 1.907 9.353 31.511 1.00 97.25 635 PHE A C 1
ATOM 5086 O O . PHE A 1 635 ? 1.826 10.566 31.738 1.00 97.25 635 PHE A O 1
ATOM 5093 N N . PRO A 1 636 ? 3.072 8.712 31.712 1.00 97.19 636 PRO A N 1
ATOM 5094 C CA . PRO A 1 636 ? 4.331 9.436 31.861 1.00 97.19 636 PRO A CA 1
ATOM 5095 C C . PRO A 1 636 ? 4.624 10.355 30.666 1.00 97.19 636 PRO A C 1
ATOM 5097 O O . PRO A 1 636 ? 4.070 10.194 29.578 1.00 97.19 636 PRO A O 1
ATOM 5100 N N . ALA A 1 637 ? 5.527 11.319 30.861 1.00 94.62 637 ALA A N 1
ATOM 5101 C CA . ALA A 1 637 ? 6.006 12.150 29.761 1.00 94.62 637 ALA A CA 1
ATOM 5102 C C . ALA A 1 637 ? 6.591 11.272 28.629 1.00 94.62 637 ALA A C 1
ATOM 5104 O O . ALA A 1 637 ? 7.283 10.299 28.936 1.00 94.62 637 ALA A O 1
ATOM 5105 N N . PRO A 1 638 ? 6.344 11.609 27.349 1.00 95.62 638 PRO A N 1
ATOM 5106 C CA . PRO A 1 638 ? 5.695 12.836 26.871 1.00 95.62 638 PRO A CA 1
ATOM 5107 C C . PRO A 1 638 ? 4.157 12.759 26.735 1.00 95.62 638 PRO A C 1
ATOM 5109 O O . PRO A 1 638 ? 3.528 13.754 26.397 1.00 95.62 638 PRO A O 1
ATOM 5112 N N . PHE A 1 639 ? 3.519 11.631 27.053 1.00 97.38 639 PHE A N 1
ATOM 5113 C CA . PHE A 1 639 ? 2.095 11.374 26.777 1.00 97.38 639 PHE A CA 1
ATOM 5114 C C . PHE A 1 639 ? 1.149 11.748 27.933 1.00 97.38 639 PHE A C 1
ATOM 5116 O O . PHE A 1 639 ? 0.084 11.153 28.119 1.00 97.38 639 PHE A O 1
ATOM 5123 N N . LYS A 1 640 ? 1.514 12.756 28.738 1.00 96.12 640 LYS A N 1
ATOM 5124 C CA . LYS A 1 640 ? 0.771 13.137 29.955 1.00 96.12 640 LYS A CA 1
ATOM 5125 C C . LYS A 1 640 ? -0.710 13.407 29.699 1.00 96.12 640 LYS A C 1
ATOM 5127 O O . LYS A 1 640 ? -1.542 13.074 30.535 1.00 96.12 640 LYS A O 1
ATOM 5132 N N . ASN A 1 641 ? -1.028 13.993 28.550 1.00 94.62 641 ASN A N 1
ATOM 5133 C CA . ASN A 1 641 ? -2.390 14.343 28.171 1.00 94.62 641 ASN A CA 1
ATOM 5134 C C . ASN A 1 641 ? -3.009 13.352 27.180 1.00 94.62 641 ASN A C 1
ATOM 5136 O O . ASN A 1 641 ? -3.999 13.696 26.544 1.00 94.62 641 ASN A O 1
ATOM 5140 N N . GLY A 1 642 ? -2.469 12.142 27.060 1.00 96.50 642 GLY A N 1
ATOM 5141 C CA . GLY A 1 642 ? -2.979 11.095 26.183 1.00 96.50 642 GLY A CA 1
ATOM 5142 C C . GLY A 1 642 ? -2.015 10.741 25.060 1.00 96.50 642 GLY A C 1
ATOM 5143 O O . GLY A 1 642 ? -1.142 11.535 24.691 1.00 96.50 642 GLY A O 1
ATOM 5144 N N . ILE A 1 643 ? -2.202 9.533 24.547 1.00 97.88 643 ILE A N 1
ATOM 5145 C CA . ILE A 1 643 ? -1.415 8.923 23.481 1.00 97.88 643 ILE A CA 1
ATOM 5146 C C . ILE A 1 643 ? -2.357 8.541 22.340 1.00 97.88 643 ILE A C 1
ATOM 5148 O O . ILE A 1 643 ? -3.432 7.994 22.580 1.00 97.88 643 ILE A O 1
ATOM 5152 N N . PHE A 1 644 ? -1.951 8.868 21.122 1.00 97.56 644 PHE A N 1
ATOM 5153 C CA . PHE A 1 644 ? -2.544 8.388 19.882 1.00 97.56 644 PHE A CA 1
ATOM 5154 C C . PHE A 1 644 ? -1.516 7.491 19.203 1.00 97.56 644 PHE A C 1
ATOM 5156 O O . PHE A 1 644 ? -0.351 7.881 19.083 1.00 97.56 644 PHE A O 1
ATOM 5163 N N . VAL A 1 645 ? -1.926 6.298 18.799 1.00 98.12 645 VAL A N 1
ATOM 5164 C CA . VAL A 1 645 ? -1.066 5.308 18.154 1.00 98.12 645 VAL A CA 1
ATOM 5165 C C . VAL A 1 645 ? -1.625 5.033 16.771 1.00 98.12 645 VAL A C 1
ATOM 5167 O O . VAL A 1 645 ? -2.813 4.770 16.638 1.00 98.12 645 VAL A O 1
ATOM 5170 N N . ALA A 1 646 ? -0.773 5.091 15.754 1.00 96.81 646 ALA A N 1
ATOM 5171 C CA . ALA A 1 646 ? -1.149 4.814 14.374 1.00 96.81 646 ALA A CA 1
ATOM 5172 C C . ALA A 1 646 ? -0.205 3.783 13.755 1.00 96.81 646 ALA A C 1
ATOM 5174 O O . ALA A 1 646 ? 1.009 3.839 13.980 1.00 96.81 646 ALA A O 1
ATOM 5175 N N . MET A 1 647 ? -0.751 2.862 12.965 1.00 95.50 647 MET A N 1
ATOM 5176 C CA . MET A 1 647 ? 0.033 1.948 12.140 1.00 95.50 647 MET A CA 1
ATOM 5177 C C . MET A 1 647 ? 0.765 2.727 11.039 1.00 95.50 647 MET A C 1
ATOM 5179 O O . MET A 1 647 ? 0.260 3.736 10.540 1.00 95.50 647 MET A O 1
ATOM 5183 N N . SER A 1 648 ? 1.969 2.287 10.676 1.00 91.69 648 SER A N 1
ATOM 5184 C CA . SER A 1 648 ? 2.699 2.797 9.520 1.00 91.69 648 SER A CA 1
ATOM 5185 C C . SER A 1 648 ? 3.349 1.661 8.726 1.00 91.69 648 SER A C 1
ATOM 5187 O O . SER A 1 648 ? 4.052 0.811 9.277 1.00 91.69 648 SER A O 1
ATOM 5189 N N . ASP A 1 649 ? 3.225 1.739 7.401 1.00 86.00 649 ASP A N 1
ATOM 5190 C CA . ASP A 1 649 ? 3.734 0.796 6.391 1.00 86.00 649 ASP A CA 1
ATOM 5191 C C . ASP A 1 649 ? 5.259 0.567 6.429 1.00 86.00 649 ASP A C 1
ATOM 5193 O O . ASP A 1 649 ? 5.816 -0.285 5.728 1.00 86.00 649 ASP A O 1
ATOM 5197 N N . ASP A 1 650 ? 5.976 1.342 7.246 1.00 83.69 650 ASP A N 1
ATOM 5198 C CA . ASP A 1 650 ? 7.389 1.141 7.545 1.00 83.69 650 ASP A CA 1
ATOM 5199 C C . ASP A 1 650 ? 7.649 0.063 8.616 1.00 83.69 650 ASP A C 1
ATOM 5201 O O . ASP A 1 650 ? 8.784 -0.036 9.102 1.00 83.69 650 ASP A O 1
ATOM 5205 N N . LEU A 1 651 ? 6.634 -0.759 8.911 1.00 90.94 651 LEU A N 1
ATOM 5206 C CA . LEU A 1 651 ? 6.629 -1.888 9.848 1.00 90.94 651 LEU A CA 1
ATOM 5207 C C . LEU A 1 651 ? 6.761 -1.465 11.316 1.00 90.94 651 LEU A C 1
ATOM 5209 O O . LEU A 1 651 ? 7.368 -2.182 12.114 1.00 90.94 651 LEU A O 1
ATOM 5213 N N . SER A 1 652 ? 6.233 -0.289 11.667 1.00 95.00 652 SER A N 1
ATOM 5214 C CA . SER A 1 652 ? 6.214 0.219 13.043 1.00 95.00 652 SER A CA 1
ATOM 5215 C C . SER A 1 652 ? 4.904 0.925 13.382 1.00 95.00 652 SER A C 1
ATOM 5217 O O . SER A 1 652 ? 4.226 1.448 12.500 1.00 95.00 652 SER A O 1
ATOM 5219 N N . PHE A 1 653 ? 4.584 1.000 14.671 1.00 97.88 653 PHE A N 1
ATOM 5220 C CA . PHE A 1 653 ? 3.547 1.893 15.172 1.00 97.88 653 PHE A CA 1
ATOM 5221 C C . PHE A 1 653 ? 4.173 3.228 15.577 1.00 97.88 653 PHE A C 1
ATOM 5223 O O . PHE A 1 653 ? 5.298 3.304 16.080 1.00 97.88 653 PHE A O 1
ATOM 5230 N N . HIS A 1 654 ? 3.462 4.315 15.315 1.00 97.62 654 HIS A N 1
ATOM 5231 C CA . HIS A 1 654 ? 3.912 5.677 15.573 1.00 97.62 654 HIS A CA 1
ATOM 5232 C C . HIS A 1 654 ? 3.094 6.256 16.722 1.00 97.62 654 HIS A C 1
ATOM 5234 O O . HIS A 1 654 ? 1.866 6.242 16.676 1.00 97.62 654 HIS A O 1
ATOM 5240 N N . TYR A 1 655 ? 3.767 6.745 17.765 1.00 98.19 655 TYR A N 1
ATOM 5241 C CA . TYR A 1 655 ? 3.115 7.308 18.944 1.00 98.19 655 TYR A CA 1
ATOM 5242 C C . TYR A 1 655 ? 3.177 8.828 18.910 1.00 98.19 655 TYR A C 1
ATOM 5244 O O . TYR A 1 655 ? 4.247 9.442 18.829 1.00 98.19 655 TYR A O 1
ATOM 5252 N N . PHE A 1 656 ? 2.014 9.433 19.078 1.00 96.62 656 PHE A N 1
ATOM 5253 C CA . PHE A 1 656 ? 1.811 10.867 19.108 1.00 96.62 656 PHE A CA 1
ATOM 5254 C C . PHE A 1 656 ? 1.191 11.248 20.446 1.00 96.62 656 PHE A C 1
ATOM 5256 O O . PHE A 1 656 ? 0.397 10.507 21.027 1.00 96.62 656 PHE A O 1
ATOM 5263 N N . SER A 1 657 ? 1.544 12.420 20.960 1.00 95.88 657 SER A N 1
ATOM 5264 C CA . SER A 1 657 ? 0.838 12.973 22.115 1.00 95.88 657 SER A CA 1
ATOM 5265 C C . SER A 1 657 ? -0.401 13.738 21.666 1.00 95.88 657 SER A C 1
ATOM 5267 O O . SER A 1 657 ? -0.399 14.413 20.635 1.00 95.88 657 SER A O 1
ATOM 5269 N N . TRP A 1 658 ? -1.443 13.718 22.498 1.00 93.69 658 TRP A N 1
ATOM 5270 C CA . TRP A 1 658 ? -2.617 14.570 22.287 1.00 93.69 658 TRP A CA 1
ATOM 5271 C C . TRP A 1 658 ? -2.252 16.057 22.152 1.00 93.69 658 TRP A C 1
ATOM 5273 O O . TRP A 1 658 ? -2.904 16.796 21.419 1.00 93.69 658 TRP A O 1
ATOM 5283 N N . ASP A 1 659 ? -1.200 16.505 22.844 1.00 91.81 659 ASP A N 1
ATOM 5284 C CA . ASP A 1 659 ? -0.758 17.897 22.795 1.00 91.81 659 ASP A CA 1
ATOM 5285 C C . ASP A 1 659 ? -0.209 18.312 21.429 1.00 91.81 659 ASP A C 1
ATOM 5287 O O . ASP A 1 659 ? -0.338 19.485 21.096 1.00 91.81 659 ASP A O 1
ATOM 5291 N N . GLN A 1 660 ? 0.343 17.376 20.650 1.00 90.88 660 GLN A N 1
ATOM 5292 C CA . GLN A 1 660 ? 0.729 17.626 19.260 1.00 90.88 660 GLN A CA 1
ATOM 5293 C C . GLN A 1 660 ? -0.485 17.617 18.330 1.00 90.88 660 GLN A C 1
ATOM 5295 O O . GLN A 1 660 ? -0.605 18.457 17.456 1.00 90.88 660 GLN A O 1
ATOM 5300 N N . ILE A 1 661 ? -1.400 16.666 18.522 1.00 89.69 661 ILE A N 1
ATOM 5301 C CA . ILE A 1 661 ? -2.542 16.474 17.620 1.00 89.69 661 ILE A CA 1
ATOM 5302 C C . ILE A 1 661 ? -3.537 17.633 17.720 1.00 89.69 661 ILE A C 1
ATOM 5304 O O . ILE A 1 661 ? -4.045 18.114 16.711 1.00 89.69 661 ILE A O 1
ATOM 5308 N N . LYS A 1 662 ? -3.802 18.123 18.936 1.00 86.75 662 LYS A N 1
ATOM 5309 C CA . LYS A 1 662 ? -4.798 19.179 19.168 1.00 86.75 662 LYS A CA 1
ATOM 5310 C C . LYS A 1 662 ? -4.425 20.542 18.568 1.00 86.75 662 LYS A C 1
ATOM 5312 O O . LYS A 1 662 ? -5.280 21.417 18.562 1.00 86.75 662 LYS A O 1
ATOM 5317 N N . THR A 1 663 ? -3.171 20.772 18.156 1.00 80.19 663 THR A N 1
ATOM 5318 C CA . THR A 1 663 ? -2.776 22.037 17.503 1.00 80.19 663 THR A CA 1
ATOM 5319 C C . THR A 1 663 ? -3.175 22.058 16.032 1.00 80.19 663 THR A C 1
ATOM 5321 O O . THR A 1 663 ? -3.418 23.130 15.485 1.00 80.19 663 THR A O 1
ATOM 5324 N N . SER A 1 664 ? -3.313 20.885 15.409 1.00 71.50 664 SER A N 1
ATOM 5325 C CA . SER A 1 664 ? -3.590 20.736 13.979 1.00 71.50 664 SER A CA 1
ATOM 5326 C C . SER A 1 664 ? -5.044 21.027 13.581 1.00 71.50 664 SER A C 1
ATOM 5328 O O . SER A 1 664 ? -5.343 21.134 12.393 1.00 71.50 664 SER A O 1
ATOM 5330 N N . PHE A 1 665 ? -5.963 21.155 14.540 1.00 71.56 665 PHE A N 1
ATOM 5331 C CA . PHE A 1 665 ? -7.365 21.496 14.296 1.00 71.56 665 PHE A CA 1
ATOM 5332 C C . PHE A 1 665 ? -7.922 22.311 15.465 1.00 71.56 665 PHE A C 1
ATOM 5334 O O . PHE A 1 665 ? -7.554 22.089 16.614 1.00 71.56 665 PHE A O 1
ATOM 5341 N N . GLU A 1 666 ? -8.793 23.280 15.178 1.00 56.72 666 GLU A N 1
ATOM 5342 C CA . GLU A 1 666 ? -9.334 24.206 16.180 1.00 56.72 666 GLU A CA 1
ATOM 5343 C C . GLU A 1 666 ? -10.185 23.458 17.223 1.00 56.72 666 GLU A C 1
ATOM 5345 O O . GLU A 1 666 ? -11.358 23.147 17.007 1.00 56.72 666 GLU A O 1
ATOM 5350 N N . VAL A 1 667 ? -9.580 23.145 18.371 1.00 56.16 667 VAL A N 1
ATOM 5351 C CA . VAL A 1 667 ? -10.276 22.612 19.546 1.00 56.16 667 VAL A CA 1
ATOM 5352 C C . VAL A 1 667 ? -10.688 23.778 20.450 1.00 56.16 667 VAL A C 1
ATOM 5354 O O . VAL A 1 667 ? -9.837 24.352 21.127 1.00 56.16 667 VAL A O 1
ATOM 5357 N N . ASP A 1 668 ? -11.986 24.103 20.482 1.00 46.38 668 ASP A N 1
ATOM 5358 C CA . ASP A 1 668 ? -12.594 25.066 21.429 1.00 46.38 668 ASP A CA 1
ATOM 5359 C C . ASP A 1 668 ? -12.561 24.617 22.913 1.00 46.38 668 ASP A C 1
ATOM 5361 O O . ASP A 1 668 ? -12.944 23.465 23.256 1.00 46.38 668 ASP A O 1
#

Foldseek 3Di:
DVVVVVVVVVVVVLVVLLVLLQVCQQPQVSLLVLLLLLLLLLVCLLCCLVFVLLVLLLCLVDDLVVSLVLLLVLLCVLQVVCCVPPQQARQLLLQCDPQLVFADPGGDSLLSCLSVVSVVLSVVVFREQLCLQQVLLRGQDPVLSVVQVVLQVVLLQVLQVVLLVVLLVCVVVCVVCVPPDDDPVLVVLLSVLSSLLSSLCSNQCVCSSCSNPGRHDDPVRSCVSSVSSSVSSSVCSVPCSPPSNVSSVVLDPSSDSNVSSVSSNVLSVSSVVSVVPDSHHYGSSSNSLSNLLSNLCNNQVPDPNRPNVVSVVVSVVSVVSHVVSSVVSVVSSCVNHVLVVVVVCVVVVNDDDLPAFEFPAWADFDPAAWFAKEWAADPVARQATWIWTWGQAQFTWTWIAGPNRYTPPVLIGTRQRGWAYKYKDWQADELNGGFIWIWIQRQQVQWIWIATPPNRHTQAVVTAHDPVVDDRQRKAAWEWEADPVRWIKIWIAGQDDAAQFRIWIWTWYYPNPSHTYTDTDDGGHGEPPPGTWHAWYAPRVQQKIWIDRWQAFIWIDGNDPVRDRDTPDGDDHDQPATWAYWEWDDDPFIWIWTASFPPQQKIWIFGVVVVRDTQFIHHYPAHRWHYKYKDQDCHPPPQNRIWIWTHHPSRIIGIDHPVSGCVSTDDD

pLDDT: mean 87.65, std 12.18, range [39.94, 98.81]

Radius of gyration: 30.82 Å; Cα contacts (8 Å, |Δi|>4): 1395; chains: 1; bounding box: 80×49×89 Å

Secondary structure (DSSP, 8-state):
-HHHHHHHHHHHHHHHHHHHHHHHTTSHHHHHHHHHHHHHHHHHHHHHHHHTHHHHHHTTTS-HHHHHHHHHHHHHHHHHHHHHHTTT-SSTTGGGSTTTSS--SS--HHHHHHHHHHHHHHHTT----HHHHHHHHH-S-HHHHHHHHHHHHHHHHHHHHHHHHHHHHHHHHHHHHTTSPPPTTHHHHHHHHHHHHHHHHHHHHHHHHHTTS-SS--HHHHHHHHHHHHHHHHHHHHH-HHHHHHHHHHH-STT-HHHHHHHHHHHHHHHHHHHHH-SS---HHHHHHHHHHHHHHHHHHHSTT--HHHHHHHHHHHHHHHHHHHHHHHHHHHHH-HHHHHHHHHHTT-S----EEPPSEEPPPPSS-EEEEEEE--SS-GGG-EEEEEE-STTEEEEEE-TT--B-TTT-EEEESSEEEEEEEEEEEETTEEEEEEEEEEGGGTEEEEEEETT--B-SSS-EESSTT-S---EEEEEEEE-TTS-EEEEEEESS--TTSSEEEEEEEE-SSS-EEEEEEEEE----SSS----EEEETTTTEEEEEETTTEEEEEESSGGG-S---EEE----SS-EEEEEEEESSSEEEEEEETTTT-EEEEEEGGGTTEEEEEEEES-SS---EEEE--PPSTT-TT-EEEEEETTTEEEEEEHHHHTTSS---

Nearest PDB structures (foldseek):
  4buj-assembly1_D  TM=6.294E-01  e=2.904E-07  Saccharomyces cerevisiae S288C
  5lcw-assembly1_Q  TM=5.367E-01  e=8.149E-06  Homo sapiens
  2vdu-assembly3_D  TM=6.798E-01  e=3.490E-04  Saccharomyces cerevisiae
  2vdu-assembly2_B  TM=6.615E-01  e=3.330E-04  Saccharomyces cerevisiae
  7peq-assembly1_AG  TM=5.345E-01  e=6.417E-03  Homo sapiens

Sequence (668 aa):
MKIESSNLYFAILLIVLSVICWFVAPYKDLAMWTIFFLAAYSAIANDSIQTIGTFIASNSHRKWYYLWLFMGSIFLLTVTYSWLNYDGDISHGRLFSKGLNEAPSNFVFLQVFAPVVLLIITRLKMPVSTSILLLSAFTTQASSITSIISKSFFGYFIAFCIAIFVWIITTGFFEKYKKTKPSKIWVPLQWVSSGALWSTWIMQDMANIAVVLPRSLNTDQFVLVTSSVFFGLGLLFYLKGDRIQEIVTEKSDIIDVRAATVVDFIYACLLYYLKIISTIPISTTWVFIGLLGGREIAINFRKIDGDKVRAIKLLVKDTVYAFIGLLVSVILAISINENMRNQIFKDFGIIDEKEIVEPLIKTEKVERDIDDPAIWYNEKNPSKSIILGTQKDENGALIVYDLKGEIDINKSVYGLARPNNVDVLNDVLIDGNYVDIAVVTERLKNNIRIYSLPEMIELDGGGLRVFENEINPQPMGIALWRDDTGYGHVIVGKKNGVSGKYLNQYKLESKGDGTFKLKFLRSFGSFSGIKEIEAIAIDLKNNYIYYSDENFGVRKYHADVENGNDEIISFGNNFVGDHEGISIIFKKNKYIVVSDQQPINQFRIFMPEKEYKEIGSFFTTSIDSDGSDFHPGPFPAPFKNGIFVAMSDDLSFHYFSWDQIKTSFEVD

Solvent-accessible surface area (backbone atoms only — not comparable to full-atom values): 33788 Å² total; per-residue (Å²): 110,79,66,61,53,55,52,50,55,48,54,52,50,50,53,54,49,51,52,50,24,55,69,28,16,85,39,50,70,57,25,36,52,51,33,33,56,40,21,46,53,28,45,51,62,52,48,32,62,82,43,49,34,58,55,48,55,61,43,60,93,50,65,44,67,63,58,27,53,51,56,37,49,45,50,52,53,54,36,50,51,19,26,73,75,50,75,26,18,56,19,64,61,28,41,67,34,79,53,43,59,61,45,68,79,72,52,51,46,63,52,39,36,44,32,55,53,47,43,55,42,43,73,71,73,43,64,50,38,51,43,54,36,45,42,35,47,68,38,78,41,63,67,44,47,53,50,31,52,51,50,15,54,52,41,15,54,54,29,19,55,51,26,25,56,52,35,60,66,45,47,67,58,50,66,75,45,67,89,52,84,79,62,79,68,45,56,62,51,27,53,52,19,33,49,47,20,41,42,32,45,44,50,46,53,32,28,43,35,46,53,56,41,66,67,51,43,54,71,68,58,45,52,52,54,50,49,52,52,42,52,49,44,41,50,48,41,67,70,34,64,69,63,49,37,57,59,52,58,73,75,42,95,61,70,46,51,67,60,42,24,53,52,30,37,54,49,21,54,49,46,44,52,54,54,72,78,37,58,63,52,50,24,62,51,42,25,48,51,18,29,52,41,17,33,42,49,33,55,24,71,68,40,94,88,35,58,52,66,59,40,51,52,52,42,52,52,54,52,51,37,32,49,51,36,45,51,54,22,51,53,50,19,40,71,59,31,63,52,44,36,51,51,50,31,55,77,68,68,71,58,83,76,73,61,63,42,70,59,82,36,62,28,61,66,58,97,57,56,60,36,17,39,26,76,49,78,31,86,93,44,42,84,70,22,38,35,38,35,22,23,52,29,73,76,12,25,45,41,31,24,42,92,75,24,49,72,40,73,89,60,30,45,72,70,35,38,22,19,36,24,39,29,63,45,72,60,26,46,43,82,92,40,69,42,26,34,38,41,34,20,24,19,79,72,27,20,36,38,36,25,35,56,93,75,50,47,78,28,31,86,92,41,42,72,53,64,80,94,46,95,78,50,32,33,27,14,32,30,54,44,68,49,99,86,31,36,33,31,42,39,37,22,24,65,71,61,52,61,47,51,32,28,39,35,25,39,47,40,58,72,79,78,80,29,48,43,81,42,83,75,51,62,22,44,77,55,88,81,76,69,47,43,48,24,37,34,54,44,76,90,77,44,32,33,37,33,22,30,26,86,57,26,37,37,30,34,53,60,51,73,91,75,45,73,63,78,74,50,74,42,66,62,82,66,89,20,49,39,35,14,36,26,59,46,65,67,99,58,60,32,44,35,35,24,27,15,56,68,74,29,32,37,40,33,22,26,64,93,60,80,42,39,75,69,42,49,40,35,49,76,49,41,62,29,42,18,32,30,54,47,54,64,65,32,54,87,87,23,43,67,5,41,36,39,34,22,21,76,84,28,28,46,33,34,32,33,40,77,63,57,54,71,42,33,90,75,132